Protein 4AEN (pdb70)

Nearest PDB structures (foldseek):
  4i5b-assembly2_D  TM=9.956E-01  e=7.275E-31  Homo sapiens
  7nzf-assembly1_AAA  TM=9.957E-01  e=1.046E-30  Homo sapiens
  3qxd-assembly2_D  TM=9.955E-01  e=4.025E-30  Homo sapiens
  2fse-assembly2_C  TM=9.940E-01  e=4.058E-28  Homo sapiens
  1i3r-assembly1_A  TM=9.920E-01  e=1.732E-27  Mus musculus

CATH classification: 3.10.320.10 (+1 more: 2.60.40.10)

Foldseek 3Di:
DDKDKDFDWAADPPVRDIWTFIAIPQHTQWIADQVVLGIGGPPNVVVVVDDDRSVVVVVVRVVRVVVVVVVCVVVVNDDDDWDAWDWDWDKPDDADAQDKTKIKIKTDDTDDQDKDKFKDKPNHTDDDQKDWDGWTADPVRGTMIMIMHIDGADQPIWMWIWMDDPNDPHIDTDIDGD/DPDDKDKDWDWDWDDDPQNPDIWTKIWIAIPHRTFKIDILVVQAIDTPDPVCVVVRVVVRVDVVVSVVVNCCSPVPVNVVCVVCVCCAVVPWDAWDWDWDAPCCKIKIKTWFTPDQDKDKFKDKQNHTDPPQKDKPHWADPPPRMIMIMIMHNDDDDQPIKMKMWMDDPNDPGIDIDIDHD/DDDDDDDDDDDDDPD

Sequence (374 aa):
EEHVIIQAEFYLNPDQSGEFMFDFDGDEIFHVDMAKKETVWRLEEFGRFASFEAQGALANIAVDKANLEIMTKRSNYTPITNVPPEVTVLTNSPVELREPNVLICFIDKFTPPVVNVTWLRNGKPVTTGVSETVFLPREDHLFRKFHYLPFLPSTEDVYDCRVEHWGLDEPLLKHWEFTRPRFLWQLKFECHFFNGTERVRLLERCIYNQEESVRFDSDVGEYRAVTELGRPDAEYWNSQKDLLEQRRAAVDTYCRHNYGVGESFTVQRRVEPKVTVYPSKNLLVCSVSGFYPGSIEVRWFRNGQEEKAGVVSTGLIQNGDWTFQTLVMLETVPRSGEVYTCQVEHPSVTSPLTVEWRAKMRMATPLLMQALPM

Structure (mmCIF, N/CA/C/O backbone):
data_4AEN
#
_entry.id   4AEN
#
_cell.length_a   66.196
_cell.length_b   145.111
_cell.length_c   108.777
_cell.angle_alpha   90.00
_cell.angle_beta   90.00
_cell.angle_gamma   90.00
#
_symmetry.space_group_name_H-M   'C 2 2 2'
#
loop_
_entity.id
_entity.type
_entity.pdbx_description
1 polymer 'HLA CLASS II HISTOCOMPATIBILITY ANTIGEN, DR ALPHA CHAIN'
2 polymer 'HLA CLASS II HISTOCOMPATIBILITY ANTIGEN, DRB1-1 BETA CHAIN'
3 polymer 'HLA CLASS II HISTOCOMPATIBILITY ANTIGEN GAMMA CHAIN'
4 non-polymer GLYCEROL
5 water water
#
loop_
_atom_site.group_PDB
_atom_site.id
_atom_site.type_symbol
_atom_site.label_atom_id
_atom_site.label_alt_id
_atom_site.label_comp_id
_atom_site.label_asym_id
_atom_site.label_entity_id
_atom_site.label_seq_id
_atom_site.pdbx_PDB_ins_code
_atom_site.Cartn_x
_atom_site.Cartn_y
_atom_site.Cartn_z
_atom_site.occupancy
_atom_site.B_iso_or_equiv
_atom_site.auth_seq_id
_atom_site.auth_comp_id
_atom_site.auth_asym_id
_atom_site.auth_atom_id
_atom_site.pdbx_PDB_model_num
ATOM 1 N N . GLU A 1 18 ? 23.716 16.342 42.937 1.00 36.20 3 GLU A N 1
ATOM 2 C CA . GLU A 1 18 ? 25.164 16.528 42.904 1.00 45.41 3 GLU A CA 1
ATOM 3 C C . GLU A 1 18 ? 25.574 17.456 41.753 1.00 42.89 3 GLU A C 1
ATOM 4 O O . GLU A 1 18 ? 25.551 18.683 41.886 1.00 37.22 3 GLU A O 1
ATOM 6 N N . GLU A 1 19 ? 25.969 16.862 40.632 1.00 29.69 4 GLU A N 1
ATOM 7 C CA . GLU A 1 19 ? 26.152 17.623 39.414 1.00 31.36 4 GLU A CA 1
ATOM 8 C C . GLU A 1 19 ? 24.917 17.464 38.522 1.00 29.50 4 GLU A C 1
ATOM 9 O O . GLU A 1 19 ? 24.335 16.385 38.428 1.00 28.23 4 GLU A O 1
ATOM 15 N N . HIS A 1 20 ? 24.503 18.557 37.896 1.00 23.76 5 HIS A N 1
ATOM 16 C CA . HIS A 1 20 ? 23.539 18.489 36.814 1.00 20.87 5 HIS A CA 1
ATOM 17 C C . HIS A 1 20 ? 24.187 19.132 35.605 1.00 19.73 5 HIS A C 1
ATOM 18 O O . HIS A 1 20 ? 25.075 19.981 35.745 1.00 18.51 5 HIS A O 1
ATOM 25 N N . VAL A 1 21 ? 23.757 18.710 34.420 1.00 16.69 6 VAL A N 1
ATOM 26 C CA . VAL A 1 21 ? 24.254 19.278 33.177 1.00 16.44 6 VAL A CA 1
ATOM 27 C C . VAL A 1 21 ? 23.093 19.591 32.236 1.00 14.92 6 VAL A C 1
ATOM 28 O O . VAL A 1 21 ? 22.258 18.732 31.954 1.00 15.73 6 VAL A O 1
ATOM 32 N N . ILE A 1 22 ? 23.043 20.826 31.755 1.00 14.58 7 ILE A N 1
ATOM 33 C CA . ILE A 1 22 ? 22.138 21.193 30.678 1.00 12.28 7 ILE A CA 1
ATOM 34 C C . ILE A 1 22 ? 22.943 21.438 29.407 1.00 13.26 7 ILE A C 1
ATOM 35 O O . ILE A 1 22 ? 23.851 22.277 29.386 1.00 15.00 7 ILE A O 1
ATOM 40 N N . ILE A 1 23 ? 22.622 20.709 28.344 1.00 14.31 8 ILE A N 1
ATOM 41 C CA . ILE A 1 23 ? 23.292 20.923 27.065 1.00 12.26 8 ILE A CA 1
ATOM 42 C C . ILE A 1 23 ? 22.338 21.441 25.975 1.00 13.61 8 ILE A C 1
ATOM 43 O O . ILE A 1 23 ? 21.273 20.873 25.737 1.00 12.85 8 ILE A O 1
ATOM 48 N N . GLN A 1 24 ? 22.724 22.537 25.335 1.00 9.76 9 GLN A N 1
ATOM 49 C CA . GLN A 1 24 ? 22.109 22.962 24.095 1.00 10.22 9 GLN A CA 1
ATOM 50 C C . GLN A 1 24 ? 22.937 22.324 22.978 1.00 11.26 9 GLN A C 1
ATOM 51 O O . GLN A 1 24 ? 24.085 22.708 22.743 1.00 12.66 9 GLN A O 1
ATOM 57 N N . ALA A 1 25 ? 22.382 21.303 22.339 1.00 12.66 10 ALA A N 1
ATOM 58 C CA . ALA A 1 25 ? 23.126 20.565 21.320 1.00 11.17 10 ALA A CA 1
ATOM 59 C C . ALA A 1 25 ? 22.507 20.789 19.943 1.00 11.78 10 ALA A C 1
ATOM 60 O O . ALA A 1 25 ? 21.303 20.630 19.775 1.00 10.93 10 ALA A O 1
ATOM 62 N N . GLU A 1 26 ? 23.342 21.169 18.976 1.00 11.40 11 GLU A N 1
ATOM 63 C CA . GLU A 1 26 ? 22.905 21.465 17.616 1.00 12.25 11 GLU A CA 1
ATOM 64 C C . GLU A 1 26 ? 23.770 20.700 16.630 1.00 14.40 11 GLU A C 1
ATOM 65 O O . GLU A 1 26 ? 24.939 20.457 16.895 1.00 12.58 11 GLU A O 1
ATOM 71 N N . PHE A 1 27 ? 23.206 20.335 15.485 1.00 10.17 12 PHE A N 1
ATOM 72 C CA . PHE A 1 27 ? 24.040 19.837 14.398 1.00 13.23 12 PHE A CA 1
ATOM 73 C C . PHE A 1 27 ? 23.486 20.218 13.035 1.00 15.04 12 PHE A C 1
ATOM 74 O O . PHE A 1 27 ? 22.292 20.515 12.903 1.00 11.18 12 PHE A O 1
ATOM 82 N N . TYR A 1 28 ? 24.382 20.252 12.051 1.00 13.43 13 TYR A N 1
ATOM 83 C CA . TYR A 1 28 ? 24.002 20.298 10.648 1.00 14.91 13 TYR A CA 1
ATOM 84 C C . TYR A 1 28 ? 24.779 19.230 9.894 1.00 15.12 13 TYR A C 1
ATOM 85 O O . TYR A 1 28 ? 25.964 19.044 10.146 1.00 13.85 13 TYR A O 1
ATOM 94 N N . LEU A 1 29 ? 24.098 18.530 8.984 1.00 12.41 14 LEU A N 1
ATOM 95 C CA . LEU A 1 29 ? 24.683 17.414 8.258 1.00 12.69 14 LEU A CA 1
ATOM 96 C C . LEU A 1 29 ? 24.454 17.563 6.758 1.00 14.55 14 LEU A C 1
ATOM 97 O O . LEU A 1 29 ? 23.309 17.716 6.325 1.00 14.27 14 LEU A O 1
ATOM 102 N N . ASN A 1 30 ? 25.541 17.535 5.985 1.00 14.94 15 ASN A N 1
ATOM 103 C CA . ASN A 1 30 ? 25.504 17.438 4.510 1.00 14.38 15 ASN A CA 1
ATOM 104 C C . ASN A 1 30 ? 25.920 16.045 4.047 1.00 14.25 15 ASN A C 1
ATOM 105 O O . ASN A 1 30 ? 26.703 15.391 4.724 1.00 16.22 15 ASN A O 1
ATOM 110 N N . PRO A 1 31 ? 25.425 15.589 2.879 1.00 14.74 16 PRO A N 1
ATOM 111 C CA . PRO A 1 31 ? 24.571 16.288 1.908 1.00 15.22 16 PRO A CA 1
ATOM 112 C C . PRO A 1 31 ? 23.080 16.224 2.248 1.00 16.47 16 PRO A C 1
ATOM 113 O O . PRO A 1 31 ? 22.238 16.727 1.506 1.00 16.05 16 PRO A O 1
ATOM 117 N N . ASP A 1 32 ? 22.751 15.635 3.386 1.00 16.68 17 ASP A N 1
ATOM 118 C CA . ASP A 1 32 ? 21.355 15.447 3.738 1.00 15.05 17 ASP A CA 1
ATOM 119 C C . ASP A 1 32 ? 20.633 16.763 3.967 1.00 17.55 17 ASP A C 1
ATOM 120 O O . ASP A 1 32 ? 19.409 16.818 3.880 1.00 18.20 17 ASP A O 1
ATOM 125 N N . GLN A 1 33 ? 21.400 17.814 4.245 1.00 13.89 18 GLN A N 1
ATOM 126 C CA . GLN A 1 33 ? 20.842 19.100 4.663 1.00 17.07 18 GLN A CA 1
ATOM 127 C C . GLN A 1 33 ? 19.895 18.907 5.844 1.00 16.74 18 GLN A C 1
ATOM 128 O O . GLN A 1 33 ? 18.746 19.329 5.818 1.00 19.55 18 GLN A O 1
ATOM 134 N N . SER A 1 34 ? 20.401 18.231 6.874 1.00 18.10 19 SER A N 1
ATOM 135 C CA . SER A 1 34 ? 19.646 17.959 8.087 1.00 17.16 19 SER A CA 1
ATOM 136 C C . SER A 1 34 ? 20.198 18.722 9.282 1.00 15.32 19 SER A C 1
ATOM 137 O O . SER A 1 34 ? 21.380 18.611 9.617 1.00 15.53 19 SER A O 1
ATOM 140 N N . GLY A 1 35 ? 19.328 19.471 9.941 1.00 16.03 20 GLY A N 1
ATOM 141 C CA . GLY A 1 35 ? 19.705 20.223 11.120 1.00 14.24 20 GLY A CA 1
ATOM 142 C C . GLY A 1 35 ? 18.957 19.716 12.343 1.00 16.62 20 GLY A C 1
ATOM 143 O O . GLY A 1 35 ? 17.865 19.176 12.229 1.00 16.91 20 GLY A O 1
ATOM 144 N N . GLU A 1 36 ? 19.546 19.883 13.522 1.00 12.66 21 GLU A N 1
ATOM 145 C CA . GLU A 1 36 ? 18.854 19.533 14.748 1.00 12.47 21 GLU A CA 1
ATOM 146 C C . GLU A 1 36 ? 19.212 20.550 15.804 1.00 14.26 21 GLU A C 1
ATOM 147 O O . GLU A 1 36 ? 20.338 21.037 15.840 1.00 13.88 21 GLU A O 1
ATOM 153 N N . PHE A 1 37 ? 18.241 20.872 16.653 1.00 13.65 22 PHE A N 1
ATOM 154 C CA . PHE A 1 37 ? 18.447 21.759 17.781 1.00 11.41 22 PHE A CA 1
ATOM 155 C C . PHE A 1 37 ? 17.653 21.166 18.930 1.00 12.01 22 PHE A C 1
ATOM 156 O O . PHE A 1 37 ? 16.445 20.958 18.797 1.00 11.53 22 PHE A O 1
ATOM 164 N N . MET A 1 38 ? 18.327 20.887 20.043 1.00 10.31 23 MET A N 1
ATOM 165 C CA . MET A 1 38 ? 17.685 20.297 21.215 1.00 10.98 23 MET A CA 1
ATOM 166 C C . MET A 1 38 ? 18.403 20.714 22.499 1.00 11.48 23 MET A C 1
ATOM 167 O O . MET A 1 38 ? 19.594 21.036 22.465 1.00 12.50 23 MET A O 1
ATOM 172 N N . PHE A 1 39 ? 17.662 20.720 23.610 1.00 8.94 24 PHE A N 1
ATOM 173 C CA . PHE A 1 39 ? 18.214 20.829 24.961 1.00 9.84 24 PHE A CA 1
ATOM 174 C C . PHE A 1 39 ? 18.158 19.470 25.649 1.00 13.87 24 PHE A C 1
ATOM 175 O O . PHE A 1 39 ? 17.173 18.735 25.520 1.00 13.68 24 PHE A O 1
ATOM 183 N N . ASP A 1 40 ? 19.223 19.155 26.375 1.00 12.78 25 ASP A N 1
ATOM 184 C CA . ASP A 1 40 ? 19.378 17.889 27.083 1.00 15.26 25 ASP A CA 1
ATOM 185 C C . ASP A 1 40 ? 19.618 18.238 28.553 1.00 17.36 25 ASP A C 1
ATOM 186 O O . ASP A 1 40 ? 20.413 19.133 28.854 1.00 16.71 25 ASP A O 1
ATOM 191 N N . PHE A 1 41 ? 18.920 17.557 29.457 1.00 14.92 26 PHE A N 1
ATOM 192 C CA . PHE A 1 41 ? 19.171 17.677 30.896 1.00 13.77 26 PHE A CA 1
ATOM 193 C C . PHE A 1 41 ? 19.463 16.301 31.467 1.00 14.66 26 PHE A C 1
ATOM 194 O O . PHE A 1 41 ? 18.591 15.435 31.457 1.00 15.35 26 PHE A O 1
ATOM 202 N N . ASP A 1 42 ? 20.682 16.100 31.950 1.00 13.44 27 ASP A N 1
ATOM 203 C CA . ASP A 1 42 ? 21.098 14.818 32.531 1.00 18.44 27 ASP A CA 1
ATOM 204 C C . ASP A 1 42 ? 20.804 13.627 31.622 1.00 18.71 27 ASP A C 1
ATOM 205 O O . ASP A 1 42 ? 20.495 12.528 32.094 1.00 18.79 27 ASP A O 1
ATOM 210 N N . GLY A 1 43 ? 20.891 13.852 30.316 1.00 18.67 28 GLY A 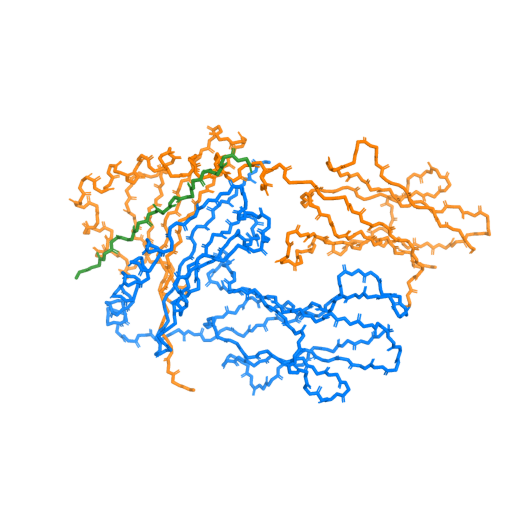N 1
ATOM 211 C CA . GLY A 1 43 ? 20.748 12.769 29.360 1.00 19.15 28 GLY A CA 1
ATOM 212 C C . GLY A 1 43 ? 19.343 12.600 28.827 1.00 19.28 28 GLY A C 1
ATOM 213 O O . GLY A 1 43 ? 19.115 11.766 27.968 1.00 17.58 28 GLY A O 1
ATOM 214 N N . ASP A 1 44 ? 18.395 13.388 29.328 1.00 16.25 29 ASP A N 1
ATOM 215 C CA . ASP A 1 44 ? 17.044 13.371 28.779 1.00 14.05 29 ASP A CA 1
ATOM 216 C C . ASP A 1 44 ? 16.790 14.650 27.980 1.00 15.35 29 ASP A C 1
ATOM 217 O O . ASP A 1 44 ? 17.234 15.735 28.371 1.00 15.06 29 ASP A O 1
ATOM 222 N N . GLU A 1 45 ? 16.070 14.519 26.872 1.00 14.35 30 GLU A N 1
ATOM 223 C CA . GLU A 1 45 ? 15.696 15.659 26.037 1.00 15.21 30 GLU A CA 1
ATOM 224 C C . GLU A 1 45 ? 14.642 16.532 26.701 1.00 14.99 30 GLU A C 1
ATOM 225 O O . GLU A 1 45 ? 13.574 16.054 27.049 1.00 16.31 30 GLU A O 1
ATOM 231 N N . ILE A 1 46 ? 14.927 17.815 26.872 1.00 14.04 31 ILE A N 1
ATOM 232 C CA . ILE A 1 46 ? 13.889 18.741 27.339 1.00 15.99 31 ILE A CA 1
ATOM 233 C C . ILE A 1 46 ? 12.942 19.091 26.184 1.00 14.22 31 ILE A C 1
ATOM 234 O O . ILE A 1 46 ? 11.718 19.052 26.316 1.00 13.77 31 ILE A O 1
ATOM 239 N N . PHE A 1 47 ? 13.528 19.430 25.046 1.00 12.89 32 PHE A N 1
ATOM 240 C CA . PHE A 1 47 ? 12.763 19.767 23.857 1.00 12.16 32 PHE A CA 1
ATOM 241 C C . PHE A 1 47 ? 13.693 19.769 22.662 1.00 9.47 32 PHE A C 1
ATOM 242 O O . PHE A 1 47 ? 14.916 19.815 22.821 1.00 10.61 32 PHE A O 1
ATOM 250 N N . HIS A 1 48 ? 13.109 19.739 21.471 1.00 10.72 33 HIS A N 1
ATOM 251 C CA . HIS A 1 48 ? 13.844 20.056 20.247 1.00 11.89 33 HIS A CA 1
ATOM 252 C C . HIS A 1 48 ? 13.009 21.003 19.394 1.00 13.19 33 HIS A C 1
ATOM 253 O O . HIS A 1 48 ? 11.843 21.241 19.700 1.00 13.77 33 HIS A O 1
ATOM 260 N N . VAL A 1 49 ? 13.611 21.553 18.343 1.00 10.99 34 VAL A N 1
ATOM 261 C CA . VAL A 1 49 ? 12.877 22.379 17.394 1.00 13.05 34 VAL A CA 1
ATOM 262 C C . VAL A 1 49 ? 12.667 21.600 16.094 1.00 19.26 34 VAL A C 1
ATOM 263 O O . VAL A 1 49 ? 13.616 21.091 15.481 1.00 16.28 34 VAL A O 1
ATOM 267 N N . ASP A 1 50 ? 11.407 21.478 15.707 1.00 17.00 35 ASP A N 1
ATOM 268 C CA . ASP A 1 50 ? 11.057 20.826 14.461 1.00 19.49 35 ASP A CA 1
ATOM 269 C C . ASP A 1 50 ? 11.390 21.778 13.328 1.00 19.82 35 ASP A C 1
ATOM 270 O O . ASP A 1 50 ? 10.730 22.797 13.182 1.00 20.39 35 ASP A O 1
ATOM 275 N N . MET A 1 51 ? 12.406 21.443 12.537 1.00 17.58 36 MET A N 1
ATOM 276 C CA . MET A 1 51 ? 12.876 22.299 11.446 1.00 20.33 36 MET A CA 1
ATOM 277 C C . MET A 1 51 ? 11.820 22.554 10.360 1.00 23.52 36 MET A C 1
ATOM 278 O O . MET A 1 51 ? 11.649 23.687 9.918 1.00 27.94 36 MET A O 1
ATOM 283 N N . ALA A 1 52 ? 11.110 21.515 9.937 1.00 23.21 37 ALA A N 1
ATOM 284 C CA . ALA A 1 52 ? 10.078 21.676 8.903 1.00 27.53 37 ALA A CA 1
ATOM 285 C C . ALA A 1 52 ? 8.942 22.573 9.375 1.00 25.83 37 ALA A C 1
ATOM 286 O O . ALA A 1 52 ? 8.613 23.564 8.726 1.00 27.44 37 ALA A O 1
ATOM 288 N N . LYS A 1 53 ? 8.347 22.228 10.511 1.00 23.12 38 LYS A N 1
ATOM 289 C CA . LYS A 1 53 ? 7.240 23.019 11.039 1.00 23.73 38 LYS A CA 1
ATOM 290 C C . LYS A 1 53 ? 7.688 24.290 11.752 1.00 23.13 38 LYS A C 1
ATOM 291 O O . LYS A 1 53 ? 6.849 25.102 12.144 1.00 24.27 38 LYS A O 1
ATOM 297 N N . LYS A 1 54 ? 8.999 24.461 11.920 1.00 19.86 39 LYS A N 1
ATOM 298 C CA . LYS A 1 54 ? 9.545 25.637 12.612 1.00 22.62 39 LYS A CA 1
ATOM 299 C C . LYS A 1 54 ? 8.916 25.836 13.993 1.00 22.29 39 LYS A C 1
ATOM 300 O O . LYS A 1 54 ? 8.508 26.939 14.347 1.00 23.54 39 LYS A O 1
ATOM 306 N N . GLU A 1 55 ? 8.825 24.762 14.768 1.00 21.09 40 GLU A N 1
ATOM 307 C CA . GLU A 1 55 ? 8.171 24.859 16.058 1.00 23.67 40 GLU A CA 1
ATOM 308 C C . GLU A 1 55 ? 8.865 24.082 17.168 1.00 15.67 40 GLU A C 1
ATOM 309 O O . GLU A 1 55 ? 9.494 23.050 16.937 1.00 16.55 40 GLU A O 1
ATOM 315 N N . THR A 1 56 ? 8.738 24.610 18.374 1.00 16.55 41 THR A N 1
ATOM 316 C CA . THR A 1 56 ? 9.265 23.984 19.578 1.00 13.26 41 THR A CA 1
ATOM 317 C C . THR A 1 56 ? 8.426 22.785 19.976 1.00 13.79 41 THR A C 1
ATOM 318 O O . THR A 1 56 ? 7.205 22.880 20.128 1.00 14.31 41 THR A O 1
ATOM 322 N N . VAL A 1 57 ? 9.081 21.643 20.129 1.00 13.14 42 VAL A N 1
ATOM 323 C CA . VAL A 1 57 ? 8.390 20.422 20.537 1.00 12.82 42 VAL A CA 1
ATOM 324 C C . VAL A 1 57 ? 8.962 19.914 21.857 1.00 13.97 42 VAL A C 1
ATOM 325 O O . VAL A 1 57 ? 10.130 19.530 21.924 1.00 12.73 42 VAL A O 1
ATOM 329 N N . TRP A 1 58 ? 8.143 19.925 22.904 1.00 13.20 43 TRP A N 1
ATOM 330 C CA . TRP A 1 58 ? 8.600 19.514 24.232 1.00 13.45 43 TRP A CA 1
ATOM 331 C C . TRP A 1 58 ? 8.538 17.996 24.406 1.00 15.77 43 TRP A C 1
ATOM 332 O O . TRP A 1 58 ? 7.559 17.363 24.034 1.00 17.30 43 TRP A O 1
ATOM 343 N N . ARG A 1 59 ? 9.586 17.418 24.981 1.00 14.77 44 ARG A N 1
ATOM 344 C CA . ARG A 1 59 ? 9.712 15.969 25.034 1.00 15.27 44 ARG A CA 1
ATOM 345 C C . ARG A 1 59 ? 8.617 15.374 25.900 1.00 19.04 44 ARG A C 1
ATOM 346 O O . ARG A 1 59 ? 8.031 14.349 25.562 1.00 19.13 44 ARG A O 1
ATOM 354 N N . LEU A 1 60 ? 8.357 16.025 27.026 1.00 18.31 45 LEU A N 1
ATOM 355 C CA . LEU A 1 60 ? 7.182 15.728 27.821 1.00 17.81 45 LEU A CA 1
ATOM 356 C C . LEU A 1 60 ? 6.268 16.913 27.591 1.00 21.22 45 LEU A C 1
ATOM 357 O O . LEU A 1 60 ? 6.630 18.054 27.899 1.00 16.56 45 LEU A O 1
ATOM 362 N N . GLU A 1 61 ? 5.091 16.664 27.031 1.00 19.05 46 GLU A N 1
ATOM 363 C CA . GLU A 1 61 ? 4.276 17.781 26.581 1.00 23.70 46 GLU A CA 1
ATOM 364 C C . GLU A 1 61 ? 3.830 18.722 27.704 1.00 22.00 46 GLU A C 1
ATOM 365 O O . GLU A 1 61 ? 3.543 19.891 27.444 1.00 23.99 46 GLU A O 1
ATOM 371 N N . GLU A 1 62 ? 3.811 18.226 28.942 1.00 18.97 47 GLU A N 1
ATOM 372 C CA . GLU A 1 62 ? 3.551 19.070 30.106 1.00 24.04 47 GLU A CA 1
ATOM 373 C C . GLU A 1 62 ? 4.592 20.176 30.269 1.00 23.16 47 GLU A C 1
ATOM 374 O O . GLU A 1 62 ? 4.338 21.159 30.950 1.00 21.67 47 GLU A O 1
ATOM 380 N N . PHE A 1 63 ? 5.786 19.988 29.715 1.00 18.90 48 PHE A N 1
ATOM 381 C CA . PHE A 1 63 ? 6.829 20.997 29.873 1.00 19.21 48 PHE A CA 1
ATOM 382 C C . PHE A 1 63 ? 6.383 22.297 29.218 1.00 16.88 48 PHE A C 1
ATOM 383 O O . PHE A 1 63 ? 6.741 23.384 29.666 1.00 18.71 48 PHE A O 1
ATOM 391 N N . GLY A 1 64 ? 5.585 22.170 28.163 1.00 17.06 49 GLY A N 1
ATOM 392 C CA . GLY A 1 64 ? 5.069 23.320 27.437 1.00 19.49 49 GLY A CA 1
ATOM 393 C C . GLY A 1 64 ? 4.109 24.203 28.222 1.00 22.79 49 GLY A C 1
ATOM 394 O O . GLY A 1 64 ? 3.774 25.300 27.775 1.00 22.51 49 GLY A O 1
ATOM 395 N N . ARG A 1 65 ? 3.652 23.748 29.384 1.00 17.43 50 ARG A N 1
ATOM 396 C CA . ARG A 1 65 ? 2.860 24.641 30.217 1.00 26.67 50 ARG A CA 1
ATOM 397 C C . ARG A 1 65 ? 3.685 25.343 31.288 1.00 21.86 50 ARG A C 1
ATOM 398 O O . ARG A 1 65 ? 3.181 26.207 31.987 1.00 26.38 50 ARG A O 1
ATOM 406 N N . PHE A 1 66 ? 4.963 24.993 31.381 1.00 20.22 51 PHE A N 1
ATOM 407 C CA . PHE A 1 66 ? 5.836 25.537 32.417 1.00 20.26 51 PHE A CA 1
ATOM 408 C C . PHE A 1 66 ? 6.897 26.490 31.843 1.00 22.09 51 PHE A C 1
ATOM 409 O O . PHE A 1 66 ? 7.501 27.271 32.583 1.00 15.95 51 PHE A O 1
ATOM 417 N N . ALA A 1 67 ? 7.125 26.414 30.532 1.00 15.54 52 ALA A N 1
ATOM 418 C CA . ALA A 1 67 ? 8.162 27.220 29.899 1.00 14.63 52 ALA A CA 1
ATOM 419 C C . ALA A 1 67 ? 7.888 27.426 28.418 1.00 15.58 52 ALA A C 1
ATOM 420 O O . ALA A 1 67 ? 7.118 26.690 27.809 1.00 14.07 52 ALA A O 1
ATOM 422 N N . SER A 1 68 ? 8.518 28.444 27.848 1.00 11.41 53 SER A N 1
ATOM 423 C CA . SER A 1 68 ? 8.405 28.689 26.433 1.00 12.29 53 SER A CA 1
ATOM 424 C C . SER A 1 68 ? 9.796 28.760 25.819 1.00 13.66 53 SER A C 1
ATOM 425 O O . SER A 1 68 ? 10.781 29.013 26.510 1.00 13.40 53 SER A O 1
ATOM 428 N N . PHE A 1 69 ? 9.867 28.522 24.516 1.00 12.80 54 PHE A N 1
ATOM 429 C CA . PHE A 1 69 ? 11.114 28.678 23.793 1.00 13.98 54 PHE A CA 1
ATOM 430 C C . PHE A 1 69 ? 10.852 29.173 22.371 1.00 15.81 54 PHE A C 1
ATOM 431 O O . PHE A 1 69 ? 10.034 28.605 21.644 1.00 16.38 54 PHE A O 1
ATOM 439 N N . GLU A 1 70 ? 11.560 30.230 21.985 1.00 14.64 55 GLU A N 1
ATOM 440 C CA . GLU A 1 70 ? 11.368 30.856 20.687 1.00 17.46 55 GLU A CA 1
ATOM 441 C C . GLU A 1 70 ? 12.062 30.045 19.582 1.00 15.76 55 GLU A C 1
ATOM 442 O O . GLU A 1 70 ? 13.280 30.071 19.455 1.00 15.41 55 GLU A O 1
ATOM 448 N N . ALA A 1 71 ? 11.278 29.309 18.802 1.00 16.20 56 ALA A N 1
ATOM 449 C CA . ALA A 1 71 ? 11.821 28.458 17.733 1.00 18.69 56 ALA A CA 1
ATOM 450 C C . ALA A 1 71 ? 12.701 29.193 16.721 1.00 16.02 56 ALA A C 1
ATOM 451 O O . ALA A 1 71 ? 13.641 28.611 16.183 1.00 15.70 56 ALA A O 1
ATOM 453 N N . GLN A 1 72 ? 12.393 30.458 16.452 1.00 18.08 57 GLN A N 1
ATOM 454 C CA . GLN A 1 72 ? 13.126 31.214 15.433 1.00 22.32 57 GLN A CA 1
ATOM 455 C C . GLN A 1 72 ? 14.597 31.380 15.776 1.00 17.21 57 GLN A C 1
ATOM 456 O O . GLN A 1 72 ? 15.435 31.349 14.885 1.00 17.15 57 GLN A O 1
ATOM 462 N N . GLY A 1 73 ? 14.915 31.537 17.060 1.00 14.36 58 GLY A N 1
ATOM 463 C CA . GLY A 1 73 ? 16.310 31.617 17.469 1.00 13.85 58 GLY A CA 1
ATOM 464 C C . GLY A 1 73 ? 17.102 30.376 17.087 1.00 16.64 58 GLY A C 1
ATOM 465 O O . GLY A 1 73 ? 18.253 30.460 16.651 1.00 16.32 58 GLY A O 1
ATOM 466 N N . ALA A 1 74 ? 16.483 29.211 17.253 1.00 13.79 59 ALA A N 1
ATOM 467 C CA . ALA A 1 74 ? 17.126 27.956 16.885 1.00 14.30 59 ALA A CA 1
ATOM 468 C C . ALA A 1 74 ? 17.332 27.850 15.371 1.00 16.49 59 ALA A C 1
ATOM 469 O O . ALA A 1 74 ? 18.362 27.360 14.905 1.00 14.83 59 ALA A O 1
ATOM 471 N N . LEU A 1 75 ? 16.341 28.293 14.604 1.00 14.69 60 LEU A N 1
ATOM 472 C CA . LEU A 1 75 ? 16.464 28.281 13.147 1.00 16.74 60 LEU A CA 1
ATOM 473 C C . LEU A 1 75 ? 17.631 29.167 12.699 1.00 15.00 60 LEU A C 1
ATOM 474 O O . LEU A 1 75 ? 18.359 28.817 11.782 1.00 13.30 60 LEU A O 1
ATOM 479 N N . ALA A 1 76 ? 17.813 30.306 13.354 1.00 12.79 61 ALA A N 1
ATOM 480 C CA . ALA A 1 76 ? 18.941 31.172 13.028 1.00 14.15 61 ALA A CA 1
ATOM 481 C C . ALA A 1 76 ? 20.251 30.459 13.346 1.00 16.50 61 ALA A C 1
ATOM 482 O O . ALA A 1 76 ? 21.171 30.454 12.529 1.00 16.88 61 ALA A O 1
ATOM 484 N N . ASN A 1 77 ? 20.323 29.825 14.519 1.00 16.77 62 ASN A N 1
ATOM 485 C CA . ASN A 1 77 ? 21.494 29.018 14.888 1.00 13.95 62 ASN A CA 1
ATOM 486 C C . ASN A 1 77 ? 21.845 27.926 13.870 1.00 11.91 62 ASN A C 1
ATOM 487 O O . ASN A 1 77 ? 23.005 27.762 13.506 1.00 12.29 62 ASN A O 1
ATOM 492 N N . ILE A 1 78 ? 20.845 27.170 13.430 1.00 11.40 63 ILE A N 1
ATOM 493 C CA . ILE A 1 78 ? 21.070 26.123 12.438 1.00 12.31 63 ILE A CA 1
ATOM 494 C C . ILE A 1 78 ? 21.639 26.672 11.122 1.00 12.92 63 ILE A C 1
ATOM 495 O O . ILE A 1 78 ? 22.496 26.041 10.496 1.00 13.69 63 ILE A O 1
ATOM 500 N N . ALA A 1 79 ? 21.156 27.837 10.700 1.00 12.80 64 ALA A N 1
ATOM 501 C CA . ALA A 1 79 ? 21.698 28.485 9.501 1.00 17.50 64 ALA A CA 1
ATOM 502 C C . ALA A 1 79 ? 23.159 28.858 9.710 1.00 15.87 64 ALA A C 1
ATOM 503 O O . ALA A 1 79 ? 23.969 28.736 8.795 1.00 17.65 64 ALA A O 1
ATOM 505 N N . VAL A 1 80 ? 23.509 29.270 10.928 1.00 16.52 65 VAL A N 1
ATOM 506 C CA . VAL A 1 80 ? 24.910 29.503 11.252 1.00 16.27 65 VAL A CA 1
ATOM 507 C C . VAL A 1 80 ? 25.709 28.193 11.205 1.00 15.71 65 VAL A C 1
ATOM 508 O O . VAL A 1 80 ? 26.804 28.151 10.639 1.00 16.45 65 VAL A O 1
ATOM 512 N N . ASP A 1 81 ? 25.158 27.140 11.808 1.00 12.23 66 ASP A N 1
ATOM 513 C CA . ASP A 1 81 ? 25.771 25.812 11.785 1.00 14.29 66 ASP A CA 1
ATOM 514 C C . ASP A 1 81 ? 26.012 25.295 10.367 1.00 13.31 66 ASP A C 1
ATOM 515 O O . ASP A 1 81 ? 27.049 24.700 10.091 1.00 11.63 66 ASP A O 1
ATOM 520 N N . LYS A 1 82 ? 25.032 25.474 9.485 1.00 11.98 67 LYS A N 1
ATOM 521 C CA . LYS A 1 82 ? 25.195 25.044 8.096 1.00 13.63 67 LYS A CA 1
ATOM 522 C C . LYS A 1 82 ? 26.371 25.762 7.429 1.00 15.08 67 LYS A C 1
ATOM 523 O O . LYS A 1 82 ? 27.217 25.134 6.775 1.00 16.61 67 LYS A O 1
ATOM 529 N N . ALA A 1 83 ? 26.416 27.081 7.604 1.00 14.94 68 ALA A N 1
ATOM 530 C CA . ALA A 1 83 ? 27.478 27.893 7.024 1.00 16.65 68 ALA A CA 1
ATOM 531 C C . ALA A 1 83 ? 28.831 27.481 7.578 1.00 16.86 68 ALA A C 1
ATOM 532 O O . ALA A 1 83 ? 29.808 27.412 6.837 1.00 21.52 68 ALA A O 1
ATOM 534 N N . ASN A 1 84 ? 28.889 27.203 8.881 1.00 17.47 69 ASN A N 1
ATOM 535 C CA . ASN A 1 84 ? 30.139 26.790 9.522 1.00 17.66 69 ASN A CA 1
ATOM 536 C C . ASN A 1 84 ? 30.599 25.429 9.013 1.00 15.20 69 ASN A C 1
ATOM 537 O O . ASN A 1 84 ? 31.787 25.208 8.809 1.00 16.35 69 ASN A O 1
ATOM 542 N N . LEU A 1 85 ? 29.654 24.517 8.823 1.00 11.60 70 LEU A N 1
ATOM 543 C CA . LEU A 1 85 ? 29.971 23.195 8.293 1.00 14.54 70 LEU A CA 1
ATOM 544 C C . LEU A 1 85 ? 30.606 23.308 6.901 1.00 15.40 70 LEU A C 1
ATOM 545 O O . LEU A 1 85 ? 31.548 22.598 6.568 1.00 15.28 70 LEU A O 1
ATOM 550 N N . GLU A 1 86 ? 30.068 24.198 6.089 1.00 12.95 71 GLU A N 1
ATOM 551 C CA . GLU A 1 86 ? 30.590 24.375 4.749 1.00 14.88 71 GLU A CA 1
ATOM 552 C C . GLU A 1 86 ? 32.018 24.924 4.780 1.00 16.96 71 GLU A C 1
ATOM 553 O O . GLU A 1 86 ? 32.879 24.444 4.049 1.00 16.90 71 GLU A O 1
ATOM 559 N N . ILE A 1 87 ? 32.286 25.870 5.679 1.00 14.34 72 ILE A N 1
ATOM 560 C CA . ILE A 1 87 ? 33.648 26.358 5.877 1.00 15.40 72 ILE A CA 1
ATOM 561 C C . ILE A 1 87 ? 34.595 25.239 6.305 1.00 20.11 72 ILE A C 1
ATOM 562 O O . ILE A 1 87 ? 35.679 25.086 5.730 1.00 19.28 72 ILE A O 1
ATOM 567 N N . MET A 1 88 ? 34.188 24.464 7.315 1.00 19.06 73 MET A N 1
ATOM 568 C CA . MET A 1 88 ? 35.026 23.381 7.846 1.00 19.44 73 MET A CA 1
ATOM 569 C C . MET A 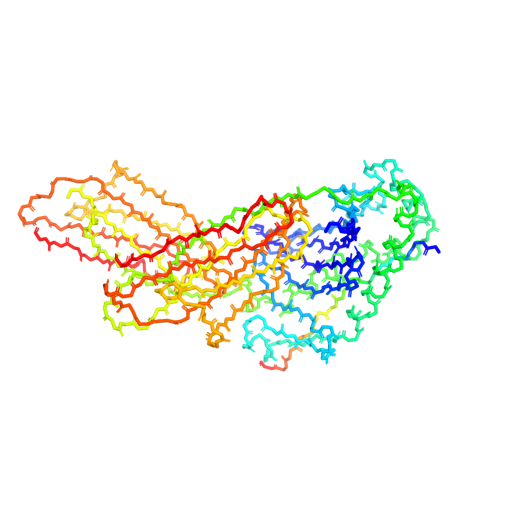1 88 ? 35.289 22.270 6.849 1.00 18.43 73 MET A C 1
ATOM 570 O O . MET A 1 88 ? 36.367 21.673 6.839 1.00 18.40 73 MET A O 1
ATOM 575 N N . THR A 1 89 ? 34.276 21.962 6.056 1.00 14.10 74 THR A N 1
ATOM 576 C CA . THR A 1 89 ? 34.387 20.907 5.064 1.00 19.87 74 THR A CA 1
ATOM 577 C C . THR A 1 89 ? 35.561 21.201 4.130 1.00 17.52 74 THR A C 1
ATOM 578 O O . THR A 1 89 ? 36.422 20.346 3.899 1.00 15.72 74 THR A O 1
ATOM 582 N N . LYS A 1 90 ? 35.596 22.425 3.625 1.00 17.11 75 LYS A N 1
ATOM 583 C CA . LYS A 1 90 ? 36.692 22.864 2.773 1.00 18.14 75 LYS A CA 1
ATOM 584 C C . LYS A 1 90 ? 38.010 22.872 3.535 1.00 19.08 75 LYS A C 1
ATOM 585 O O . LYS A 1 90 ? 38.994 22.338 3.042 1.00 18.86 75 LYS A O 1
ATOM 591 N N . ARG A 1 91 ? 38.016 23.451 4.743 1.00 18.56 76 ARG A N 1
ATOM 592 C CA . ARG A 1 91 ? 39.245 23.589 5.536 1.00 17.10 76 ARG A CA 1
ATOM 593 C C . ARG A 1 91 ? 39.845 22.236 5.894 1.00 18.85 76 ARG A C 1
ATOM 594 O O . ARG A 1 91 ? 41.058 22.090 5.960 1.00 22.15 76 ARG A O 1
ATOM 602 N N . SER A 1 92 ? 38.994 21.240 6.108 1.00 15.24 77 SER A N 1
ATOM 603 C CA . SER A 1 92 ? 39.466 19.886 6.404 1.00 18.10 77 SER A CA 1
ATOM 604 C C . SER A 1 92 ? 39.975 19.181 5.148 1.00 18.69 77 SER A C 1
ATOM 605 O O . SER A 1 92 ? 40.299 18.000 5.188 1.00 16.87 77 SER A O 1
ATOM 608 N N . ASN A 1 93 ? 40.022 19.909 4.037 1.00 19.50 78 ASN A N 1
ATOM 609 C CA . ASN A 1 93 ? 40.306 19.311 2.736 1.00 22.72 78 ASN A CA 1
ATOM 610 C C . ASN A 1 93 ? 39.290 18.210 2.382 1.00 16.31 78 ASN A C 1
ATOM 611 O O . ASN A 1 93 ? 39.655 17.136 1.924 1.00 17.85 78 ASN A O 1
ATOM 616 N N . TYR A 1 94 ? 38.013 18.500 2.608 1.00 15.80 79 TYR A N 1
ATOM 617 C CA . TYR A 1 94 ? 36.922 17.614 2.199 1.00 15.85 79 TYR A CA 1
ATOM 618 C C . TYR A 1 94 ? 36.984 16.231 2.860 1.00 15.02 79 TYR A C 1
ATOM 619 O O . TYR A 1 94 ? 36.634 15.225 2.264 1.00 16.25 79 TYR A O 1
ATOM 628 N N . THR A 1 95 ? 37.421 16.203 4.111 1.00 16.07 80 THR A N 1
ATOM 629 C CA . THR A 1 95 ? 37.462 14.966 4.875 1.00 17.87 80 THR A CA 1
ATOM 630 C C . THR A 1 95 ? 36.072 14.633 5.388 1.00 17.88 80 THR A C 1
ATOM 631 O O . THR A 1 95 ? 35.468 15.432 6.096 1.00 19.50 80 THR A O 1
ATOM 635 N N . PRO A 1 96 ? 35.550 13.461 5.006 1.00 17.75 81 PRO A N 1
ATOM 636 C CA . PRO A 1 96 ? 34.206 13.044 5.409 1.00 14.97 81 PRO A CA 1
ATOM 637 C C . PRO A 1 96 ? 34.238 12.312 6.746 1.00 18.15 81 PRO A C 1
ATOM 638 O O . PRO A 1 96 ? 35.284 11.798 7.154 1.00 17.56 81 PRO A O 1
ATOM 642 N N . ILE A 1 97 ? 33.087 12.242 7.404 1.00 17.29 82 ILE A N 1
ATOM 643 C CA . ILE A 1 97 ? 32.954 11.502 8.657 1.00 17.26 82 ILE A CA 1
ATOM 644 C C . ILE A 1 97 ? 33.169 9.997 8.464 1.00 15.57 82 ILE A C 1
ATOM 645 O O . ILE A 1 97 ? 32.849 9.438 7.422 1.00 16.04 82 ILE A O 1
ATOM 650 N N . THR A 1 98 ? 33.737 9.353 9.469 1.00 16.55 83 THR A N 1
ATOM 651 C CA . THR A 1 98 ? 33.819 7.894 9.498 1.00 17.80 83 THR A CA 1
ATOM 652 C C . THR A 1 98 ? 32.548 7.296 10.107 1.00 20.51 83 THR A C 1
ATOM 653 O O . THR A 1 98 ? 32.116 7.698 11.194 1.00 18.14 83 THR A O 1
ATOM 657 N N . ASN A 1 99 ? 31.935 6.349 9.406 1.00 20.00 84 ASN A N 1
ATOM 658 C CA . ASN A 1 99 ? 30.752 5.682 9.949 1.00 21.89 84 ASN A CA 1
ATOM 659 C C . ASN A 1 99 ? 31.084 4.855 11.192 1.00 20.33 84 ASN A C 1
ATOM 660 O O . ASN A 1 99 ? 31.974 4.012 11.159 1.00 25.84 84 ASN A O 1
ATOM 665 N N . VAL A 1 100 ? 30.378 5.117 12.288 1.00 15.16 85 VAL A N 1
ATOM 666 C CA . VAL A 1 100 ? 30.428 4.267 13.468 1.00 14.57 85 VAL A CA 1
ATOM 667 C C . VAL A 1 100 ? 29.060 3.591 13.646 1.00 15.19 85 VAL A C 1
ATOM 668 O O . VAL A 1 100 ? 28.053 4.258 13.847 1.00 16.93 85 VAL A O 1
ATOM 672 N N . PRO A 1 101 ? 29.013 2.257 13.543 1.00 17.33 86 PRO A N 1
ATOM 673 C CA . PRO A 1 101 ? 27.711 1.573 13.584 1.00 14.99 86 PRO A CA 1
ATOM 674 C C . PRO A 1 101 ? 27.113 1.530 14.985 1.00 14.68 86 PRO A C 1
ATOM 675 O O . PRO A 1 101 ? 27.842 1.537 15.960 1.00 16.45 86 PRO A O 1
ATOM 679 N N . PRO A 1 102 ? 25.780 1.483 15.079 1.00 16.83 87 PRO A N 1
ATOM 680 C CA . PRO A 1 102 ? 25.068 1.520 16.364 1.00 14.67 87 PRO A CA 1
ATOM 681 C C . PRO A 1 102 ? 25.097 0.197 17.135 1.00 21.47 87 PRO A C 1
ATOM 682 O O . PRO A 1 102 ? 25.188 -0.878 16.533 1.00 20.67 87 PRO A O 1
ATOM 686 N N . GLU A 1 103 ? 25.019 0.285 18.459 1.00 17.90 88 GLU A N 1
ATOM 687 C CA . GLU A 1 103 ? 24.672 -0.860 19.291 1.00 19.08 88 GLU A CA 1
ATOM 688 C C . GLU A 1 103 ? 23.175 -0.770 19.492 1.00 20.73 88 GLU A C 1
ATOM 689 O O . GLU A 1 103 ? 22.661 0.311 19.771 1.00 20.47 88 GLU A O 1
ATOM 695 N N . VAL A 1 104 ? 22.473 -1.893 19.373 1.00 21.20 89 VAL A N 1
ATOM 696 C CA . VAL A 1 104 ? 21.019 -1.887 19.485 1.00 23.07 89 VAL A CA 1
ATOM 697 C C . VAL A 1 104 ? 20.533 -2.796 20.606 1.00 30.22 89 VAL A C 1
ATOM 698 O O . VAL A 1 104 ? 20.946 -3.954 20.707 1.00 28.82 89 VAL A O 1
ATOM 702 N N . THR A 1 105 ? 19.650 -2.267 21.448 1.00 26.77 90 THR A N 1
ATOM 703 C CA . THR A 1 105 ? 19.089 -3.043 22.541 1.00 26.44 90 THR A CA 1
ATOM 704 C C . THR A 1 105 ? 17.570 -2.914 22.560 1.00 28.88 90 THR A C 1
ATOM 705 O O . THR A 1 105 ? 17.031 -1.813 22.464 1.00 24.47 90 THR A O 1
ATOM 709 N N . VAL A 1 106 ? 16.879 -4.041 22.685 1.00 25.86 91 VAL A N 1
ATOM 710 C CA . VAL A 1 106 ? 15.428 -4.010 22.794 1.00 24.59 91 VAL A CA 1
ATOM 711 C C . VAL A 1 106 ? 14.976 -4.407 24.185 1.00 28.18 91 VAL A C 1
ATOM 712 O O . VAL A 1 106 ? 15.322 -5.474 24.687 1.00 34.44 91 VAL A O 1
ATOM 716 N N . LEU A 1 107 ? 14.217 -3.531 24.823 1.00 26.39 92 LEU A N 1
ATOM 717 C CA . LEU A 1 107 ? 13.669 -3.849 26.131 1.00 27.43 92 LEU A CA 1
ATOM 718 C C . LEU A 1 107 ? 12.236 -3.331 26.277 1.00 27.74 92 LEU A C 1
ATOM 719 O O . LEU A 1 107 ? 11.705 -2.675 25.379 1.00 25.75 92 LEU A O 1
ATOM 724 N N . THR A 1 108 ? 11.595 -3.666 27.386 1.00 27.31 93 THR A N 1
ATOM 725 C CA . THR A 1 108 ? 10.230 -3.242 27.590 1.00 24.17 93 THR A CA 1
ATOM 726 C C . THR A 1 108 ? 10.209 -2.224 28.692 1.00 25.74 93 THR A C 1
ATOM 727 O O . THR A 1 108 ? 11.100 -2.190 29.538 1.00 25.75 93 THR A O 1
ATOM 731 N N . ASN A 1 109 ? 9.172 -1.399 28.668 1.00 23.80 94 ASN A N 1
ATOM 732 C CA . ASN A 1 109 ? 8.939 -0.383 29.678 1.00 27.57 94 ASN A CA 1
ATOM 733 C C . ASN A 1 109 ? 8.897 -0.973 31.085 1.00 26.96 94 ASN A C 1
ATOM 734 O O . ASN A 1 109 ? 9.427 -0.402 32.040 1.00 26.60 94 ASN A O 1
ATOM 739 N N . SER A 1 110 ? 8.250 -2.125 31.204 1.00 27.52 95 SER A N 1
ATOM 740 C CA . SER A 1 110 ? 8.018 -2.746 32.500 1.00 26.45 95 SER A CA 1
ATOM 741 C C . SER A 1 110 ? 7.834 -4.250 32.305 1.00 28.06 95 SER A C 1
ATOM 742 O O . SER A 1 110 ? 7.664 -4.699 31.161 1.00 24.24 95 SER A O 1
ATOM 745 N N . PRO A 1 111 ? 7.878 -5.034 33.407 1.00 28.83 96 PRO A N 1
ATOM 746 C CA . PRO A 1 111 ? 7.664 -6.483 33.307 1.00 25.60 96 PRO A CA 1
ATOM 747 C C . PRO A 1 111 ? 6.387 -6.799 32.538 1.00 28.00 96 PRO A C 1
ATOM 748 O O . PRO A 1 111 ? 5.323 -6.226 32.810 1.00 30.39 96 PRO A O 1
ATOM 752 N N . VAL A 1 112 ? 6.501 -7.686 31.562 1.00 19.14 97 VAL A N 1
ATOM 753 C CA . VAL A 1 112 ? 5.382 -7.949 30.686 1.00 26.56 97 VAL A CA 1
ATOM 754 C C . VAL A 1 112 ? 4.366 -8.874 31.339 1.00 30.99 97 VAL A C 1
ATOM 755 O O . VAL A 1 112 ? 4.726 -9.812 32.052 1.00 31.92 97 VAL A O 1
ATOM 759 N N . GLU A 1 113 ? 3.094 -8.553 31.131 1.00 32.74 98 GLU A N 1
ATOM 760 C CA . GLU A 1 113 ? 1.994 -9.407 31.542 1.00 29.86 98 GLU A CA 1
ATOM 761 C C . GLU A 1 113 ? 1.062 -9.511 30.347 1.00 30.39 98 GLU A C 1
ATOM 762 O O . GLU A 1 113 ? 0.820 -8.516 29.647 1.00 23.50 98 GLU A O 1
ATOM 768 N N . LEU A 1 114 ? 0.574 -10.727 30.103 1.00 31.64 99 LEU A N 1
ATOM 769 C CA . LEU A 1 114 ? -0.375 -10.994 29.030 1.00 26.12 99 LEU A CA 1
ATOM 770 C C . LEU A 1 114 ? -1.508 -9.972 29.007 1.00 25.73 99 LEU A C 1
ATOM 771 O O . LEU A 1 114 ? -2.172 -9.754 30.021 1.00 24.05 99 LEU A O 1
ATOM 776 N N . ARG A 1 115 ? -1.698 -9.344 27.849 1.00 23.83 100 ARG A N 1
ATOM 777 C CA . ARG A 1 115 ? -2.787 -8.397 27.615 1.00 25.40 100 ARG A CA 1
ATOM 778 C C . ARG A 1 115 ? -2.641 -7.029 28.313 1.00 26.64 100 ARG A C 1
ATOM 779 O O . ARG A 1 115 ? -3.431 -6.122 28.038 1.00 28.98 100 ARG A O 1
ATOM 787 N N . GLU A 1 116 ? -1.662 -6.869 29.206 1.00 23.27 101 GLU A N 1
ATOM 788 C CA . GLU A 1 116 ? -1.463 -5.567 29.859 1.00 25.08 101 GLU A CA 1
ATOM 789 C C . GLU A 1 116 ? -0.632 -4.650 28.975 1.00 23.26 101 GLU A C 1
ATOM 790 O O . GLU A 1 116 ? 0.510 -4.972 28.665 1.00 20.12 101 GLU A O 1
ATOM 796 N N . PRO A 1 117 ? -1.202 -3.499 28.582 1.00 21.06 102 PRO A N 1
ATOM 797 C CA . PRO A 1 117 ? -0.503 -2.582 27.675 1.00 21.74 102 PRO A CA 1
ATOM 798 C C . PRO A 1 117 ? 0.906 -2.289 28.169 1.00 19.22 102 PRO A C 1
ATOM 799 O O . PRO A 1 117 ? 1.128 -2.070 29.354 1.00 19.94 102 PRO A O 1
ATOM 803 N N . ASN A 1 118 ? 1.857 -2.353 27.251 1.00 19.02 103 ASN A N 1
ATOM 804 C CA . ASN A 1 118 ? 3.256 -2.167 27.576 1.00 21.23 103 ASN A CA 1
ATOM 805 C C . ASN A 1 118 ? 3.923 -1.477 26.391 1.00 19.73 103 ASN A C 1
ATOM 806 O O . ASN A 1 118 ? 3.260 -1.162 25.394 1.00 19.47 103 ASN A O 1
ATOM 811 N N . VAL A 1 119 ? 5.220 -1.214 26.496 1.00 17.90 104 VAL A N 1
ATOM 812 C CA . VAL A 1 119 ? 5.935 -0.577 25.392 1.00 20.47 104 VAL A CA 1
ATOM 813 C C . VAL A 1 119 ? 7.242 -1.294 25.082 1.00 19.52 104 VAL A C 1
ATOM 814 O O . VAL A 1 119 ? 8.043 -1.552 25.972 1.00 20.29 104 VAL A O 1
ATOM 818 N N . LEU A 1 120 ? 7.456 -1.608 23.813 1.00 21.16 105 LEU A N 1
ATOM 819 C CA . LEU A 1 120 ? 8.766 -2.061 23.375 1.00 20.67 105 LEU A CA 1
ATOM 820 C C . LEU A 1 120 ? 9.649 -0.837 23.126 1.00 24.38 105 LEU A C 1
ATOM 821 O O . LEU A 1 120 ? 9.217 0.142 22.491 1.00 20.34 105 LEU A O 1
ATOM 826 N N . ILE A 1 121 ? 10.874 -0.895 23.646 1.00 20.86 106 ILE A N 1
ATOM 827 C CA . ILE A 1 121 ? 11.832 0.198 23.511 1.00 20.75 106 ILE A CA 1
ATOM 828 C C . ILE A 1 121 ? 13.077 -0.255 22.762 1.00 22.65 106 ILE A C 1
ATOM 829 O O . ILE A 1 121 ? 13.791 -1.160 23.207 1.00 23.02 106 ILE A O 1
ATOM 834 N N . CYS A 1 122 ? 13.325 0.367 21.616 1.00 20.08 107 CYS A N 1
ATOM 835 C CA . CYS A 1 122 ? 14.519 0.081 20.839 1.00 21.54 107 CYS A CA 1
ATOM 836 C C . CYS A 1 122 ? 15.542 1.175 21.121 1.00 19.84 107 CYS A C 1
ATOM 837 O O . CYS A 1 122 ? 15.358 2.315 20.704 1.00 20.15 107 CYS A O 1
ATOM 840 N N . PHE A 1 123 ? 16.585 0.836 21.876 1.00 18.01 108 PHE A N 1
ATOM 841 C CA . PHE A 1 123 ? 17.658 1.768 22.205 1.00 17.66 108 PHE A CA 1
ATOM 842 C C . PHE A 1 123 ? 18.795 1.623 21.201 1.00 21.48 108 PHE A C 1
ATOM 843 O O . PHE A 1 123 ? 19.403 0.551 21.082 1.00 23.77 108 PHE A O 1
ATOM 851 N N . ILE A 1 124 ? 19.076 2.703 20.480 1.00 17.59 109 ILE A N 1
ATOM 852 C CA . ILE A 1 124 ? 20.101 2.712 19.438 1.00 14.74 109 ILE A CA 1
ATOM 853 C C . ILE A 1 124 ? 21.229 3.639 19.893 1.00 17.71 109 ILE A C 1
ATOM 854 O O . ILE A 1 124 ? 20.992 4.825 20.104 1.00 18.73 109 ILE A O 1
ATOM 859 N N . ASP A 1 125 ? 22.447 3.118 20.045 1.00 14.29 110 ASP A N 1
ATOM 860 C CA . ASP A 1 125 ? 23.482 3.855 20.773 1.00 14.05 110 ASP A CA 1
ATOM 861 C C . ASP A 1 125 ? 24.875 3.804 20.120 1.00 14.01 110 ASP A C 1
ATOM 862 O O . ASP A 1 125 ? 25.202 2.852 19.414 1.00 14.64 110 ASP A O 1
ATOM 867 N N . LYS A 1 126 ? 25.671 4.844 20.368 1.00 12.26 111 LYS A N 1
ATOM 868 C CA . LYS A 1 126 ? 27.086 4.923 19.979 1.00 14.79 111 LYS A CA 1
ATOM 869 C C . LYS A 1 126 ? 27.319 4.932 18.475 1.00 12.76 111 LYS A C 1
ATOM 870 O O . LYS A 1 126 ? 28.159 4.187 17.975 1.00 14.86 111 LYS A O 1
ATOM 876 N N . PHE A 1 127 ? 26.606 5.797 17.761 1.00 12.59 112 PHE A N 1
ATOM 877 C CA . PHE A 1 127 ? 26.694 5.815 16.309 1.00 12.56 112 PHE A CA 1
ATOM 878 C C . PHE A 1 127 ? 26.796 7.237 15.752 1.00 13.56 112 PHE A C 1
ATOM 879 O O . PHE A 1 127 ? 26.427 8.213 16.414 1.00 11.81 112 PHE A O 1
ATOM 887 N N . THR A 1 128 ? 27.314 7.330 14.530 1.00 14.77 113 THR A N 1
ATOM 888 C CA . THR A 1 128 ? 27.404 8.575 13.773 1.00 13.56 113 THR A CA 1
ATOM 889 C C . THR A 1 128 ? 27.716 8.178 12.323 1.00 14.43 113 THR A C 1
ATOM 890 O O . THR A 1 128 ? 28.345 7.147 12.099 1.00 16.40 113 THR A O 1
ATOM 894 N N . PRO A 1 129 ? 27.249 8.963 11.333 1.00 13.64 114 PRO A N 1
ATOM 895 C CA . PRO A 1 129 ? 26.439 10.187 11.418 1.00 13.65 114 PRO A CA 1
ATOM 896 C C . PRO A 1 129 ? 25.008 9.901 11.910 1.00 16.60 114 PRO A C 1
ATOM 897 O O . PRO A 1 129 ? 24.574 8.737 11.890 1.00 14.01 114 PRO A O 1
ATOM 901 N N . PRO A 1 130 ? 24.286 10.951 12.344 1.00 10.20 115 PRO A N 1
ATOM 902 C CA . PRO A 1 130 ? 22.934 10.787 12.884 1.00 11.90 115 PRO A CA 1
ATOM 903 C C . PRO A 1 130 ? 21.871 10.595 11.790 1.00 16.77 115 PRO A C 1
ATOM 904 O O . PRO A 1 130 ? 21.014 11.461 11.567 1.00 15.05 115 PRO A O 1
ATOM 908 N N . VAL A 1 131 ? 21.944 9.465 11.097 1.00 14.60 116 VAL A N 1
ATOM 909 C CA . VAL A 1 131 ? 20.896 9.063 10.173 1.00 13.69 116 VAL A CA 1
ATOM 910 C C . VAL A 1 131 ? 20.678 7.581 10.392 1.00 20.76 116 VAL A C 1
ATOM 911 O O . VAL A 1 131 ? 21.623 6.785 10.291 1.00 17.85 116 VAL A O 1
ATOM 915 N N . VAL A 1 132 ? 19.448 7.205 10.726 1.00 18.90 117 VAL A N 1
ATOM 916 C CA . VAL A 1 132 ? 19.132 5.801 10.875 1.00 16.25 117 VAL A CA 1
ATOM 917 C C . VAL A 1 132 ? 17.756 5.505 10.327 1.00 20.61 117 VAL A C 1
ATOM 918 O O . VAL A 1 132 ? 16.864 6.347 10.385 1.00 20.69 117 VAL A O 1
ATOM 922 N N . ASN A 1 133 ? 17.580 4.295 9.813 1.00 19.43 118 ASN A N 1
ATOM 923 C CA . ASN A 1 133 ? 16.256 3.843 9.439 1.00 22.26 118 ASN A CA 1
ATOM 924 C C . ASN A 1 133 ? 15.824 2.731 10.378 1.00 23.66 118 ASN A C 1
ATOM 925 O O . ASN A 1 133 ? 16.434 1.661 10.433 1.00 24.72 118 ASN A O 1
ATOM 930 N N . VAL A 1 134 ? 14.783 3.001 11.146 1.00 21.49 119 VAL A N 1
ATOM 931 C CA . VAL A 1 134 ? 14.323 2.052 12.135 1.00 19.81 119 VAL A CA 1
ATOM 932 C C . VAL A 1 134 ? 12.928 1.564 11.793 1.00 21.51 119 VAL A C 1
ATOM 933 O O . VAL A 1 134 ? 12.033 2.357 11.551 1.00 24.01 119 VAL A O 1
ATOM 937 N N . THR A 1 135 ? 12.762 0.249 11.759 1.00 21.07 120 THR A N 1
ATOM 938 C CA . THR A 1 135 ? 11.472 -0.362 11.482 1.00 23.34 120 THR A CA 1
ATOM 939 C C . THR A 1 135 ? 11.176 -1.433 12.520 1.00 25.29 120 THR A C 1
ATOM 940 O O . THR A 1 135 ? 12.031 -2.270 12.807 1.00 25.32 120 THR A O 1
ATOM 944 N N . TRP A 1 136 ? 9.974 -1.409 13.085 1.00 25.88 121 TRP A N 1
ATOM 945 C CA . TRP A 1 136 ? 9.531 -2.491 13.960 1.00 27.15 121 TRP A CA 1
ATOM 946 C C . TRP A 1 136 ? 8.912 -3.617 13.135 1.00 29.66 121 TRP A C 1
ATOM 947 O O . TRP A 1 136 ? 8.177 -3.374 12.182 1.00 30.72 121 TRP A O 1
ATOM 958 N N . LEU A 1 137 ? 9.186 -4.853 13.517 1.00 30.16 122 LEU A N 1
ATOM 959 C CA . LEU A 1 137 ? 8.575 -5.983 12.835 1.00 35.91 122 LEU A CA 1
ATOM 960 C C . LEU A 1 137 ? 7.781 -6.804 13.832 1.00 35.41 122 LEU A C 1
ATOM 961 O O . LEU A 1 137 ? 8.314 -7.202 14.871 1.00 32.58 122 LEU A O 1
ATOM 966 N N . ARG A 1 138 ? 6.502 -7.026 13.530 1.00 37.85 123 ARG A N 1
ATOM 967 C CA . ARG A 1 138 ? 5.686 -7.961 14.302 1.00 43.26 123 ARG A CA 1
ATOM 968 C C . ARG A 1 138 ? 5.417 -9.206 13.470 1.00 42.64 123 ARG A C 1
ATOM 969 O O . ARG A 1 138 ? 4.754 -9.131 12.430 1.00 41.55 123 ARG A O 1
ATOM 977 N N . ASN A 1 139 ? 5.919 -10.345 13.942 1.00 42.21 124 ASN A N 1
ATOM 978 C CA . ASN A 1 139 ? 5.829 -11.597 13.197 1.00 47.06 124 ASN A CA 1
ATOM 979 C C . ASN A 1 139 ? 6.303 -11.413 11.758 1.00 51.33 124 ASN A C 1
ATOM 980 O O . ASN A 1 139 ? 5.583 -11.737 10.809 1.00 52.77 124 ASN A O 1
ATOM 985 N N . GLY A 1 140 ? 7.502 -10.859 11.603 1.00 43.83 125 GLY A N 1
ATOM 986 C CA . GLY A 1 140 ? 8.085 -10.664 10.290 1.00 46.40 125 GLY A CA 1
ATOM 987 C C . GLY A 1 140 ? 7.584 -9.468 9.504 1.00 45.62 125 GLY A C 1
ATOM 988 O O . GLY A 1 140 ? 8.300 -8.958 8.644 1.00 51.14 125 GLY A O 1
ATOM 989 N N . LYS A 1 141 ? 6.364 -9.016 9.775 1.00 45.62 126 LYS A N 1
ATOM 990 C CA . LYS A 1 141 ? 5.800 -7.899 9.016 1.00 46.52 126 LYS A CA 1
ATOM 991 C C . LYS A 1 141 ? 6.046 -6.555 9.690 1.00 44.79 126 LYS A C 1
ATOM 992 O O . LYS A 1 141 ? 5.903 -6.428 10.905 1.00 45.02 126 LYS A O 1
ATOM 998 N N . PRO A 1 142 ? 6.425 -5.546 8.891 1.00 44.73 127 PRO A N 1
ATOM 999 C CA . PRO A 1 142 ? 6.632 -4.169 9.350 1.00 43.26 127 PRO A CA 1
ATOM 1000 C C . PRO A 1 142 ? 5.399 -3.566 10.018 1.00 49.32 127 PRO A C 1
ATOM 1001 O O . PRO A 1 142 ? 4.272 -3.912 9.673 1.00 52.78 127 PRO A O 1
ATOM 1005 N N . VAL A 1 143 ? 5.631 -2.672 10.974 1.00 45.24 128 VAL A N 1
ATOM 1006 C CA . VAL A 1 143 ? 4.568 -1.943 11.644 1.00 46.23 128 VAL A CA 1
ATOM 1007 C C . VAL A 1 143 ? 4.659 -0.471 11.246 1.00 53.18 128 VAL A C 1
ATOM 1008 O O . VAL A 1 143 ? 5.638 0.200 11.568 1.00 54.29 128 VAL A O 1
ATOM 1012 N N . THR A 1 144 ? 3.632 0.023 10.557 1.00 56.94 129 THR A N 1
ATOM 1013 C CA . THR A 1 144 ? 3.676 1.333 9.897 1.00 59.42 129 THR A CA 1
ATOM 1014 C C . THR A 1 144 ? 3.022 2.475 10.689 1.00 62.24 129 THR A C 1
ATOM 1015 O O . THR A 1 144 ? 3.248 3.654 10.404 1.00 62.34 129 THR A O 1
ATOM 1019 N N . THR A 1 145 ? 2.200 2.130 11.671 1.00 59.54 130 THR A N 1
ATOM 1020 C CA . THR A 1 145 ? 1.542 3.144 12.486 1.00 56.64 130 THR A CA 1
ATOM 1021 C C . THR A 1 145 ? 1.692 2.813 13.959 1.00 49.79 130 THR A C 1
ATOM 1022 O O . THR A 1 145 ? 2.032 1.685 14.317 1.00 52.62 130 THR A O 1
ATOM 1026 N N . GLY A 1 146 ? 1.433 3.799 14.810 1.00 48.39 131 GLY A N 1
ATOM 1027 C CA . GLY A 1 146 ? 1.438 3.587 16.247 1.00 47.50 131 GLY A CA 1
ATOM 1028 C C . GLY A 1 146 ? 2.799 3.693 16.906 1.00 41.43 131 GLY A C 1
ATOM 1029 O O . GLY A 1 146 ? 2.911 3.574 18.119 1.00 40.05 131 GLY A O 1
ATOM 1030 N N . VAL A 1 147 ? 3.836 3.923 16.109 1.00 42.77 132 VAL A N 1
ATOM 1031 C CA . VAL A 1 147 ? 5.192 4.046 16.633 1.00 34.76 132 VAL A CA 1
ATOM 1032 C C . VAL A 1 147 ? 5.558 5.508 16.909 1.00 35.35 132 VAL A C 1
ATOM 1033 O O . VAL A 1 147 ? 4.915 6.430 16.402 1.00 39.62 132 VAL A O 1
ATOM 1037 N N . SER A 1 148 ? 6.584 5.712 17.729 1.00 33.28 133 SER A N 1
ATOM 1038 C CA . SER A 1 148 ? 7.124 7.048 17.975 1.00 27.86 133 SER A CA 1
ATOM 1039 C C . SER A 1 148 ? 8.621 6.983 18.300 1.00 27.62 133 SER A C 1
ATOM 1040 O O . SER A 1 148 ? 9.185 5.903 18.482 1.00 22.69 133 SER A O 1
ATOM 1043 N N . GLU A 1 149 ? 9.266 8.139 18.368 1.00 26.75 134 GLU A N 1
ATOM 1044 C CA . GLU A 1 149 ? 10.718 8.166 18.432 1.00 26.17 134 GLU A CA 1
ATOM 1045 C C . GLU A 1 149 ? 11.214 9.483 19.005 1.00 27.36 134 GLU A C 1
ATOM 1046 O O . GLU A 1 149 ? 10.503 10.489 18.958 1.00 23.90 134 GLU A O 1
ATOM 1052 N N . THR A 1 150 ? 12.427 9.466 19.558 1.00 23.05 135 THR A N 1
ATOM 1053 C CA . THR A 1 150 ? 13.088 10.689 19.984 1.00 19.57 135 THR A CA 1
ATOM 1054 C C . THR A 1 150 ? 13.930 11.215 18.832 1.00 20.87 135 THR A C 1
ATOM 1055 O O . THR A 1 150 ? 14.116 10.517 17.847 1.00 18.47 135 THR A O 1
ATOM 1059 N N . VAL A 1 151 ? 14.436 12.443 18.956 1.00 20.48 136 VAL A N 1
ATOM 1060 C CA . VAL A 1 151 ? 15.446 12.928 18.028 1.00 17.45 136 VAL A CA 1
ATOM 1061 C C . VAL A 1 151 ? 16.780 12.322 18.460 1.00 20.89 136 VAL A C 1
ATOM 1062 O O . VAL A 1 151 ? 16.829 11.514 19.404 1.00 17.31 136 VAL A O 1
ATOM 1066 N N . PHE A 1 152 ? 17.860 12.695 17.787 1.00 15.81 137 PHE A N 1
ATOM 1067 C CA . PHE A 1 152 ? 19.158 12.121 18.136 1.00 17.42 137 PHE A CA 1
ATOM 1068 C C . PHE A 1 152 ? 19.658 12.801 19.390 1.00 17.88 137 PHE A C 1
ATOM 1069 O O . PHE A 1 152 ? 19.624 14.017 19.482 1.00 18.40 137 PHE A O 1
ATOM 1077 N N . LEU A 1 153 ? 20.083 12.023 20.377 1.00 17.05 138 LEU A N 1
ATOM 1078 C CA . LEU A 1 153 ? 20.547 12.615 21.627 1.00 16.46 138 LEU A CA 1
ATOM 1079 C C . LEU A 1 153 ? 22.069 12.615 21.641 1.00 13.99 138 LEU A C 1
ATOM 1080 O O . LEU A 1 153 ? 22.690 11.704 21.116 1.00 14.94 138 LEU A O 1
ATOM 1085 N N . PRO A 1 154 ? 22.668 13.652 22.227 1.00 12.74 139 PRO A N 1
ATOM 1086 C CA . PRO A 1 154 ? 24.125 13.798 22.205 1.00 16.30 139 PRO A CA 1
ATOM 1087 C C . PRO A 1 154 ? 24.827 12.871 23.197 1.00 16.66 139 PRO A C 1
ATOM 1088 O O . PRO A 1 154 ? 24.252 12.495 24.222 1.00 14.29 139 PRO A O 1
ATOM 1092 N N . ARG A 1 155 ? 26.067 12.515 22.875 1.00 14.64 140 ARG A N 1
ATOM 1093 C CA . ARG A 1 155 ? 26.914 11.747 23.778 1.00 16.72 140 ARG A CA 1
ATOM 1094 C C . ARG A 1 155 ? 28.199 12.531 23.977 1.00 19.65 140 ARG A C 1
ATOM 1095 O O . ARG A 1 155 ? 28.583 13.341 23.126 1.00 14.68 140 ARG A O 1
ATOM 1103 N N . GLU A 1 156 ? 28.869 12.273 25.094 1.00 21.12 141 GLU A N 1
ATOM 1104 C CA . GLU A 1 156 ? 30.112 12.953 25.410 1.00 19.70 141 GLU A CA 1
ATOM 1105 C C . GLU A 1 156 ? 31.228 12.627 24.426 1.00 19.26 141 GLU A C 1
ATOM 1106 O O . GLU A 1 156 ? 32.122 13.441 24.236 1.00 18.67 141 GLU A O 1
ATOM 1112 N N . ASP A 1 157 ? 31.187 11.448 23.800 1.00 15.25 142 ASP A N 1
ATOM 1113 C CA . ASP A 1 157 ? 32.165 11.130 22.760 1.00 16.04 142 ASP A CA 1
ATOM 1114 C C . ASP A 1 157 ? 31.750 11.677 21.381 1.00 17.05 142 ASP A C 1
ATOM 1115 O O . ASP A 1 157 ? 32.387 11.393 20.361 1.00 15.76 142 ASP A O 1
ATOM 1120 N N . HIS A 1 158 ? 30.674 12.459 21.372 1.00 17.60 143 HIS A N 1
ATOM 1121 C CA . HIS A 1 158 ? 30.188 13.133 20.169 1.00 15.11 143 HIS A CA 1
ATOM 1122 C C . HIS A 1 158 ? 29.549 12.196 19.147 1.00 15.51 143 HIS A C 1
ATOM 1123 O O . HIS A 1 158 ? 29.299 12.586 18.004 1.00 11.99 143 HIS A O 1
ATOM 1130 N N . LEU A 1 159 ? 29.276 10.970 19.581 1.00 10.96 144 LEU A N 1
ATOM 1131 C CA . LEU A 1 159 ? 28.348 10.097 18.873 1.00 12.58 144 LEU A CA 1
ATOM 1132 C C . LEU A 1 159 ? 26.926 10.411 19.334 1.00 12.90 144 LEU A C 1
ATOM 1133 O O . LEU A 1 159 ? 26.694 11.408 20.034 1.00 12.81 144 LEU A O 1
ATOM 1138 N N . PHE A 1 160 ? 25.980 9.549 18.966 1.00 11.08 145 PHE A N 1
ATOM 1139 C CA . PHE A 1 160 ? 24.560 9.798 19.218 1.00 11.08 145 PHE A CA 1
ATOM 1140 C C . PHE A 1 160 ? 23.831 8.584 19.760 1.00 12.96 145 PHE A C 1
ATOM 1141 O O . PHE A 1 160 ? 24.274 7.443 19.609 1.00 12.92 145 PHE A O 1
ATOM 1149 N N . ARG A 1 161 ? 22.695 8.841 20.384 1.00 13.51 146 ARG A N 1
ATOM 1150 C CA . ARG A 1 161 ? 21.793 7.767 20.782 1.00 17.90 146 ARG A CA 1
ATOM 1151 C C . ARG A 1 161 ? 20.383 8.167 20.397 1.00 14.98 146 ARG A C 1
ATOM 1152 O O . ARG A 1 161 ? 20.144 9.329 20.074 1.00 16.95 146 ARG A O 1
ATOM 1160 N N . LYS A 1 162 ? 19.464 7.206 20.420 1.00 13.84 147 LYS A N 1
ATOM 1161 C CA . LYS A 1 162 ? 18.105 7.420 19.945 1.00 14.30 147 LYS A CA 1
ATOM 1162 C C . LYS A 1 162 ? 17.229 6.293 20.475 1.00 16.22 147 LYS A C 1
ATOM 1163 O O . LYS A 1 162 ? 17.697 5.173 20.663 1.00 15.94 147 LYS A O 1
ATOM 1169 N N . PHE A 1 163 ? 15.954 6.592 20.695 1.00 17.97 148 PHE A N 1
ATOM 1170 C CA . PHE A 1 163 ? 14.991 5.615 21.198 1.00 17.22 148 PHE A CA 1
ATOM 1171 C C . PHE A 1 163 ? 13.788 5.577 20.284 1.00 15.52 148 PHE A C 1
ATOM 1172 O O . PHE A 1 163 ? 13.277 6.620 19.890 1.00 18.54 148 PHE A O 1
ATOM 1180 N N . HIS A 1 164 ? 13.323 4.379 19.968 1.00 19.74 149 HIS A N 1
ATOM 1181 C CA . HIS A 1 164 ? 12.081 4.192 19.222 1.00 20.24 149 HIS A CA 1
ATOM 1182 C C . HIS A 1 164 ? 11.127 3.354 20.077 1.00 21.38 149 HIS A C 1
ATOM 1183 O O . HIS A 1 164 ? 11.566 2.445 20.779 1.00 21.92 149 HIS A O 1
ATOM 1190 N N . TYR A 1 165 ? 9.830 3.658 20.013 1.00 18.25 150 TYR A N 1
ATOM 1191 C CA . TYR A 1 165 ? 8.847 3.055 20.916 1.00 18.25 150 TYR A CA 1
ATOM 1192 C C . TYR A 1 165 ? 7.689 2.401 20.182 1.00 18.61 150 TYR A C 1
ATOM 1193 O O . TYR A 1 165 ? 7.231 2.907 19.164 1.00 22.91 150 TYR A O 1
ATOM 1202 N N . LEU A 1 166 ? 7.216 1.280 20.716 1.00 18.49 151 LEU A N 1
ATOM 1203 C CA . LEU A 1 166 ? 6.086 0.563 20.135 1.00 19.65 151 LEU A CA 1
ATOM 1204 C C . LEU A 1 166 ? 5.166 0.028 21.233 1.00 19.79 151 LEU A C 1
ATOM 1205 O O . LEU A 1 166 ? 5.504 -0.937 21.924 1.00 18.76 151 LEU A O 1
ATOM 1210 N N . PRO A 1 167 ? 4.006 0.680 21.414 1.00 20.15 152 PRO A N 1
ATOM 1211 C CA . PRO A 1 167 ? 3.013 0.257 22.408 1.00 20.32 152 PRO A CA 1
ATOM 1212 C C . PRO A 1 167 ? 2.433 -1.064 21.937 1.00 18.45 152 PRO A C 1
ATOM 1213 O O . PRO A 1 167 ? 2.243 -1.217 20.735 1.00 17.21 152 PRO A O 1
ATOM 1217 N N . PHE A 1 168 ? 2.177 -2.000 22.846 1.00 18.56 153 PHE A N 1
ATOM 1218 C CA . PHE A 1 168 ? 1.681 -3.307 22.442 1.00 20.11 153 PHE A CA 1
ATOM 1219 C C . PHE A 1 168 ? 1.003 -4.049 23.577 1.00 22.79 153 PHE A C 1
ATOM 1220 O O . PHE A 1 168 ? 1.155 -3.689 24.752 1.00 21.90 153 PHE A O 1
ATOM 1228 N N . LEU A 1 169 ? 0.249 -5.080 23.199 1.00 23.86 154 LEU A N 1
ATOM 1229 C CA . LEU A 1 169 ? -0.378 -6.015 24.130 1.00 24.81 154 LEU A CA 1
ATOM 1230 C C . LEU A 1 169 ? 0.379 -7.323 24.084 1.00 24.86 154 LEU A C 1
ATOM 1231 O O . LEU A 1 169 ? 0.330 -8.026 23.086 1.00 24.44 154 LEU A O 1
ATOM 1236 N N . PRO A 1 170 ? 1.100 -7.639 25.160 1.00 24.49 155 PRO A N 1
ATOM 1237 C CA . PRO A 1 170 ? 1.918 -8.848 25.252 1.00 29.62 155 PRO A CA 1
ATOM 1238 C C . PRO A 1 170 ? 1.117 -10.131 25.016 1.00 35.00 155 PRO A C 1
ATOM 1239 O O . PRO A 1 170 ? -0.030 -10.257 25.453 1.00 35.22 155 PRO A O 1
ATOM 1243 N N . SER A 1 171 ? 1.743 -11.078 24.327 1.00 37.65 156 SER A N 1
ATOM 1244 C CA . SER A 1 171 ? 1.085 -12.299 23.894 1.00 39.52 156 SER A CA 1
ATOM 1245 C C . SER A 1 171 ? 2.151 -13.275 23.423 1.00 46.93 156 SER A C 1
ATOM 1246 O O . SER A 1 171 ? 2.868 -12.985 22.464 1.00 48.07 156 SER A O 1
ATOM 1249 N N . THR A 1 172 ? 2.254 -14.424 24.094 1.00 48.38 157 THR A N 1
ATOM 1250 C CA . THR A 1 172 ? 3.242 -15.453 23.745 1.00 47.29 157 THR A CA 1
ATOM 1251 C C . THR A 1 172 ? 3.229 -15.794 22.256 1.00 44.76 157 THR A C 1
ATOM 1252 O O . THR A 1 172 ? 4.237 -16.230 21.707 1.00 51.09 157 THR A O 1
ATOM 1256 N N . GLU A 1 173 ? 2.085 -15.588 21.612 1.00 43.48 158 GLU A N 1
ATOM 1257 C CA . GLU A 1 173 ? 1.958 -15.816 20.179 1.00 50.42 158 GLU A CA 1
ATOM 1258 C C . GLU A 1 173 ? 2.921 -14.940 19.384 1.00 53.81 158 GLU A C 1
ATOM 1259 O O . GLU A 1 173 ? 3.834 -15.450 18.738 1.00 49.23 158 GLU A O 1
ATOM 1265 N N . ASP A 1 174 ? 2.711 -13.623 19.451 1.00 51.27 159 ASP A N 1
ATOM 1266 C CA . ASP A 1 174 ? 3.473 -12.641 18.663 1.00 50.10 159 ASP A CA 1
ATOM 1267 C C . ASP A 1 174 ? 4.977 -12.571 18.966 1.00 41.09 159 ASP A C 1
ATOM 1268 O O . ASP A 1 174 ? 5.404 -12.712 20.111 1.00 43.87 159 ASP A O 1
ATOM 1273 N N . VAL A 1 175 ? 5.770 -12.335 17.924 1.00 43.80 160 VAL A N 1
ATOM 1274 C CA . VAL A 1 175 ? 7.194 -12.029 18.085 1.00 42.88 160 VAL A CA 1
ATOM 1275 C C . VAL A 1 175 ? 7.512 -10.657 17.486 1.00 34.57 160 VAL A C 1
ATOM 1276 O O . VAL A 1 175 ? 6.809 -10.182 16.594 1.00 33.22 160 VAL A O 1
ATOM 1280 N N . TYR A 1 176 ? 8.571 -10.022 17.984 1.00 36.57 161 TYR A N 1
ATOM 1281 C CA . TYR A 1 176 ? 8.964 -8.699 17.493 1.00 33.73 161 TYR A CA 1
ATOM 1282 C C . TYR A 1 176 ? 10.453 -8.601 17.172 1.00 27.23 161 TYR A C 1
ATOM 1283 O O . TYR A 1 176 ? 11.288 -9.206 17.843 1.00 29.16 161 TYR A O 1
ATOM 1292 N N . ASP A 1 177 ? 10.773 -7.820 16.148 1.00 28.63 162 ASP A N 1
ATOM 1293 C CA . ASP A 1 177 ? 12.152 -7.398 15.902 1.00 30.63 162 ASP A CA 1
ATOM 1294 C C . ASP A 1 177 ? 12.228 -5.879 15.761 1.00 26.53 162 ASP A C 1
ATOM 1295 O O . ASP A 1 177 ? 11.341 -5.252 15.184 1.00 24.28 162 ASP A O 1
ATOM 1300 N N . CYS A 1 178 ? 13.303 -5.290 16.264 1.00 30.99 163 CYS A N 1
ATOM 1301 C CA . CYS A 1 178 ? 13.619 -3.912 15.912 1.00 26.95 163 CYS A CA 1
ATOM 1302 C C . CYS A 1 178 ? 14.711 -3.944 14.853 1.00 25.10 163 CYS A C 1
ATOM 1303 O O . CYS A 1 178 ? 15.819 -4.406 15.119 1.00 24.09 163 CYS A O 1
ATOM 1306 N N . ARG A 1 179 ? 14.388 -3.489 13.647 1.00 23.55 164 ARG A N 1
ATOM 1307 C CA . ARG A 1 179 ? 15.337 -3.526 12.543 1.00 23.80 164 ARG A CA 1
ATOM 1308 C C . ARG A 1 179 ? 15.936 -2.149 12.311 1.00 23.85 164 ARG A C 1
ATOM 1309 O O . ARG A 1 179 ? 15.215 -1.162 12.138 1.00 18.96 164 ARG A O 1
ATOM 1317 N N . VAL A 1 180 ? 17.264 -2.108 12.305 1.00 20.05 165 VAL A N 1
ATOM 1318 C CA . VAL A 1 180 ? 18.019 -0.867 12.285 1.00 22.68 165 VAL A CA 1
ATOM 1319 C C . VAL A 1 180 ? 19.000 -0.855 11.125 1.00 20.31 165 VAL A C 1
ATOM 1320 O O . VAL A 1 180 ? 19.821 -1.761 10.980 1.00 21.08 165 VAL A O 1
ATOM 1324 N N . GLU A 1 181 ? 18.915 0.186 10.311 1.00 19.37 166 GLU A N 1
ATOM 1325 C CA . GLU A 1 181 ? 19.794 0.338 9.161 1.00 19.24 166 GLU A CA 1
ATOM 1326 C C . GLU A 1 181 ? 20.639 1.580 9.338 1.00 19.58 166 GLU A C 1
ATOM 1327 O O . GLU A 1 181 ? 20.122 2.665 9.619 1.00 17.50 166 GLU A O 1
ATOM 1333 N N . HIS A 1 182 ? 21.946 1.405 9.184 1.00 19.19 167 HIS A N 1
ATOM 1334 C CA . HIS A 1 182 ? 22.902 2.494 9.291 1.00 17.60 167 HIS A CA 1
ATOM 1335 C C . HIS A 1 182 ? 24.054 2.251 8.322 1.00 17.48 167 HIS A C 1
ATOM 1336 O O . HIS A 1 182 ? 24.419 1.099 8.065 1.00 19.61 167 HIS A O 1
ATOM 1343 N N . TRP A 1 183 ? 24.651 3.322 7.806 1.00 15.82 168 TRP A N 1
ATOM 1344 C CA . TRP A 1 183 ? 25.712 3.166 6.805 1.00 19.36 168 TRP A CA 1
ATOM 1345 C C . TRP A 1 183 ? 26.930 2.439 7.381 1.00 21.09 168 TRP A C 1
ATOM 1346 O O . TRP A 1 183 ? 27.709 1.851 6.644 1.00 18.51 168 TRP A O 1
ATOM 1357 N N . GLY A 1 184 ? 27.078 2.463 8.704 1.00 16.67 169 GLY A N 1
ATOM 1358 C CA . GLY A 1 184 ? 28.173 1.762 9.347 1.00 15.69 169 GLY A CA 1
ATOM 1359 C C . GLY A 1 184 ? 27.985 0.248 9.443 1.00 20.59 169 GLY A C 1
ATOM 1360 O O . GLY A 1 184 ? 28.937 -0.473 9.725 1.00 17.12 169 GLY A O 1
ATOM 1361 N N . LEU A 1 185 ? 26.769 -0.245 9.220 1.00 19.59 170 LEU A N 1
ATOM 1362 C CA . LEU A 1 185 ? 26.512 -1.683 9.302 1.00 19.94 170 LEU A CA 1
ATOM 1363 C C . LEU A 1 185 ? 26.715 -2.348 7.940 1.00 20.19 170 LEU A C 1
ATOM 1364 O O . LEU A 1 185 ? 26.618 -1.690 6.919 1.00 24.20 170 LEU A O 1
ATOM 1369 N N . ASP A 1 186 ? 26.973 -3.652 7.920 1.00 23.75 171 ASP A N 1
ATOM 1370 C CA . ASP A 1 186 ? 27.044 -4.393 6.654 1.00 29.27 171 ASP A CA 1
ATOM 1371 C C . ASP A 1 186 ? 25.659 -4.845 6.181 1.00 26.37 171 ASP A C 1
ATOM 1372 O O . ASP A 1 186 ? 25.443 -5.131 5.007 1.00 30.54 171 ASP A O 1
ATOM 1377 N N . GLU A 1 187 ? 24.719 -4.921 7.107 1.00 27.66 172 GLU A N 1
ATOM 1378 C CA . GLU A 1 187 ? 23.354 -5.322 6.783 1.00 30.01 172 GLU A CA 1
ATOM 1379 C C . GLU A 1 187 ? 22.471 -4.863 7.936 1.00 24.71 172 GLU A C 1
ATOM 1380 O O . GLU A 1 187 ? 22.989 -4.547 9.011 1.00 22.23 172 GLU A O 1
ATOM 1386 N N . PRO A 1 188 ? 21.146 -4.812 7.719 1.00 29.48 173 PRO A N 1
ATOM 1387 C CA . PRO A 1 188 ? 20.240 -4.418 8.802 1.00 29.17 173 PRO A CA 1
ATOM 1388 C C . PRO A 1 188 ? 20.510 -5.210 10.076 1.00 26.59 173 PRO A C 1
ATOM 1389 O O . PRO A 1 188 ? 20.737 -6.405 10.025 1.00 28.07 173 PRO A O 1
ATOM 1393 N N . LEU A 1 189 ? 20.516 -4.528 11.208 1.00 25.74 174 LEU A N 1
ATOM 1394 C CA . LEU A 1 189 ? 20.698 -5.198 12.481 1.00 25.72 174 LEU A CA 1
ATOM 1395 C C . LEU A 1 189 ? 19.319 -5.526 13.058 1.00 28.60 174 LEU A C 1
ATOM 1396 O O . LEU A 1 189 ? 18.470 -4.652 13.188 1.00 29.19 174 LEU A O 1
ATOM 1401 N N . LEU A 1 190 ? 19.098 -6.795 13.374 1.00 32.59 175 LEU A N 1
ATOM 1402 C CA . LEU A 1 190 ? 17.816 -7.257 13.902 1.00 32.64 175 LEU A CA 1
ATOM 1403 C C . LEU A 1 190 ? 17.946 -7.617 15.366 1.00 35.05 175 LEU A C 1
ATOM 1404 O O . LEU A 1 190 ? 18.633 -8.573 15.720 1.00 36.94 175 LEU A O 1
ATOM 1409 N N . LYS A 1 191 ? 17.285 -6.856 16.226 1.00 34.61 176 LYS A N 1
ATOM 1410 C CA . LYS A 1 191 ? 17.265 -7.198 17.634 1.00 30.42 176 LYS A CA 1
ATOM 1411 C C . LYS A 1 191 ? 15.898 -7.770 17.998 1.00 34.56 176 LYS A C 1
ATOM 1412 O O . LYS A 1 191 ? 14.871 -7.116 17.815 1.00 32.90 176 LYS A O 1
ATOM 1418 N N . HIS A 1 192 ? 15.900 -9.005 18.494 1.00 36.82 177 HIS A N 1
ATOM 1419 C CA . HIS A 1 192 ? 14.680 -9.797 18.626 1.00 33.35 177 HIS A CA 1
ATOM 1420 C C . HIS A 1 192 ? 14.102 -9.732 20.028 1.00 32.91 177 HIS A C 1
ATOM 1421 O O . HIS A 1 192 ? 14.838 -9.595 21.013 1.00 31.71 177 HIS A O 1
ATOM 1428 N N . TRP A 1 193 ? 12.777 -9.837 20.112 1.00 34.92 178 TRP A N 1
ATOM 1429 C CA . TRP A 1 193 ? 12.104 -9.918 21.409 1.00 34.03 178 TRP A CA 1
ATOM 1430 C C . TRP A 1 193 ? 10.903 -10.874 21.386 1.00 29.90 178 TRP A C 1
ATOM 1431 O O . TRP A 1 193 ? 10.154 -10.940 20.407 1.00 30.65 178 TRP A O 1
ATOM 1442 N N . GLU A 1 194 ? 10.732 -11.610 22.477 1.00 33.24 179 GLU A N 1
ATOM 1443 C CA . GLU A 1 194 ? 9.552 -12.453 22.664 1.00 37.47 179 GLU A CA 1
ATOM 1444 C C . GLU A 1 194 ? 9.247 -12.618 24.147 1.00 35.83 179 GLU A C 1
ATOM 1445 O O . GLU A 1 194 ? 10.143 -12.510 24.996 1.00 36.55 179 GLU A O 1
ATOM 1451 N N . PHE A 1 195 ? 7.973 -12.863 24.448 1.00 42.79 180 PHE A N 1
ATOM 1452 C CA . PHE A 1 195 ? 7.512 -13.054 25.821 1.00 42.43 180 PHE A CA 1
ATOM 1453 C C . PHE A 1 195 ? 8.270 -14.204 26.481 1.00 41.07 180 PHE A C 1
ATOM 1454 O O . PHE A 1 195 ? 8.949 -14.004 27.491 1.00 47.79 180 PHE A O 1
ATOM 1462 N N . THR B 2 4 ? 26.091 5.639 0.051 1.00 37.15 3 THR B N 1
ATOM 1463 C CA . THR B 2 4 ? 27.540 5.647 -0.164 1.00 37.97 3 THR B CA 1
ATOM 1464 C C . THR B 2 4 ? 28.097 7.074 -0.343 1.00 24.16 3 THR B C 1
ATOM 1465 O O . THR B 2 4 ? 29.310 7.286 -0.291 1.00 23.77 3 THR B O 1
ATOM 1469 N N . ARG B 2 5 ? 27.213 8.050 -0.539 1.00 24.88 4 ARG B N 1
ATOM 1470 C CA . ARG B 2 5 ? 27.647 9.438 -0.597 1.00 20.26 4 ARG B CA 1
ATOM 1471 C C . ARG B 2 5 ? 28.367 9.757 0.716 1.00 22.06 4 ARG B C 1
ATOM 1472 O O . ARG B 2 5 ? 27.940 9.310 1.780 1.00 21.04 4 ARG B O 1
ATOM 1480 N N . PRO B 2 6 ? 29.484 10.495 0.650 1.00 19.94 5 PRO B N 1
ATOM 1481 C CA . PRO B 2 6 ? 30.173 10.814 1.906 1.00 18.15 5 PRO B CA 1
ATOM 1482 C C . PRO B 2 6 ? 29.377 11.836 2.711 1.00 17.76 5 PRO B C 1
ATOM 1483 O O . PRO B 2 6 ? 28.690 12.671 2.125 1.00 13.49 5 PRO B O 1
ATOM 1487 N N . ARG B 2 7 ? 29.476 11.772 4.034 1.00 14.55 6 ARG B N 1
ATOM 1488 C CA . ARG B 2 7 ? 28.806 12.752 4.883 1.00 15.88 6 ARG B CA 1
ATOM 1489 C C . ARG B 2 7 ? 29.781 13.679 5.604 1.00 18.01 6 ARG B C 1
ATOM 1490 O O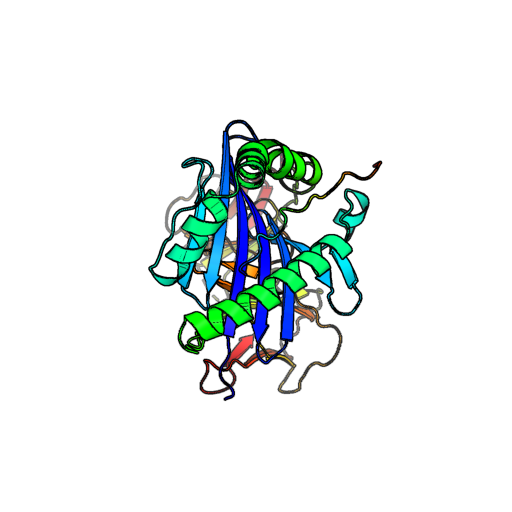 . ARG B 2 7 ? 30.931 13.309 5.877 1.00 16.68 6 ARG B O 1
ATOM 1498 N N . PHE B 2 8 ? 29.294 14.878 5.918 1.00 13.57 7 PHE B N 1
ATOM 1499 C CA . PHE B 2 8 ? 30.068 15.886 6.628 1.00 12.86 7 PHE B CA 1
ATOM 1500 C C . PHE B 2 8 ? 29.175 16.460 7.718 1.00 16.07 7 PHE B C 1
ATOM 1501 O O . PHE B 2 8 ? 28.047 16.882 7.448 1.00 16.04 7 PHE B O 1
ATOM 1509 N N . LEU B 2 9 ? 29.677 16.453 8.948 1.00 11.24 8 LEU B N 1
ATOM 1510 C CA . LEU B 2 9 ? 28.876 16.784 10.117 1.00 14.13 8 LEU B CA 1
ATOM 1511 C C . LEU B 2 9 ? 29.510 17.902 10.954 1.00 13.69 8 LEU B C 1
ATOM 1512 O O . LEU B 2 9 ? 30.714 17.898 11.215 1.00 14.18 8 LEU B O 1
ATOM 1517 N N . TRP B 2 10 ? 28.695 18.859 11.375 1.00 12.66 9 TRP B N 1
ATOM 1518 C CA . TRP B 2 10 ? 29.152 19.866 12.318 1.00 13.20 9 TRP B CA 1
ATOM 1519 C C . TRP B 2 10 ? 28.228 19.878 13.535 1.00 15.42 9 TRP B C 1
ATOM 1520 O O . TRP B 2 10 ? 27.010 19.922 13.373 1.00 16.67 9 TRP B O 1
ATOM 1531 N N . GLN B 2 11 ? 28.806 19.823 14.737 1.00 11.87 10 GLN B N 1
ATOM 1532 C CA . GLN B 2 11 ? 28.039 19.919 15.988 1.00 12.71 10 GLN B CA 1
ATOM 1533 C C . GLN B 2 11 ? 28.510 21.087 16.829 1.00 12.80 10 GLN B C 1
ATOM 1534 O O . GLN B 2 11 ? 29.706 21.337 16.929 1.00 12.75 10 GLN B O 1
ATOM 1540 N N . LEU B 2 12 ? 27.561 21.787 17.441 1.00 13.99 11 LEU B N 1
ATOM 1541 C CA . LEU B 2 12 ? 27.858 22.809 18.440 1.00 13.19 11 LEU B CA 1
ATOM 1542 C C . LEU B 2 12 ? 27.110 22.468 19.718 1.00 14.62 11 LEU B C 1
ATOM 1543 O O . LEU B 2 12 ? 25.899 22.194 19.690 1.00 12.81 11 LEU B O 1
ATOM 1548 N N . LYS B 2 13 ? 27.837 22.477 20.831 1.00 13.14 12 LYS B N 1
ATOM 1549 C CA . LYS B 2 13 ? 27.274 22.128 22.125 1.00 13.17 12 LYS B CA 1
ATOM 1550 C C . LYS B 2 13 ? 27.629 23.184 23.170 1.00 16.49 12 LYS B C 1
ATOM 1551 O O . LYS B 2 13 ? 28.802 23.506 23.364 1.00 16.98 12 LYS B O 1
ATOM 1557 N N . PHE B 2 14 ? 26.614 23.730 23.829 1.00 13.22 13 PHE B N 1
ATOM 1558 C CA . PHE B 2 14 ? 26.845 24.543 25.018 1.00 14.74 13 PHE B CA 1
ATOM 1559 C C . PHE B 2 14 ? 26.509 23.674 26.234 1.00 14.51 13 PHE B C 1
ATOM 1560 O O . PHE B 2 14 ? 25.344 23.362 26.468 1.00 13.66 13 PHE B O 1
ATOM 1568 N N . GLU B 2 15 ? 27.518 23.294 27.005 1.00 12.88 14 GLU B N 1
ATOM 1569 C CA . GLU B 2 15 ? 27.288 22.483 28.184 1.00 12.73 14 GLU B CA 1
ATOM 1570 C C . GLU B 2 15 ? 27.313 23.337 29.440 1.00 13.83 14 GLU B C 1
ATOM 1571 O O . GLU B 2 15 ? 28.352 23.889 29.795 1.00 15.47 14 GLU B O 1
ATOM 1577 N N . CYS B 2 16 ? 26.177 23.444 30.118 1.00 13.48 15 CYS B N 1
ATOM 1578 C CA . CYS B 2 16 ? 26.159 24.093 31.423 1.00 17.68 15 CYS B CA 1
ATOM 1579 C C . CYS B 2 16 ? 26.280 23.050 32.536 1.00 17.21 15 CYS B C 1
ATOM 1580 O O . CYS B 2 16 ? 25.374 22.233 32.727 1.00 16.18 15 CYS B O 1
ATOM 1583 N N . HIS B 2 17 ? 27.396 23.090 33.263 1.00 14.66 16 HIS B N 1
ATOM 1584 C CA . HIS B 2 17 ? 27.640 22.166 34.374 1.00 22.26 16 HIS B CA 1
ATOM 1585 C C . HIS B 2 17 ? 27.378 22.841 35.709 1.00 19.97 16 HIS B C 1
ATOM 1586 O O . HIS B 2 17 ? 27.996 23.853 36.032 1.00 22.34 16 HIS B O 1
ATOM 1593 N N . PHE B 2 18 ? 26.460 22.269 36.475 1.00 18.08 17 PHE B N 1
ATOM 1594 C CA . PHE B 2 18 ? 26.041 22.840 37.745 1.00 17.19 17 PHE B CA 1
ATOM 1595 C C . PHE B 2 18 ? 26.483 21.927 38.898 1.00 25.40 17 PHE B C 1
ATOM 1596 O O . PHE B 2 18 ? 26.271 20.703 38.864 1.00 22.29 17 PHE B O 1
ATOM 1604 N N . PHE B 2 19 ? 27.102 22.531 39.909 1.00 21.05 18 PHE B N 1
ATOM 1605 C CA . PHE B 2 19 ? 27.583 21.801 41.077 1.00 25.61 18 PHE B CA 1
ATOM 1606 C C . PHE B 2 19 ? 26.940 22.400 42.311 1.00 24.42 18 PHE B C 1
ATOM 1607 O O . PHE B 2 19 ? 26.992 23.614 42.515 1.00 24.43 18 PHE B O 1
ATOM 1615 N N . ASN B 2 20 ? 26.283 21.544 43.092 1.00 28.93 19 ASN B N 1
ATOM 1616 C CA . ASN B 2 20 ? 25.559 21.957 44.288 1.00 30.41 19 ASN B CA 1
ATOM 1617 C C . ASN B 2 20 ? 24.536 23.045 43.992 1.00 28.45 19 ASN B C 1
ATOM 1618 O O . ASN B 2 20 ? 24.660 24.177 44.461 1.00 33.84 19 ASN B O 1
ATOM 1623 N N . GLY B 2 21 ? 23.521 22.703 43.212 1.00 28.28 20 GLY B N 1
ATOM 1624 C CA . GLY B 2 21 ? 22.569 23.700 42.756 1.00 26.61 20 GLY B CA 1
ATOM 1625 C C . GLY B 2 21 ? 23.271 24.624 41.783 1.00 27.14 20 GLY B C 1
ATOM 1626 O O . GLY B 2 21 ? 23.980 24.147 40.891 1.00 22.11 20 GLY B O 1
ATOM 1627 N N . THR B 2 22 ? 23.097 25.936 41.950 1.00 23.80 21 THR B N 1
ATOM 1628 C CA . THR B 2 22 ? 23.813 26.888 41.103 1.00 24.41 21 THR B CA 1
ATOM 1629 C C . THR B 2 22 ? 25.008 27.522 41.817 1.00 27.74 21 THR B C 1
ATOM 1630 O O . THR B 2 22 ? 25.537 28.549 41.377 1.00 24.26 21 THR B O 1
ATOM 1634 N N . GLU B 2 23 ? 25.437 26.891 42.907 1.00 28.80 22 GLU B N 1
ATOM 1635 C CA . GLU B 2 23 ? 26.574 27.380 43.682 1.00 31.33 22 GLU B CA 1
ATOM 1636 C C . GLU B 2 23 ? 27.824 27.522 42.819 1.00 26.36 22 GLU B C 1
ATOM 1637 O O . GLU B 2 23 ? 28.463 28.567 42.824 1.00 27.49 22 GLU B O 1
ATOM 1643 N N . ARG B 2 24 ? 28.172 26.478 42.078 1.00 23.71 23 ARG B N 1
ATOM 1644 C CA . ARG B 2 24 ? 29.231 26.613 41.086 1.00 27.58 23 ARG B CA 1
ATOM 1645 C C . ARG B 2 24 ? 28.764 26.203 39.689 1.00 26.00 23 ARG B C 1
ATOM 1646 O O . ARG B 2 24 ? 28.187 25.127 39.501 1.00 20.61 23 ARG B O 1
ATOM 1654 N N . VAL B 2 25 ? 29.033 27.063 38.713 1.00 27.44 24 VAL B N 1
ATOM 1655 C CA . VAL B 2 25 ? 28.632 26.819 37.329 1.00 19.83 24 VAL B CA 1
ATOM 1656 C C . VAL B 2 25 ? 29.810 26.955 36.360 1.00 21.54 24 VAL B C 1
ATOM 1657 O O . VAL B 2 25 ? 30.598 27.908 36.434 1.00 20.14 24 VAL B O 1
ATOM 1661 N N . ARG B 2 26 ? 29.929 25.992 35.454 1.00 18.89 25 ARG B N 1
ATOM 1662 C CA . ARG B 2 26 ? 30.953 26.025 34.421 1.00 20.65 25 ARG B CA 1
ATOM 1663 C C . ARG B 2 26 ? 30.352 25.847 33.027 1.00 20.35 25 ARG B C 1
ATOM 1664 O O . ARG B 2 26 ? 29.636 24.881 32.763 1.00 17.69 25 ARG B O 1
ATOM 1672 N N . LEU B 2 27 ? 30.645 26.776 32.129 1.00 17.86 26 LEU B N 1
ATOM 1673 C CA . LEU B 2 27 ? 30.169 26.637 30.759 1.00 16.80 26 LEU B CA 1
ATOM 1674 C C . LEU B 2 27 ? 31.278 26.115 29.866 1.00 18.79 26 LEU B C 1
ATOM 1675 O O . LEU B 2 27 ? 32.402 26.621 29.888 1.00 16.90 26 LEU B O 1
ATOM 1680 N N . LEU B 2 28 ? 30.948 25.087 29.091 1.00 18.60 27 LEU B N 1
ATOM 1681 C CA . LEU B 2 28 ? 31.856 24.525 28.109 1.00 16.40 27 LEU B CA 1
ATOM 1682 C C . LEU B 2 28 ? 31.169 24.516 26.735 1.00 19.26 27 LEU B C 1
ATOM 1683 O O . LEU B 2 28 ? 30.250 23.723 26.492 1.00 18.13 27 LEU B O 1
ATOM 1688 N N . GLU B 2 29 ? 31.590 25.431 25.864 1.00 17.19 28 GLU B N 1
ATOM 1689 C CA . GLU B 2 29 ? 31.100 25.520 24.489 1.00 20.15 28 GLU B CA 1
ATOM 1690 C C . GLU B 2 29 ? 32.030 24.711 23.578 1.00 18.41 28 GLU B C 1
ATOM 1691 O O . GLU B 2 29 ? 33.234 24.941 23.563 1.00 18.81 28 GLU B O 1
ATOM 1697 N N . ARG B 2 30 ? 31.485 23.752 22.837 1.00 15.03 29 ARG B N 1
ATOM 1698 C CA . ARG B 2 30 ? 32.330 22.832 22.079 1.00 15.82 29 ARG B CA 1
ATOM 1699 C C . ARG B 2 30 ? 31.922 22.779 20.616 1.00 15.68 29 ARG B C 1
ATOM 1700 O O . ARG B 2 30 ? 30.736 22.690 20.297 1.00 16.20 29 ARG B O 1
ATOM 1708 N N . CYS B 2 31 ? 32.910 22.827 19.732 1.00 15.27 30 CYS B N 1
ATOM 1709 C CA . CYS B 2 31 ? 32.673 22.731 18.292 1.00 13.88 30 CYS B CA 1
ATOM 1710 C C . CYS B 2 31 ? 33.295 21.441 17.831 1.00 13.94 30 CYS B C 1
ATOM 1711 O O . CYS B 2 31 ? 34.442 21.150 18.163 1.00 14.86 30 CYS B O 1
ATOM 1714 N N . ILE B 2 32 ? 32.537 20.646 17.089 1.00 12.50 31 ILE B N 1
ATOM 1715 C CA . ILE B 2 32 ? 33.007 19.328 16.714 1.00 11.68 31 ILE B CA 1
ATOM 1716 C C . ILE B 2 32 ? 32.795 19.102 15.236 1.00 14.10 31 ILE B C 1
ATOM 1717 O O . ILE B 2 32 ? 31.661 19.162 14.761 1.00 11.93 31 ILE B O 1
ATOM 1722 N N . TYR B 2 33 ? 33.879 18.840 14.509 1.00 13.24 32 TYR B N 1
ATOM 1723 C CA . TYR B 2 33 ? 33.757 18.546 13.090 1.00 14.44 32 TYR B CA 1
ATOM 1724 C C . TYR B 2 33 ? 33.879 17.042 12.909 1.00 16.03 32 TYR B C 1
ATOM 1725 O O . TYR B 2 33 ? 34.870 16.446 13.323 1.00 17.01 32 TYR B O 1
ATOM 1734 N N . ASN B 2 34 ? 32.855 16.445 12.301 1.00 12.41 33 ASN B N 1
ATOM 1735 C CA . ASN B 2 34 ? 32.716 14.993 12.216 1.00 13.14 33 ASN B CA 1
ATOM 1736 C C . ASN B 2 34 ? 32.746 14.377 13.616 1.00 16.39 33 ASN B C 1
ATOM 1737 O O . ASN B 2 34 ? 31.757 14.441 14.343 1.00 15.26 33 ASN B O 1
ATOM 1742 N N . GLN B 2 35 ? 33.872 13.817 14.026 1.00 17.15 34 GLN B N 1
ATOM 1743 C CA . GLN B 2 35 ? 33.936 13.310 15.387 1.00 23.80 34 GLN B CA 1
ATOM 1744 C C . GLN B 2 35 ? 35.051 13.975 16.202 1.00 21.46 34 GLN B C 1
ATOM 1745 O O . GLN B 2 35 ? 35.292 13.611 17.344 1.00 23.71 34 GLN B O 1
ATOM 1751 N N . GLU B 2 36 ? 35.700 14.966 15.603 1.00 19.39 35 GLU B N 1
ATOM 1752 C CA . GLU B 2 36 ? 36.837 15.652 16.207 1.00 20.32 35 GLU B CA 1
ATOM 1753 C C . GLU B 2 36 ? 36.452 17.026 16.765 1.00 19.66 35 GLU B C 1
ATOM 1754 O O . GLU B 2 36 ? 36.111 17.943 16.020 1.00 16.32 35 GLU B O 1
ATOM 1760 N N . GLU B 2 37 ? 36.502 17.165 18.084 1.00 18.60 36 GLU B N 1
ATOM 1761 C CA . GLU B 2 37 ? 36.291 18.466 18.706 1.00 17.70 36 GLU B CA 1
ATOM 1762 C C . GLU B 2 37 ? 37.451 19.377 18.315 1.00 17.63 36 GLU B C 1
ATOM 1763 O O . GLU B 2 37 ? 38.607 19.020 18.516 1.00 17.84 36 GLU B O 1
ATOM 1769 N N . SER B 2 38 ? 37.161 20.553 17.764 1.00 15.35 37 SER B N 1
ATOM 1770 C CA . SER B 2 38 ? 38.235 21.365 17.187 1.00 17.38 37 SER B CA 1
ATOM 1771 C C . SER B 2 38 ? 38.591 22.612 17.982 1.00 17.70 37 SER B C 1
ATOM 1772 O O . SER B 2 38 ? 39.745 23.047 17.970 1.00 18.54 37 SER B O 1
ATOM 1775 N N . VAL B 2 39 ? 37.597 23.201 18.635 1.00 15.39 38 VAL B N 1
ATOM 1776 C CA . VAL B 2 39 ? 37.785 24.441 19.389 1.00 18.39 38 VAL B CA 1
ATOM 1777 C C . VAL B 2 39 ? 36.749 24.484 20.516 1.00 18.57 38 VAL B C 1
ATOM 1778 O O . VAL B 2 39 ? 35.677 23.887 20.394 1.00 17.99 38 VAL B O 1
ATOM 1782 N N . ARG B 2 40 ? 37.084 25.126 21.634 1.00 19.85 39 ARG B N 1
ATOM 1783 C CA . ARG B 2 40 ? 36.147 25.225 22.752 1.00 19.44 39 ARG B CA 1
ATOM 1784 C C . ARG B 2 40 ? 36.272 26.541 23.490 1.00 19.14 39 ARG B C 1
ATOM 1785 O O . ARG B 2 40 ? 37.336 27.144 23.500 1.00 21.55 39 ARG B O 1
ATOM 1793 N N . PHE B 2 41 ? 35.168 26.993 24.084 1.00 20.27 40 PHE B N 1
ATOM 1794 C CA . PHE B 2 41 ? 35.229 28.015 25.120 1.00 17.91 40 PHE B CA 1
ATOM 1795 C C . PHE B 2 41 ? 34.952 27.357 26.465 1.00 18.81 40 PHE B C 1
ATOM 1796 O O . PHE B 2 41 ? 33.896 26.744 26.670 1.00 17.22 40 PHE B O 1
ATOM 1804 N N . ASP B 2 42 ? 35.899 27.504 27.384 1.00 16.19 41 ASP B N 1
ATOM 1805 C CA . ASP B 2 42 ? 35.756 26.988 28.738 1.00 17.37 41 ASP B CA 1
ATOM 1806 C C . ASP B 2 42 ? 35.737 28.198 29.683 1.00 19.44 41 ASP B C 1
ATOM 1807 O O . ASP B 2 42 ? 36.657 29.006 29.682 1.00 18.56 41 ASP B O 1
ATOM 1812 N N . SER B 2 43 ? 34.681 28.332 30.477 1.00 20.53 42 SER B N 1
ATOM 1813 C CA . SER B 2 43 ? 34.556 29.493 31.357 1.00 22.25 42 SER B CA 1
ATOM 1814 C C . SER B 2 43 ? 35.603 29.513 32.467 1.00 24.34 42 SER B C 1
ATOM 1815 O O . SER B 2 43 ? 35.921 30.576 32.997 1.00 22.58 42 SER B O 1
ATOM 1818 N N . ASP B 2 44 ? 36.139 28.345 32.815 1.00 21.82 43 ASP B N 1
ATOM 1819 C CA . ASP B 2 44 ? 37.238 28.291 33.777 1.00 21.04 43 ASP B CA 1
ATOM 1820 C C . ASP B 2 44 ? 38.500 28.875 33.160 1.00 24.21 43 ASP B C 1
ATOM 1821 O O . ASP B 2 44 ? 39.392 29.311 33.870 1.00 27.73 43 ASP B O 1
ATOM 1826 N N . VAL B 2 45 ? 38.566 28.881 31.831 1.00 24.24 44 VAL B N 1
ATOM 1827 C CA . VAL B 2 45 ? 39.713 29.426 31.106 1.00 21.17 44 VAL B CA 1
ATOM 1828 C C . VAL B 2 45 ? 39.478 30.874 30.662 1.00 24.71 44 VAL B C 1
ATOM 1829 O O . VAL B 2 45 ? 40.374 31.718 30.771 1.00 27.06 44 VAL B O 1
ATOM 1833 N N . GLY B 2 46 ? 38.280 31.167 30.158 1.00 23.18 45 GLY B N 1
ATOM 1834 C CA . GLY B 2 46 ? 37.898 32.544 29.883 1.00 19.59 45 GLY B CA 1
ATOM 1835 C C . GLY B 2 46 ? 38.117 33.037 28.469 1.00 20.00 45 GLY B C 1
ATOM 1836 O O . GLY B 2 46 ? 37.797 34.182 28.149 1.00 21.96 45 GLY B O 1
ATOM 1837 N N . GLU B 2 47 ? 38.667 32.177 27.621 1.00 17.65 46 GLU B N 1
ATOM 1838 C CA . GLU B 2 47 ? 38.819 32.479 26.198 1.00 21.50 46 GLU B CA 1
ATOM 1839 C C . GLU B 2 47 ? 38.728 31.178 25.388 1.00 21.52 46 GLU B C 1
ATOM 1840 O O . GLU B 2 47 ? 38.767 30.086 25.957 1.00 20.41 46 GLU B O 1
ATOM 1846 N N . TYR B 2 48 ? 38.597 31.292 24.068 1.00 22.27 47 TYR B N 1
ATOM 1847 C CA . TYR B 2 48 ? 38.593 30.110 23.208 1.00 20.69 47 TYR B CA 1
ATOM 1848 C C . TYR B 2 48 ? 39.986 29.511 23.162 1.00 21.61 47 TYR B C 1
ATOM 1849 O O . TYR B 2 48 ? 40.968 30.235 23.139 1.00 24.92 47 TYR B O 1
ATOM 1858 N N . ARG B 2 49 ? 40.061 28.186 23.172 1.00 23.08 48 ARG B N 1
ATOM 1859 C CA . ARG B 2 49 ? 41.303 27.468 22.898 1.00 21.93 48 ARG B CA 1
ATOM 1860 C C . ARG B 2 49 ? 41.020 26.422 21.820 1.00 25.24 48 ARG B C 1
ATOM 1861 O O . ARG B 2 49 ? 39.984 25.747 21.860 1.00 18.64 48 ARG B O 1
ATOM 1869 N N . ALA B 2 50 ? 41.923 26.310 20.849 1.00 18.83 49 ALA B N 1
ATOM 1870 C CA . ALA B 2 50 ? 41.829 25.270 19.831 1.00 23.68 49 ALA B CA 1
ATOM 1871 C C . ALA B 2 50 ? 42.179 23.937 20.466 1.00 24.73 49 ALA B C 1
ATOM 1872 O O . ALA B 2 50 ? 43.081 23.859 21.298 1.00 27.36 49 ALA B O 1
ATOM 1874 N N . VAL B 2 51 ? 41.448 22.894 20.094 1.00 21.25 50 VAL B N 1
ATOM 1875 C CA . VAL B 2 51 ? 41.717 21.556 20.606 1.00 22.20 50 VAL B CA 1
ATOM 1876 C C . VAL B 2 51 ? 42.558 20.798 19.588 1.00 23.22 50 VAL B C 1
ATOM 1877 O O . VAL B 2 51 ? 43.398 19.970 19.946 1.00 27.65 50 VAL B O 1
ATOM 1881 N N . THR B 2 52 ? 42.330 21.087 18.313 1.00 18.46 51 THR B N 1
ATOM 1882 C CA . THR B 2 52 ? 43.157 20.529 17.249 1.00 20.19 51 THR B CA 1
ATOM 1883 C C . THR B 2 52 ? 43.585 21.639 16.321 1.00 21.29 51 THR B C 1
ATOM 1884 O O . THR B 2 52 ? 43.090 22.768 16.403 1.00 21.38 51 THR B O 1
ATOM 1888 N N . GLU B 2 53 ? 44.496 21.306 15.420 1.00 24.28 52 GLU B N 1
ATOM 1889 C CA . GLU B 2 53 ? 45.013 22.273 14.471 1.00 25.78 52 GLU B CA 1
ATOM 1890 C C . GLU B 2 53 ? 43.865 22.871 13.660 1.00 23.98 52 GLU B C 1
ATOM 1891 O O . GLU B 2 53 ? 43.893 24.045 13.305 1.00 22.77 52 GLU B O 1
ATOM 1897 N N . LEU B 2 54 ? 42.837 22.068 13.399 1.00 22.21 53 LEU B N 1
ATOM 1898 C CA . LEU B 2 54 ? 41.666 22.547 12.670 1.00 21.25 53 LEU B CA 1
ATOM 1899 C C . LEU B 2 54 ? 40.993 23.778 13.303 1.00 23.64 53 LEU B C 1
ATOM 1900 O O . LEU B 2 54 ? 40.450 24.629 12.590 1.00 21.65 53 LEU B O 1
ATOM 1905 N N . GLY B 2 55 ? 41.027 23.873 14.632 1.00 21.77 54 GLY B N 1
ATOM 1906 C CA . GLY B 2 55 ? 40.312 24.928 15.328 1.00 22.09 54 GLY B CA 1
ATOM 1907 C C . GLY B 2 55 ? 41.082 26.228 15.517 1.00 23.79 54 GLY B C 1
ATOM 1908 O O . GLY B 2 55 ? 40.491 27.247 15.871 1.00 23.45 54 GLY B O 1
ATOM 1909 N N . ARG B 2 56 ? 42.389 26.195 15.273 1.00 23.98 55 ARG B N 1
ATOM 1910 C CA . ARG B 2 56 ? 43.267 27.355 15.500 1.00 24.23 55 ARG B CA 1
ATOM 1911 C C . ARG B 2 56 ? 42.803 28.690 14.900 1.00 26.92 55 ARG B C 1
ATOM 1912 O O . ARG B 2 56 ? 42.843 29.715 15.582 1.00 29.89 55 ARG B O 1
ATOM 1920 N N . PRO B 2 57 ? 42.366 28.695 13.627 1.00 24.89 56 PRO B N 1
ATOM 1921 C CA . PRO B 2 57 ? 41.915 29.984 13.099 1.00 22.98 56 PRO B CA 1
ATOM 1922 C C . PRO B 2 57 ? 40.701 30.499 13.860 1.00 26.63 56 PRO B C 1
ATOM 1923 O O . PRO B 2 57 ? 40.514 31.706 13.981 1.00 25.05 56 PRO B O 1
ATOM 1927 N N . ASP B 2 58 ? 39.882 29.586 14.363 1.00 23.16 57 ASP B N 1
ATOM 1928 C CA . ASP B 2 58 ? 38.646 29.966 15.037 1.00 24.84 57 ASP B CA 1
ATOM 1929 C C . ASP B 2 58 ? 38.914 30.569 16.409 1.00 23.64 57 ASP B C 1
ATOM 1930 O O . ASP B 2 58 ? 38.352 31.604 16.753 1.00 23.79 57 ASP B O 1
ATOM 1935 N N . ALA B 2 59 ? 39.775 29.911 17.180 1.00 20.64 58 ALA B N 1
ATOM 1936 C CA . ALA B 2 59 ? 40.203 30.423 18.468 1.00 22.56 58 ALA B CA 1
ATOM 1937 C C . ALA B 2 59 ? 40.772 31.830 18.312 1.00 28.29 58 ALA B C 1
ATOM 1938 O O . ALA B 2 59 ? 40.371 32.747 19.021 1.00 29.26 58 ALA B O 1
ATOM 1940 N N . GLU B 2 60 ? 41.691 31.999 17.365 1.00 30.75 59 GLU B N 1
ATOM 1941 C CA . GLU B 2 60 ? 42.334 33.290 17.158 1.00 32.23 59 GLU B CA 1
ATOM 1942 C C . GLU B 2 60 ? 41.305 34.341 16.791 1.00 32.47 59 GLU B C 1
ATOM 1943 O O . GLU B 2 60 ? 41.232 35.398 17.411 1.00 34.55 59 GLU B O 1
ATOM 1949 N N . TYR B 2 61 ? 40.500 34.045 15.780 1.00 29.13 60 TYR B N 1
ATOM 1950 C CA . TYR B 2 61 ? 39.554 35.022 15.271 1.00 26.55 60 TYR B CA 1
ATOM 1951 C C . TYR B 2 61 ? 38.479 35.395 16.291 1.00 34.23 60 TYR B C 1
ATOM 1952 O O . TYR B 2 61 ? 38.156 36.569 16.453 1.00 34.73 60 TYR B O 1
ATOM 1961 N N . TRP B 2 62 ? 37.917 34.396 16.967 1.00 27.40 61 TRP B N 1
ATOM 1962 C CA . TRP B 2 62 ? 36.837 34.656 17.910 1.00 27.89 61 TRP B CA 1
ATOM 1963 C C . TRP B 2 62 ? 37.329 35.411 19.139 1.00 25.96 61 TRP B C 1
ATOM 1964 O O . TRP B 2 62 ? 36.625 36.276 19.650 1.00 27.25 61 TRP B O 1
ATOM 1975 N N . ASN B 2 63 ? 38.547 35.108 19.586 1.00 27.20 62 ASN B N 1
ATOM 1976 C CA . ASN B 2 63 ? 39.150 35.783 20.744 1.00 26.57 62 ASN B CA 1
ATOM 1977 C C . ASN B 2 63 ? 39.486 37.252 20.490 1.00 34.68 62 ASN B C 1
ATOM 1978 O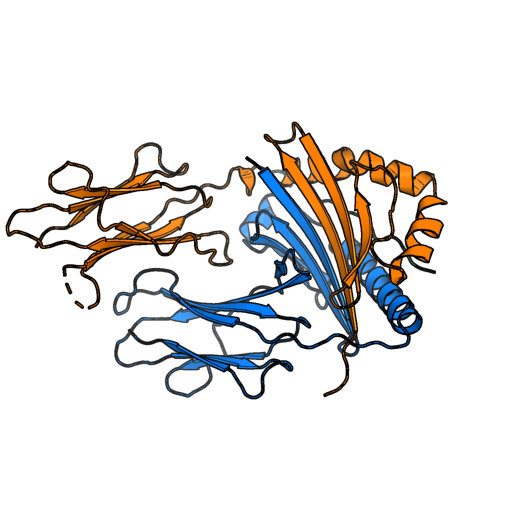 O . ASN B 2 63 ? 39.680 38.026 21.431 1.00 35.73 62 ASN B O 1
ATOM 1983 N N . SER B 2 64 ? 39.580 37.629 19.220 1.00 33.52 63 SER B N 1
ATOM 1984 C CA . SER B 2 64 ? 39.854 39.016 18.864 1.00 35.12 63 SER B CA 1
ATOM 1985 C C . SER B 2 64 ? 38.590 39.852 19.025 1.00 36.13 63 SER B C 1
ATOM 1986 O O . SER B 2 64 ? 38.635 41.080 18.959 1.00 38.05 63 SER B O 1
ATOM 1989 N N . GLN B 2 65 ? 37.461 39.178 19.229 1.00 36.09 64 GLN B N 1
ATOM 1990 C CA . GLN B 2 65 ? 36.182 39.858 19.402 1.00 32.77 64 GLN B CA 1
ATOM 1991 C C . GLN B 2 65 ? 35.824 40.045 20.872 1.00 34.19 64 GLN B C 1
ATOM 1992 O O . GLN B 2 65 ? 35.212 39.173 21.501 1.00 27.17 64 GLN B O 1
ATOM 1998 N N . LYS B 2 66 ? 36.193 41.210 21.395 1.00 26.94 65 LYS B N 1
ATOM 1999 C CA . LYS B 2 66 ? 36.168 41.469 22.829 1.00 30.97 65 LYS B CA 1
ATOM 2000 C C . LYS B 2 66 ? 34.776 41.514 23.451 1.00 27.31 65 LYS B C 1
ATOM 2001 O O . LYS B 2 66 ? 34.590 41.100 24.594 1.00 27.19 65 LYS B O 1
ATOM 2007 N N . ASP B 2 67 ? 33.807 42.040 22.715 1.00 27.03 66 ASP B N 1
ATOM 2008 C CA . ASP B 2 67 ? 32.451 42.128 23.236 1.00 28.34 66 ASP B CA 1
ATOM 2009 C C . ASP B 2 67 ? 31.851 40.737 23.343 1.00 28.13 66 ASP B C 1
ATOM 2010 O O . ASP B 2 67 ? 31.240 40.387 24.350 1.00 25.37 66 ASP B O 1
ATOM 2015 N N . LEU B 2 68 ? 32.042 39.940 22.300 1.00 26.98 67 LEU B N 1
ATOM 2016 C CA . LEU B 2 68 ? 31.492 38.603 22.286 1.00 24.74 67 LEU B CA 1
ATOM 2017 C C . LEU B 2 68 ? 32.168 37.751 23.357 1.00 21.96 67 LEU B C 1
ATOM 2018 O O . LEU B 2 68 ? 31.506 36.981 24.043 1.00 22.85 67 LEU B O 1
ATOM 2023 N N . LEU B 2 69 ? 33.475 37.913 23.534 1.00 21.41 68 LEU B N 1
ATOM 2024 C CA . LEU B 2 69 ? 34.164 37.229 24.630 1.00 27.45 68 LEU B CA 1
ATOM 2025 C C . LEU B 2 69 ? 33.604 37.600 26.007 1.00 23.20 68 LEU B C 1
ATOM 2026 O O . LEU B 2 69 ? 33.462 36.751 26.884 1.00 23.70 68 LEU B O 1
ATOM 2031 N N . GLU B 2 70 ? 33.296 38.878 26.194 1.00 25.69 69 GLU B N 1
ATOM 2032 C CA . GLU B 2 70 ? 32.803 39.358 27.482 1.00 24.66 69 GLU B CA 1
ATOM 2033 C C . GLU B 2 70 ? 31.384 38.858 27.732 1.00 21.85 69 GLU B C 1
ATOM 2034 O O . GLU B 2 70 ? 31.005 38.569 28.869 1.00 21.73 69 GLU B O 1
ATOM 2040 N N . GLN B 2 71 ? 30.597 38.749 26.667 1.00 19.50 70 GLN B N 1
ATOM 2041 C CA . GLN B 2 71 ? 29.255 38.186 26.795 1.00 20.69 70 GLN B CA 1
ATOM 2042 C C . GLN B 2 71 ? 29.327 36.686 27.123 1.00 18.91 70 GLN B C 1
ATOM 2043 O O . GLN B 2 71 ? 28.554 36.183 27.941 1.00 17.18 70 GLN B O 1
ATOM 2049 N N . ARG B 2 72 ? 30.272 35.988 26.497 1.00 16.94 71 ARG B N 1
ATOM 2050 C CA . ARG B 2 72 ? 30.495 34.579 26.786 1.00 17.09 71 ARG B CA 1
ATOM 2051 C C . ARG B 2 72 ? 30.896 34.345 28.249 1.00 21.82 71 ARG B C 1
ATOM 2052 O O . ARG B 2 72 ? 30.479 33.358 28.854 1.00 19.11 71 ARG B O 1
ATOM 2060 N N . ARG B 2 73 ? 31.693 35.251 28.812 1.00 17.63 72 ARG B N 1
ATOM 2061 C CA . ARG B 2 73 ? 32.108 35.143 30.217 1.00 17.24 72 ARG B CA 1
ATOM 2062 C C . ARG B 2 73 ? 30.953 35.408 31.173 1.00 19.72 72 ARG B C 1
ATOM 2063 O O . ARG B 2 73 ? 30.913 34.842 32.264 1.00 23.98 72 ARG B O 1
ATOM 2071 N N . ALA B 2 74 ? 30.019 36.270 30.770 1.00 15.65 73 ALA B N 1
ATOM 2072 C CA . ALA B 2 74 ? 28.793 36.482 31.542 1.00 17.72 73 ALA B CA 1
ATOM 2073 C C . ALA B 2 74 ? 27.783 35.323 31.415 1.00 16.23 73 ALA B C 1
ATOM 2074 O O . ALA B 2 74 ? 26.802 35.256 32.154 1.00 13.11 73 ALA B O 1
ATOM 2076 N N . ALA B 2 75 ? 28.012 34.426 30.463 1.00 15.90 74 ALA B N 1
ATOM 2077 C CA . ALA B 2 75 ? 27.010 33.415 30.146 1.00 14.57 74 ALA B CA 1
ATOM 2078 C C . ALA B 2 75 ? 26.677 32.442 31.297 1.00 15.62 74 ALA B C 1
ATOM 2079 O O . ALA B 2 75 ? 25.550 31.963 31.377 1.00 13.94 74 ALA B O 1
ATOM 2081 N N . VAL B 2 76 ? 27.631 32.151 32.182 1.00 12.87 75 VAL B N 1
ATOM 2082 C CA . VAL B 2 76 ? 27.328 31.290 33.333 1.00 18.16 75 VAL B CA 1
ATOM 2083 C C . VAL B 2 76 ? 26.115 31.826 34.093 1.00 15.99 75 VAL B C 1
ATOM 2084 O O . VAL B 2 76 ? 25.293 31.058 34.580 1.00 17.40 75 VAL B O 1
ATOM 2088 N N . ASP B 2 77 ? 25.984 33.150 34.117 1.00 15.07 76 ASP B N 1
ATOM 2089 C CA . ASP B 2 77 ? 24.858 33.822 34.747 1.00 17.03 76 ASP B CA 1
ATOM 2090 C C . ASP B 2 77 ? 23.685 34.045 33.814 1.00 16.03 76 ASP B C 1
ATOM 2091 O O . ASP B 2 77 ? 22.585 33.570 34.075 1.00 14.81 76 ASP B O 1
ATOM 2096 N N . THR B 2 78 ? 23.918 34.768 32.726 1.00 16.76 77 THR B N 1
ATOM 2097 C CA . THR B 2 78 ? 22.825 35.171 31.840 1.00 17.29 77 THR B CA 1
ATOM 2098 C C . THR B 2 78 ? 22.184 33.993 31.113 1.00 15.47 77 THR B C 1
ATOM 2099 O O . THR B 2 78 ? 21.039 34.089 30.636 1.00 13.83 77 THR B O 1
ATOM 2103 N N . TYR B 2 79 ? 22.916 32.881 31.058 1.00 13.35 78 TYR B N 1
ATOM 2104 C CA . TYR B 2 79 ? 22.520 31.719 30.259 1.00 12.82 78 TYR B CA 1
ATOM 2105 C C . TYR B 2 79 ? 22.337 30.455 31.114 1.00 11.85 78 TYR B C 1
ATOM 2106 O O . TYR B 2 79 ? 21.213 29.980 31.287 1.00 12.34 78 TYR B O 1
ATOM 2115 N N . CYS B 2 80 ? 23.434 29.917 31.646 1.00 10.81 79 CYS B N 1
ATOM 2116 C CA . CYS B 2 80 ? 23.357 28.698 32.456 1.00 15.18 79 CYS B CA 1
ATOM 2117 C C . CYS B 2 80 ? 22.418 28.849 33.661 1.00 13.80 79 CYS B C 1
ATOM 2118 O O . CYS B 2 80 ? 21.419 28.124 33.772 1.00 13.99 79 CYS B O 1
ATOM 2121 N N . ARG B 2 81 ? 22.722 29.787 34.556 1.00 14.32 80 ARG B N 1
ATOM 2122 C CA . ARG B 2 81 ? 21.876 29.979 35.737 1.00 16.98 80 ARG B CA 1
ATOM 2123 C C . ARG B 2 81 ? 20.441 30.364 35.371 1.00 16.52 80 ARG B C 1
ATOM 2124 O O . ARG B 2 81 ? 19.499 29.966 36.060 1.00 14.73 80 ARG B O 1
ATOM 2132 N N . HIS B 2 82 ? 20.271 31.127 34.290 1.00 13.02 81 HIS B N 1
ATOM 2133 C CA . HIS B 2 82 ? 18.928 31.498 33.859 1.00 14.82 81 HIS B CA 1
ATOM 2134 C C . HIS B 2 82 ? 18.111 30.281 33.448 1.00 12.91 81 HIS B C 1
ATOM 2135 O O . HIS B 2 82 ? 16.987 30.103 33.902 1.00 14.47 81 HIS B O 1
ATOM 2142 N N . ASN B 2 83 ? 18.661 29.471 32.553 1.00 14.45 82 ASN B N 1
ATOM 2143 C CA . ASN B 2 83 ? 17.944 28.299 32.068 1.00 13.11 82 ASN B CA 1
ATOM 2144 C C . ASN B 2 83 ? 17.722 27.259 33.176 1.00 14.60 82 ASN B C 1
ATOM 2145 O O . ASN B 2 83 ? 16.694 26.586 33.211 1.00 18.06 82 ASN B O 1
ATOM 2150 N N . TYR B 2 84 ? 18.694 27.118 34.070 1.00 15.03 83 TYR B N 1
ATOM 2151 C CA . TYR B 2 84 ? 18.514 26.278 35.260 1.00 13.81 83 TYR B CA 1
ATOM 2152 C C . TYR B 2 84 ? 17.295 26.750 36.043 1.00 14.41 83 TYR B C 1
ATOM 2153 O O . TYR B 2 84 ? 16.432 25.951 36.399 1.00 14.88 83 TYR B O 1
ATOM 2162 N N . GLY B 2 85 ? 17.220 28.056 36.300 1.00 16.06 84 GLY B N 1
ATOM 2163 C CA . GLY B 2 85 ? 16.074 28.636 36.984 1.00 13.10 84 GLY B CA 1
ATOM 2164 C C . GLY B 2 85 ? 14.730 28.341 36.323 1.00 18.95 84 GLY B C 1
ATOM 2165 O O . GLY B 2 85 ? 13.749 27.997 36.997 1.00 16.44 84 GLY B O 1
ATOM 2166 N N . VAL B 2 86 ? 14.670 28.468 34.998 1.00 16.54 85 VAL B N 1
ATOM 2167 C CA . VAL B 2 86 ? 13.423 28.182 34.280 1.00 17.52 85 VAL B CA 1
ATOM 2168 C C . VAL B 2 86 ? 13.021 26.696 34.346 1.00 15.35 85 VAL B C 1
ATOM 2169 O O . VAL B 2 86 ? 11.857 26.371 34.567 1.00 16.78 85 VAL B O 1
ATOM 2173 N N . GLY B 2 87 ? 13.980 25.801 34.153 1.00 12.20 86 GLY B N 1
ATOM 2174 C CA . GLY B 2 87 ? 13.670 24.381 34.070 1.00 15.78 86 GLY B CA 1
ATOM 2175 C C . GLY B 2 87 ? 13.594 23.653 35.410 1.00 19.64 86 GLY B C 1
ATOM 2176 O O . GLY B 2 87 ? 13.079 22.526 35.482 1.00 14.98 86 GLY B O 1
ATOM 2177 N N . GLU B 2 88 ? 14.096 24.301 36.461 1.00 15.75 87 GLU B N 1
ATOM 2178 C CA . GLU B 2 88 ? 14.250 23.690 37.793 1.00 19.91 87 GLU B CA 1
ATOM 2179 C C . GLU B 2 88 ? 13.050 22.881 38.318 1.00 17.74 87 GLU B C 1
ATOM 2180 O O . GLU B 2 88 ? 13.200 21.719 38.693 1.00 20.20 87 GLU B O 1
ATOM 2186 N N . SER B 2 89 ? 11.870 23.489 38.341 1.00 18.41 88 SER B N 1
ATOM 2187 C CA . SER B 2 89 ? 10.688 22.847 38.924 1.00 23.70 88 SER B CA 1
ATOM 2188 C C . SER B 2 89 ? 10.267 21.564 38.217 1.00 23.52 88 SER B C 1
ATOM 2189 O O . SER B 2 89 ? 9.621 20.699 38.820 1.00 24.95 88 SER B O 1
ATOM 2192 N N . PHE B 2 90 ? 10.619 21.424 36.942 1.00 18.38 89 PHE B N 1
ATOM 2193 C CA . PHE B 2 90 ? 10.194 20.229 36.219 1.00 13.57 89 PHE B CA 1
ATOM 2194 C C . PHE B 2 90 ? 11.342 19.350 35.755 1.00 17.43 89 PHE B C 1
ATOM 2195 O O . PHE B 2 90 ? 11.139 18.387 35.023 1.00 18.07 89 PHE B O 1
ATOM 2203 N N . THR B 2 91 ? 12.554 19.691 36.175 1.00 16.33 90 THR B N 1
ATOM 2204 C CA . THR B 2 91 ? 13.714 18.884 35.847 1.00 16.26 90 THR B CA 1
ATOM 2205 C C . THR B 2 91 ? 14.443 18.458 37.140 1.00 19.15 90 THR B C 1
ATOM 2206 O O . THR B 2 91 ? 14.337 17.311 37.560 1.00 18.95 90 THR B O 1
ATOM 2210 N N . VAL B 2 92 ? 15.165 19.388 37.765 1.00 18.66 91 VAL B N 1
ATOM 2211 C CA . VAL B 2 92 ? 15.860 19.132 39.028 1.00 20.22 91 VAL B CA 1
ATOM 2212 C C . VAL B 2 92 ? 14.916 18.582 40.098 1.00 22.43 91 VAL B C 1
ATOM 2213 O O . VAL B 2 92 ? 15.307 17.738 40.900 1.00 24.74 91 VAL B O 1
ATOM 2217 N N . GLN B 2 93 ? 13.667 19.034 40.071 1.00 20.90 92 GLN B N 1
ATOM 2218 C CA . GLN B 2 93 ? 12.711 18.752 41.135 1.00 21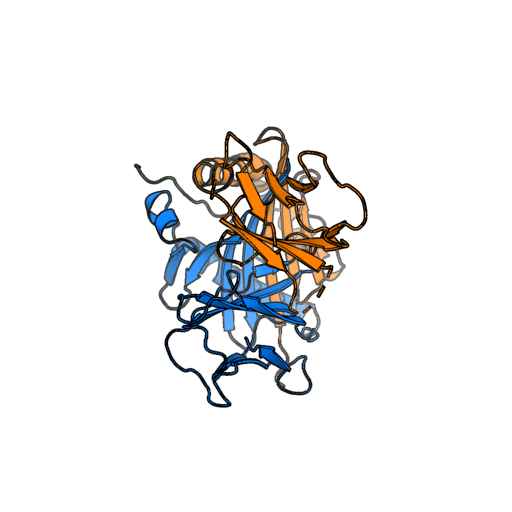.03 92 GLN B CA 1
ATOM 2219 C C . GLN B 2 93 ? 11.704 17.687 40.728 1.00 22.39 92 GLN B C 1
ATOM 2220 O O . GLN B 2 93 ? 10.764 17.395 41.469 1.00 18.43 92 GLN B O 1
ATOM 2226 N N . ARG B 2 94 ? 11.909 17.103 39.548 1.00 20.49 93 ARG B N 1
ATOM 2227 C CA . ARG B 2 94 ? 11.030 16.042 39.050 1.00 17.60 93 ARG B CA 1
ATOM 2228 C C . ARG B 2 94 ? 11.129 14.780 39.922 1.00 19.97 93 ARG B C 1
ATOM 2229 O O . ARG B 2 94 ? 12.229 14.307 40.231 1.00 18.53 93 ARG B O 1
ATOM 2237 N N . ARG B 2 95 ? 9.973 14.247 40.308 1.00 19.23 94 ARG B N 1
ATOM 2238 C CA . ARG B 2 95 ? 9.899 13.051 41.157 1.00 21.95 94 ARG B CA 1
ATOM 2239 C C . ARG B 2 95 ? 8.833 12.124 40.602 1.00 19.61 94 ARG B C 1
ATOM 2240 O O . ARG B 2 95 ? 7.657 12.477 40.571 1.00 24.37 94 ARG B O 1
ATOM 2248 N N . VAL B 2 96 ? 9.240 10.948 40.144 1.00 18.57 95 VAL B N 1
ATOM 2249 C CA . VAL B 2 96 ? 8.282 9.944 39.701 1.00 18.99 95 VAL B CA 1
ATOM 2250 C C . VAL B 2 96 ? 8.527 8.651 40.469 1.00 21.71 95 VAL B C 1
ATOM 2251 O O . VAL B 2 96 ? 9.660 8.189 40.605 1.00 19.99 95 VAL B O 1
ATOM 2255 N N . GLU B 2 97 ? 7.447 8.078 40.972 1.00 21.39 96 GLU B N 1
ATOM 2256 C CA . GLU B 2 97 ? 7.542 6.960 41.890 1.00 24.56 96 GLU B CA 1
ATOM 2257 C C . GLU B 2 97 ? 7.701 5.662 41.117 1.00 19.77 96 GLU B C 1
ATOM 2258 O O . GLU B 2 97 ? 6.972 5.408 40.164 1.00 23.81 96 GLU B O 1
ATOM 2264 N N . PRO B 2 98 ? 8.681 4.842 41.514 1.00 19.71 97 PRO B N 1
ATOM 2265 C CA . PRO B 2 98 ? 8.957 3.557 40.862 1.00 23.49 97 PRO B CA 1
ATOM 2266 C C . PRO B 2 98 ? 7.837 2.543 41.075 1.00 26.52 97 PRO B C 1
ATOM 2267 O O . PRO B 2 98 ? 7.176 2.570 42.113 1.00 23.58 97 PRO B O 1
ATOM 2271 N N . LYS B 2 99 ? 7.620 1.682 40.085 1.00 25.63 98 LYS B N 1
ATOM 2272 C CA . LYS B 2 99 ? 6.771 0.510 40.254 1.00 27.90 98 LYS B CA 1
ATOM 2273 C C . LYS B 2 99 ? 7.686 -0.677 40.501 1.00 25.11 98 LYS B C 1
ATOM 2274 O O . LYS B 2 99 ? 8.660 -0.886 39.772 1.00 23.51 98 LYS B O 1
ATOM 2280 N N . VAL B 2 100 ? 7.384 -1.428 41.554 1.00 25.49 99 VAL B N 1
ATOM 2281 C CA . VAL B 2 100 ? 8.233 -2.527 41.996 1.00 21.50 99 VAL B CA 1
ATOM 2282 C C . VAL B 2 100 ? 7.504 -3.845 41.821 1.00 26.82 99 VAL B C 1
ATOM 2283 O O . VAL B 2 100 ? 6.367 -3.998 42.259 1.00 23.85 99 VAL B O 1
ATOM 2287 N N . THR B 2 101 ? 8.173 -4.793 41.179 1.00 24.50 100 THR B N 1
ATOM 2288 C CA . THR B 2 101 ? 7.624 -6.111 40.941 1.00 24.97 100 THR B CA 1
ATOM 2289 C C . THR B 2 101 ? 8.683 -7.138 41.328 1.00 28.44 100 THR B C 1
ATOM 2290 O O . THR B 2 101 ? 9.863 -6.977 41.001 1.00 26.25 100 THR B O 1
ATOM 2294 N N . VAL B 2 102 ? 8.268 -8.188 42.032 1.00 32.49 101 VAL B N 1
ATOM 2295 C CA . VAL B 2 102 ? 9.167 -9.291 42.365 1.00 29.72 101 VAL B CA 1
ATOM 2296 C C . VAL B 2 102 ? 8.643 -10.593 41.772 1.00 34.08 101 VAL B C 1
ATOM 2297 O O . VAL B 2 102 ? 7.461 -10.922 41.914 1.00 32.54 101 VAL B O 1
ATOM 2301 N N . TYR B 2 103 ? 9.518 -11.331 41.100 1.00 32.78 102 TYR B N 1
ATOM 2302 C CA . TYR B 2 103 ? 9.120 -12.595 40.485 1.00 34.93 102 TYR B CA 1
ATOM 2303 C C . TYR B 2 103 ? 10.323 -13.516 40.345 1.00 35.40 102 TYR B C 1
ATOM 2304 O O . TYR B 2 103 ? 11.455 -13.051 40.220 1.00 36.68 102 TYR B O 1
ATOM 2313 N N . PRO B 2 104 ? 10.085 -14.834 40.380 1.00 45.43 103 PRO B N 1
ATOM 2314 C CA . PRO B 2 104 ? 11.165 -15.783 40.085 1.00 46.21 103 PRO B CA 1
ATOM 2315 C C . PRO B 2 104 ? 11.573 -15.693 38.613 1.00 45.86 103 PRO B C 1
ATOM 2316 O O . PRO B 2 104 ? 10.737 -15.395 37.760 1.00 43.67 103 PRO B O 1
ATOM 2320 N N . SER B 2 105 ? 12.847 -15.940 38.328 1.00 48.33 104 SER B N 1
ATOM 2321 C CA . SER B 2 105 ? 13.388 -15.731 36.988 1.00 50.15 104 SER B CA 1
ATOM 2322 C C . SER B 2 105 ? 13.057 -16.879 36.041 1.00 59.04 104 SER B C 1
ATOM 2323 O O . SER B 2 105 ? 13.076 -18.047 36.438 1.00 64.04 104 SER B O 1
ATOM 2326 N N . LYS B 2 106 ? 12.761 -16.539 34.788 1.00 59.60 105 LYS B N 1
ATOM 2327 C CA . LYS B 2 106 ? 12.403 -17.537 33.780 1.00 62.38 105 LYS B CA 1
ATOM 2328 C C . LYS B 2 106 ? 13.581 -18.450 33.425 1.00 62.80 105 LYS B C 1
ATOM 2329 O O . LYS B 2 106 ? 14.664 -17.984 33.060 1.00 57.57 105 LYS B O 1
ATOM 2331 N N . ASN B 2 114 ? 15.137 -20.111 42.805 1.00 56.38 113 ASN B N 1
ATOM 2332 C CA . ASN B 2 114 ? 16.597 -20.127 42.744 1.00 63.41 113 ASN B CA 1
ATOM 2333 C C . ASN B 2 114 ? 17.169 -18.797 42.240 1.00 60.16 113 ASN B C 1
ATOM 2334 O O . ASN B 2 114 ? 18.314 -18.438 42.537 1.00 56.61 113 ASN B O 1
ATOM 2339 N N . LEU B 2 115 ? 16.365 -18.070 41.473 1.00 56.52 114 LEU B N 1
ATOM 2340 C CA . LEU B 2 115 ? 16.746 -16.735 41.028 1.00 52.09 114 LEU B CA 1
ATOM 2341 C C . LEU B 2 115 ? 15.560 -15.783 41.124 1.00 45.45 114 LEU B C 1
ATOM 2342 O O . LEU B 2 115 ? 14.618 -15.871 40.335 1.00 46.76 114 LEU B O 1
ATOM 2347 N N . LEU B 2 116 ? 15.612 -14.885 42.106 1.00 41.35 115 LEU B N 1
ATOM 2348 C CA . LEU B 2 116 ? 14.549 -13.904 42.326 1.00 40.98 115 LEU B CA 1
ATOM 2349 C C . LEU B 2 116 ? 14.900 -12.580 41.677 1.00 35.25 115 LEU B C 1
ATOM 2350 O O . LEU B 2 116 ? 16.037 -12.108 41.784 1.00 32.30 115 LEU B O 1
ATOM 2355 N N . VAL B 2 117 ? 13.913 -11.970 41.029 1.00 33.60 116 VAL B N 1
ATOM 2356 C CA . VAL B 2 117 ? 14.133 -10.707 40.332 1.00 33.80 116 VAL B CA 1
ATOM 2357 C C . VAL B 2 117 ? 13.335 -9.574 40.956 1.00 27.43 116 VAL B C 1
ATOM 2358 O O . VAL B 2 117 ? 12.117 -9.671 41.1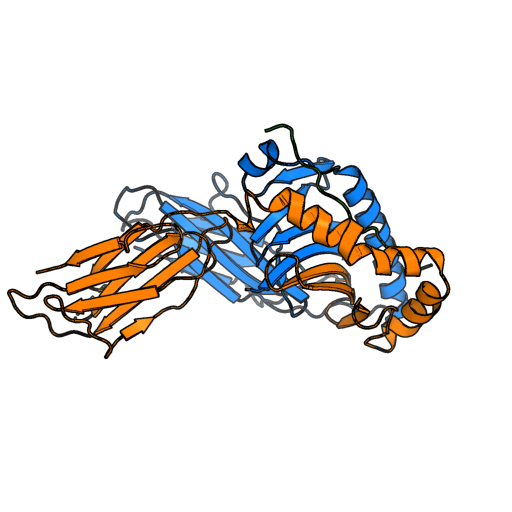04 1.00 29.69 116 VAL B O 1
ATOM 2362 N N . CYS B 2 118 ? 14.020 -8.502 41.336 1.00 26.74 117 CYS B N 1
ATOM 2363 C CA . CYS B 2 118 ? 13.305 -7.288 41.709 1.00 26.98 117 CYS B CA 1
ATOM 2364 C C . CYS B 2 118 ? 13.358 -6.291 40.563 1.00 23.98 117 CYS B C 1
ATOM 2365 O O . CYS B 2 118 ? 14.422 -5.779 40.222 1.00 25.06 117 CYS B O 1
ATOM 2368 N N . SER B 2 119 ? 12.200 -6.038 39.966 1.00 28.62 118 SER B N 1
ATOM 2369 C CA . SER B 2 119 ? 12.086 -5.089 38.869 1.00 26.25 118 SER B CA 1
ATOM 2370 C C . SER B 2 119 ? 11.569 -3.748 39.359 1.00 29.10 118 SER B C 1
ATOM 2371 O O . SER B 2 119 ? 10.483 -3.665 39.943 1.00 28.32 118 SER B O 1
ATOM 2374 N N . VAL B 2 120 ? 12.351 -2.706 39.096 1.00 21.49 119 VAL B N 1
ATOM 2375 C CA . VAL B 2 120 ? 12.021 -1.353 39.507 1.00 24.32 119 VAL B CA 1
ATOM 2376 C C . VAL B 2 120 ? 11.935 -0.467 38.270 1.00 24.95 119 VAL B C 1
ATOM 2377 O O . VAL B 2 120 ? 12.935 -0.245 37.592 1.00 22.41 119 VAL B O 1
ATOM 2381 N N . SER B 2 121 ? 10.748 0.046 37.973 1.00 23.30 120 SER B N 1
ATOM 2382 C CA . SER B 2 121 ? 10.572 0.751 36.708 1.00 27.72 120 SER B CA 1
ATOM 2383 C C . SER B 2 121 ? 9.753 2.034 36.776 1.00 24.88 120 SER B C 1
ATOM 2384 O O . SER B 2 121 ? 8.868 2.197 37.621 1.00 24.62 120 SER B O 1
ATOM 2387 N N . GLY B 2 122 ? 10.053 2.934 35.851 1.00 21.00 121 GLY B N 1
ATOM 2388 C CA . GLY B 2 122 ? 9.285 4.148 35.697 1.00 21.06 121 GLY B CA 1
ATOM 2389 C C . GLY B 2 122 ? 9.629 5.190 36.735 1.00 19.13 121 GLY B C 1
ATOM 2390 O O . GLY B 2 122 ? 8.781 5.993 37.103 1.00 26.61 121 GLY B O 1
ATOM 2391 N N . PHE B 2 123 ? 10.871 5.201 37.201 1.00 17.14 122 PHE B N 1
ATOM 2392 C CA . PHE B 2 123 ? 11.250 6.158 38.246 1.00 20.08 122 PHE B CA 1
ATOM 2393 C C . PHE B 2 123 ? 12.139 7.323 37.796 1.00 18.52 122 PHE B C 1
ATOM 2394 O O . PHE B 2 123 ? 12.890 7.214 36.828 1.00 19.07 122 PHE B O 1
ATOM 2402 N N . TYR B 2 124 ? 12.045 8.435 38.524 1.00 19.93 123 TYR B N 1
ATOM 2403 C CA . TYR B 2 124 ? 12.878 9.608 38.294 1.00 15.57 123 TYR B CA 1
ATOM 2404 C C . TYR B 2 124 ? 13.001 10.410 39.587 1.00 16.40 123 TYR B C 1
ATOM 2405 O O . TYR B 2 124 ? 11.999 10.671 40.247 1.00 17.66 123 TYR B O 1
ATOM 2414 N N . PRO B 2 125 ? 14.217 10.869 39.924 1.00 16.19 124 PRO B N 1
ATOM 2415 C CA . PRO B 2 125 ? 15.474 10.755 39.171 1.00 15.69 124 PRO B CA 1
ATOM 2416 C C . PRO B 2 125 ? 16.179 9.410 39.314 1.00 17.66 124 PRO B C 1
ATOM 2417 O O . PRO B 2 125 ? 15.611 8.465 39.862 1.00 16.92 124 PRO B O 1
ATOM 2421 N N . GLY B 2 126 ? 17.399 9.331 38.794 1.00 15.78 125 GLY B N 1
ATOM 2422 C CA . GLY B 2 126 ? 18.106 8.070 38.676 1.00 18.63 125 GLY B CA 1
ATOM 2423 C C . GLY B 2 126 ? 18.727 7.527 39.957 1.00 25.34 125 GLY B C 1
ATOM 2424 O O . GLY B 2 126 ? 19.085 6.351 40.013 1.00 26.40 125 GLY B O 1
ATOM 2425 N N . SER B 2 127 ? 18.871 8.365 40.981 1.00 21.25 126 SER B N 1
ATOM 2426 C CA . SER B 2 127 ? 19.491 7.899 42.220 1.00 30.13 126 SER B CA 1
ATOM 2427 C C . SER B 2 127 ? 18.517 7.032 43.028 1.00 24.40 126 SER B C 1
ATOM 2428 O O . SER B 2 127 ? 17.374 7.419 43.301 1.00 21.38 126 SER B O 1
ATOM 2431 N N . ILE B 2 128 ? 18.979 5.847 43.393 1.00 22.78 127 ILE B N 1
ATOM 2432 C CA . ILE B 2 128 ? 18.101 4.849 43.982 1.00 26.04 127 ILE B CA 1
ATOM 2433 C C . ILE B 2 128 ? 18.917 3.809 44.751 1.00 31.11 127 ILE B C 1
ATOM 2434 O O . ILE B 2 128 ? 20.085 3.549 44.433 1.00 30.24 127 ILE B O 1
ATOM 2439 N N . GLU B 2 129 ? 18.302 3.227 45.773 1.00 23.55 128 GLU B N 1
ATOM 2440 C CA . GLU B 2 129 ? 18.935 2.156 46.525 1.00 26.91 128 GLU B CA 1
ATOM 2441 C C . GLU B 2 129 ? 17.984 0.971 46.650 1.00 24.25 128 GLU B C 1
ATOM 2442 O O . GLU B 2 129 ? 16.874 1.100 47.172 1.00 22.01 128 GLU B O 1
ATOM 2448 N N . VAL B 2 130 ? 18.415 -0.173 46.137 1.00 21.37 129 VAL B N 1
ATOM 2449 C CA . VAL B 2 130 ? 17.575 -1.364 46.125 1.00 27.13 129 VAL B CA 1
ATOM 2450 C C . VAL B 2 130 ? 18.203 -2.430 46.997 1.00 26.22 129 VAL B C 1
ATOM 2451 O O . VAL B 2 130 ? 19.391 -2.734 46.864 1.00 23.22 129 VAL B O 1
ATOM 2455 N N . ARG B 2 131 ? 17.404 -2.984 47.900 1.00 24.84 130 ARG B N 1
ATOM 2456 C CA . ARG B 2 131 ? 17.913 -3.934 48.883 1.00 26.66 130 ARG B CA 1
ATOM 2457 C C . ARG B 2 131 ? 17.007 -5.144 49.018 1.00 27.32 130 ARG B C 1
ATOM 2458 O O . ARG B 2 131 ? 15.780 -5.033 48.895 1.00 23.28 130 ARG B O 1
ATOM 2466 N N . TRP B 2 132 ? 17.633 -6.295 49.255 1.00 21.45 131 TRP B N 1
ATOM 2467 C CA . TRP B 2 132 ? 16.923 -7.556 49.413 1.00 27.71 131 TRP B CA 1
ATOM 2468 C C . TRP B 2 132 ? 16.908 -8.010 50.872 1.00 25.75 131 TRP B C 1
ATOM 2469 O O . TRP B 2 132 ? 17.926 -7.954 51.564 1.00 23.94 131 TRP B O 1
ATOM 2480 N N . PHE B 2 133 ? 15.746 -8.477 51.317 1.00 26.06 132 PHE B N 1
ATOM 2481 C CA . PHE B 2 133 ? 15.577 -8.990 52.672 1.00 29.10 132 PHE B CA 1
ATOM 2482 C C . PHE B 2 133 ? 15.036 -10.418 52.644 1.00 27.67 132 PHE B C 1
ATOM 2483 O O . PHE B 2 133 ? 14.200 -10.757 51.802 1.00 22.08 132 PHE B O 1
ATOM 2491 N N . ARG B 2 134 ? 15.519 -11.235 53.579 1.00 29.05 133 ARG B N 1
ATOM 2492 C CA . ARG B 2 134 ? 15.053 -12.607 53.767 1.00 30.31 133 ARG B CA 1
ATOM 2493 C C . ARG B 2 134 ? 14.627 -12.766 55.224 1.00 33.26 133 ARG B C 1
ATOM 2494 O O . ARG B 2 134 ? 15.459 -12.684 56.138 1.00 31.74 133 ARG B O 1
ATOM 2502 N N . ASN B 2 135 ? 13.335 -12.991 55.437 1.00 29.91 134 ASN B N 1
ATOM 2503 C CA . ASN B 2 135 ? 12.768 -13.000 56.783 1.00 31.03 134 ASN B CA 1
ATOM 2504 C C . ASN B 2 135 ? 13.178 -11.766 57.596 1.00 31.97 134 ASN B C 1
ATOM 2505 O O . ASN B 2 135 ? 13.636 -11.873 58.740 1.00 28.30 134 ASN B O 1
ATOM 2510 N N . GLY B 2 136 ? 13.034 -10.595 56.981 1.00 26.52 135 GLY B N 1
ATOM 2511 C CA . GLY B 2 136 ? 13.245 -9.336 57.670 1.00 23.90 135 GLY B CA 1
ATOM 2512 C C . GLY B 2 136 ? 14.696 -8.956 57.867 1.00 24.24 135 GLY B C 1
ATOM 2513 O O . GLY B 2 136 ? 14.987 -7.915 58.452 1.00 24.92 135 GLY B O 1
ATOM 2514 N N . GLN B 2 137 ? 15.605 -9.801 57.389 1.00 23.29 136 GLN B N 1
ATOM 2515 C CA . GLN B 2 137 ? 17.036 -9.538 57.514 1.00 28.39 136 GLN B CA 1
ATOM 2516 C C . GLN B 2 137 ? 17.631 -9.291 56.137 1.00 26.90 136 GLN B C 1
ATOM 2517 O O . GLN B 2 137 ? 17.311 -9.998 55.184 1.00 30.00 136 GLN B O 1
ATOM 2523 N N . GLU B 2 138 ? 18.499 -8.292 56.030 1.00 31.51 137 GLU B N 1
ATOM 2524 C CA . GLU B 2 138 ? 19.079 -7.958 54.738 1.00 31.24 137 GLU B CA 1
ATOM 2525 C C . GLU B 2 138 ? 20.075 -8.995 54.242 1.00 33.35 137 GLU B C 1
ATOM 2526 O O . GLU B 2 138 ? 21.008 -9.372 54.954 1.00 35.88 137 GLU B O 1
ATOM 2532 N N . GLU B 2 139 ? 19.877 -9.448 53.009 1.00 35.33 138 GLU B N 1
ATOM 2533 C CA . GLU B 2 139 ? 20.860 -10.298 52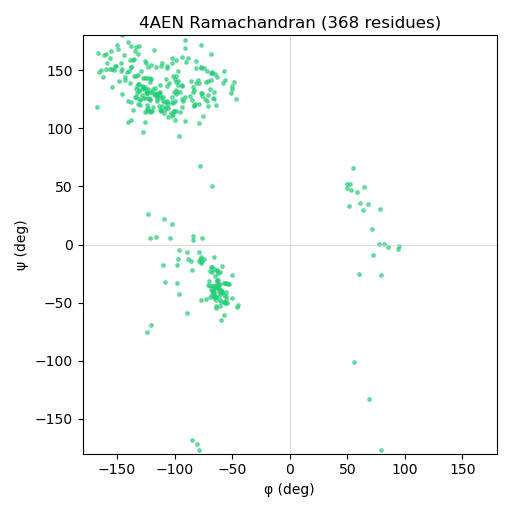.354 1.00 38.72 138 GLU B CA 1
ATOM 2534 C C . GLU B 2 139 ? 21.721 -9.463 51.418 1.00 42.31 138 GLU B C 1
ATOM 2535 O O . GLU B 2 139 ? 21.226 -8.921 50.429 1.00 39.19 138 GLU B O 1
ATOM 2541 N N . LYS B 2 140 ? 23.010 -9.361 51.732 1.00 42.32 139 LYS B N 1
ATOM 2542 C CA . LYS B 2 140 ? 23.931 -8.568 50.922 1.00 47.18 139 LYS B CA 1
ATOM 2543 C C . LYS B 2 140 ? 24.730 -9.398 49.908 1.00 50.80 139 LYS B C 1
ATOM 2544 O O . LYS B 2 140 ? 25.367 -8.843 49.015 1.00 52.54 139 LYS B O 1
ATOM 2550 N N . ALA B 2 141 ? 24.699 -10.721 50.044 1.00 51.60 140 ALA B N 1
ATOM 2551 C CA . ALA B 2 141 ? 25.464 -11.596 49.157 1.00 49.92 140 ALA B CA 1
ATOM 2552 C C . ALA B 2 141 ? 24.595 -12.178 48.046 1.00 44.55 140 ALA B C 1
ATOM 2553 O O . ALA B 2 141 ? 23.373 -12.243 48.176 1.00 46.46 140 ALA B O 1
ATOM 2555 N N . GLY B 2 142 ? 25.238 -12.607 46.961 1.00 44.56 141 GLY B N 1
ATOM 2556 C CA . GLY B 2 142 ? 24.540 -13.165 45.814 1.00 41.76 141 GLY B CA 1
ATOM 2557 C C . GLY B 2 142 ? 23.617 -12.168 45.129 1.00 40.56 141 GLY B C 1
ATOM 2558 O O . GLY B 2 142 ? 22.593 -12.545 44.553 1.00 38.32 141 GLY B O 1
ATOM 2559 N N . VAL B 2 143 ? 23.976 -10.890 45.196 1.00 43.87 142 VAL B N 1
ATOM 2560 C CA . VAL B 2 143 ? 23.141 -9.840 44.620 1.00 44.42 142 VAL B CA 1
ATOM 2561 C C . VAL B 2 143 ? 23.749 -9.299 43.336 1.00 43.38 142 VAL B C 1
ATOM 2562 O O . VAL B 2 143 ? 24.853 -8.752 43.345 1.00 43.94 142 VAL B O 1
ATOM 2566 N N . VAL B 2 144 ? 23.028 -9.468 42.231 1.00 43.33 143 VAL B N 1
ATOM 2567 C CA . VAL B 2 144 ? 23.462 -8.930 40.943 1.00 47.68 143 VAL B CA 1
ATOM 2568 C C . VAL B 2 144 ? 22.481 -7.880 40.409 1.00 44.64 143 VAL B C 1
ATOM 2569 O O . VAL B 2 144 ? 21.264 -8.075 40.441 1.00 39.71 143 VAL B O 1
ATOM 2573 N N . SER B 2 145 ? 23.021 -6.764 39.928 1.00 44.05 144 SER B N 1
ATOM 2574 C CA . SER B 2 145 ? 22.200 -5.687 39.393 1.00 40.98 144 SER B CA 1
ATOM 2575 C C . SER B 2 145 ? 22.525 -5.379 37.938 1.00 42.00 144 SER B C 1
ATOM 2576 O O . SER B 2 145 ? 23.681 -5.409 37.519 1.00 40.79 144 SER B O 1
ATOM 2579 N N . THR B 2 146 ? 21.486 -5.065 37.178 1.00 41.72 145 THR B N 1
ATOM 2580 C CA . THR B 2 146 ? 21.632 -4.700 35.780 1.00 40.70 145 THR B CA 1
ATOM 2581 C C . THR B 2 146 ? 22.119 -3.253 35.660 1.00 41.46 145 THR B C 1
ATOM 2582 O O . THR B 2 146 ? 22.522 -2.801 34.589 1.00 42.98 145 THR B O 1
ATOM 2586 N N . GLY B 2 147 ? 22.081 -2.529 36.770 1.00 37.15 146 GLY B N 1
ATOM 2587 C CA . GLY B 2 147 ? 22.452 -1.129 36.759 1.00 39.19 146 GLY B CA 1
ATOM 2588 C C . GLY B 2 147 ? 21.349 -0.230 36.221 1.00 34.03 146 GLY B C 1
ATOM 2589 O O . GLY B 2 147 ? 20.255 -0.682 35.897 1.00 30.14 146 GLY B O 1
ATOM 2590 N N . LEU B 2 148 ? 21.659 1.055 36.120 1.00 28.37 147 LEU B N 1
ATOM 2591 C CA . LEU B 2 148 ? 20.689 2.076 35.754 1.00 28.92 147 LEU B CA 1
ATOM 2592 C C . LEU B 2 148 ? 20.380 2.064 34.254 1.00 24.50 147 LEU B C 1
ATOM 2593 O O . LEU B 2 148 ? 21.281 2.049 33.419 1.00 23.44 147 LEU B O 1
ATOM 2598 N N . ILE B 2 149 ? 19.102 2.058 33.912 1.00 22.49 148 ILE B N 1
ATOM 2599 C CA . ILE B 2 149 ? 18.718 2.081 32.516 1.00 22.65 148 ILE B CA 1
ATOM 2600 C C . ILE B 2 149 ? 17.815 3.266 32.202 1.00 22.96 148 ILE B C 1
ATOM 2601 O O . ILE B 2 149 ? 16.711 3.374 32.728 1.00 19.08 148 ILE B O 1
ATOM 2606 N N . GLN B 2 150 ? 18.302 4.143 31.333 1.00 22.45 149 GLN B N 1
ATOM 2607 C CA . GLN B 2 150 ? 17.571 5.340 30.934 1.00 20.69 149 GLN B CA 1
ATOM 2608 C C . GLN B 2 150 ? 16.616 4.968 29.801 1.00 18.85 149 GLN B C 1
ATOM 2609 O O . GLN B 2 150 ? 17.049 4.418 28.799 1.00 22.16 149 GLN B O 1
ATOM 2615 N N . ASN B 2 151 ? 15.322 5.243 29.969 1.00 17.94 150 ASN B N 1
ATOM 2616 C CA . ASN B 2 151 ? 14.303 4.856 28.980 1.00 17.36 150 ASN B CA 1
ATOM 2617 C C . ASN B 2 151 ? 14.052 5.909 27.883 1.00 19.74 150 ASN B C 1
ATOM 2618 O O . ASN B 2 151 ? 13.280 5.670 26.958 1.00 15.38 150 ASN B O 1
ATOM 2623 N N . GLY B 2 152 ? 14.665 7.085 28.012 1.00 18.38 151 GLY B N 1
ATOM 2624 C CA . GLY B 2 152 ? 14.535 8.131 27.008 1.00 17.92 151 GLY B CA 1
ATOM 2625 C C . GLY B 2 152 ? 13.271 8.975 27.100 1.00 18.29 151 GLY B C 1
ATOM 2626 O O . GLY B 2 152 ? 13.062 9.883 26.296 1.00 16.61 151 GLY B O 1
ATOM 2627 N N . ASP B 2 153 ? 12.433 8.676 28.087 1.00 17.42 152 ASP B N 1
ATOM 2628 C CA . ASP B 2 153 ? 11.171 9.382 28.297 1.00 18.05 152 ASP B CA 1
ATOM 2629 C C . ASP B 2 153 ? 11.108 9.979 29.721 1.00 18.19 152 ASP B C 1
ATOM 2630 O O . ASP B 2 153 ? 10.022 10.157 30.279 1.00 17.00 152 ASP B O 1
ATOM 2635 N N . TRP B 2 154 ? 12.277 10.265 30.299 1.00 16.81 153 TRP B N 1
ATOM 2636 C CA . TRP B 2 154 ? 12.381 10.831 31.649 1.00 16.44 153 TRP B CA 1
ATOM 2637 C C . TRP B 2 154 ? 11.946 9.848 32.752 1.00 19.84 153 TRP B C 1
ATOM 2638 O O . TRP B 2 154 ? 11.345 10.252 33.746 1.00 16.59 153 TRP B O 1
ATOM 2649 N N . THR B 2 155 ? 12.237 8.563 32.541 1.00 16.90 154 THR B N 1
ATOM 2650 C CA . THR B 2 155 ? 12.129 7.537 33.567 1.00 18.53 154 THR B CA 1
ATOM 2651 C C . THR B 2 155 ? 13.338 6.621 33.429 1.00 22.13 154 THR B C 1
ATOM 2652 O O . THR B 2 155 ? 13.981 6.569 32.370 1.00 17.77 154 THR B O 1
ATOM 2656 N N . PHE B 2 156 ? 13.649 5.919 34.511 1.00 16.87 155 PHE B N 1
ATOM 2657 C CA . PHE B 2 156 ? 14.662 4.884 34.511 1.00 16.10 155 PHE B CA 1
ATOM 2658 C C . PHE B 2 156 ? 14.014 3.554 34.868 1.00 21.11 155 PHE B C 1
ATOM 2659 O O . PHE B 2 156 ? 12.875 3.506 35.345 1.00 19.55 155 PHE B O 1
ATOM 2667 N N . GLN B 2 157 ? 14.753 2.471 34.658 1.00 23.12 156 GLN B N 1
ATOM 2668 C CA . GLN B 2 157 ? 14.382 1.185 35.237 1.00 24.88 156 GLN B CA 1
ATOM 2669 C C . GLN B 2 157 ? 15.631 0.428 35.638 1.00 27.66 156 GLN B C 1
ATOM 2670 O O . GLN B 2 157 ? 16.743 0.766 35.208 1.00 23.96 156 GLN B O 1
ATOM 2676 N N . T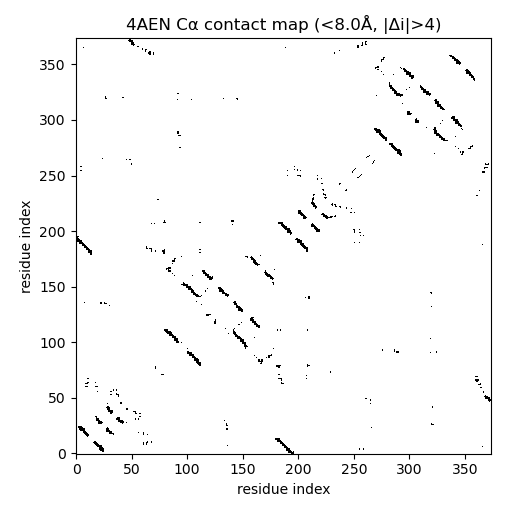HR B 2 158 ? 15.445 -0.586 36.482 1.00 29.02 157 THR B N 1
ATOM 2677 C CA . THR B 2 158 ? 16.553 -1.440 36.905 1.00 29.53 157 THR B CA 1
ATOM 2678 C C . THR B 2 158 ? 16.069 -2.819 37.368 1.00 25.79 157 THR B C 1
ATOM 2679 O O . THR B 2 158 ? 14.943 -2.973 37.826 1.00 29.59 157 THR B O 1
ATOM 2683 N N . LEU B 2 159 ? 16.918 -3.824 37.202 1.00 29.58 158 LEU B N 1
ATOM 2684 C CA . LEU B 2 159 ? 16.665 -5.162 37.725 1.00 33.09 158 LEU B CA 1
ATOM 2685 C C . LEU B 2 159 ? 17.717 -5.504 38.765 1.00 34.36 158 LEU B C 1
ATOM 2686 O O . LEU B 2 159 ? 18.918 -5.341 38.527 1.00 34.64 158 LEU B O 1
ATOM 2691 N N . VAL B 2 160 ? 17.269 -5.979 39.919 1.00 31.46 159 VAL B N 1
ATOM 2692 C CA . VAL B 2 160 ? 18.195 -6.432 40.945 1.00 34.81 159 VAL B CA 1
ATOM 2693 C C . VAL B 2 160 ? 17.853 -7.876 41.301 1.00 35.25 159 VAL B C 1
ATOM 2694 O O . VAL B 2 160 ? 16.752 -8.167 41.769 1.00 33.23 159 VAL B O 1
ATOM 2698 N N . MET B 2 161 ? 18.795 -8.774 41.026 1.00 38.25 160 MET B N 1
ATOM 2699 C CA . MET B 2 161 ? 18.603 -10.209 41.201 1.00 34.72 160 MET B CA 1
ATOM 2700 C C . MET B 2 161 ? 19.228 -10.739 42.497 1.00 37.32 160 MET B C 1
ATOM 2701 O O . MET B 2 161 ? 20.306 -10.300 42.915 1.00 39.70 160 MET B O 1
ATOM 2706 N N . LEU B 2 162 ? 18.545 -11.691 43.123 1.00 35.75 161 LEU B N 1
ATOM 2707 C CA . LEU B 2 162 ? 19.091 -12.395 44.282 1.00 38.11 161 LEU B CA 1
ATOM 2708 C C . LEU B 2 162 ? 19.154 -13.901 44.008 1.00 42.37 161 LEU B C 1
ATOM 2709 O O . LEU B 2 162 ? 18.148 -14.524 43.648 1.00 38.98 161 LEU B O 1
ATOM 2714 N N . GLU B 2 163 ? 20.345 -14.474 44.158 1.00 40.83 162 GLU B N 1
ATOM 2715 C CA . GLU B 2 163 ? 20.510 -15.923 44.072 1.00 49.77 162 GLU B CA 1
ATOM 2716 C C . GLU B 2 163 ? 20.149 -16.537 45.414 1.00 49.82 162 GLU B C 1
ATOM 2717 O O . GLU B 2 163 ? 20.731 -16.182 46.445 1.00 43.23 162 GLU B O 1
ATOM 2723 N N . THR B 2 164 ? 19.162 -17.429 45.408 1.00 55.41 163 THR B N 1
ATOM 2724 C CA . THR B 2 164 ? 18.701 -18.065 46.640 1.00 57.83 163 THR B CA 1
ATOM 2725 C C . THR B 2 164 ? 18.439 -19.547 46.477 1.00 61.65 163 THR B C 1
ATOM 2726 O O . THR B 2 164 ? 18.442 -20.088 45.371 1.00 62.15 163 THR B O 1
ATOM 2730 N N . VAL B 2 165 ? 18.203 -20.186 47.615 1.00 65.40 164 VAL B N 1
ATOM 2731 C CA . VAL B 2 165 ? 17.578 -21.495 47.668 1.00 67.20 164 VAL B CA 1
ATOM 2732 C C . VAL B 2 165 ? 16.408 -21.345 48.633 1.00 64.51 164 VAL B C 1
ATOM 2733 O O . VAL B 2 165 ? 16.586 -21.375 49.852 1.00 66.04 164 VAL B O 1
ATOM 2737 N N . PRO B 2 166 ? 15.205 -21.120 48.086 1.00 65.48 165 PRO B N 1
ATOM 2738 C CA . PRO B 2 166 ? 14.047 -20.815 48.936 1.00 66.39 165 PRO B CA 1
ATOM 2739 C C . PRO B 2 166 ? 13.583 -22.004 49.782 1.00 69.64 165 PRO B C 1
ATOM 2740 O O . PRO B 2 166 ? 13.474 -23.121 49.273 1.00 69.97 165 PRO B O 1
ATOM 2744 N N . ARG B 2 167 ? 13.330 -21.752 51.065 1.00 68.45 166 ARG B N 1
ATOM 2745 C CA . ARG B 2 167 ? 12.690 -22.726 51.943 1.00 64.93 166 ARG B CA 1
ATOM 2746 C C . ARG B 2 167 ? 11.183 -22.501 51.900 1.00 67.19 166 ARG B C 1
ATOM 2747 O O . ARG B 2 167 ? 10.710 -21.559 51.261 1.00 66.12 166 ARG B O 1
ATOM 2749 N N . SER B 2 168 ? 10.431 -23.353 52.589 1.00 65.90 167 SER B N 1
ATOM 2750 C CA . SER B 2 168 ? 8.976 -23.372 52.439 1.00 70.93 167 SER B CA 1
ATOM 2751 C C . SER B 2 168 ? 8.256 -22.126 52.970 1.00 72.81 167 SER B C 1
ATOM 2752 O O . SER B 2 168 ? 7.336 -21.611 52.325 1.00 72.25 167 SER B O 1
ATOM 2755 N N . GLY B 2 169 ? 8.669 -21.642 54.138 1.00 66.22 168 GLY B N 1
ATOM 2756 C CA . GLY B 2 169 ? 7.978 -20.528 54.767 1.00 66.59 168 GLY B CA 1
ATOM 2757 C C . GLY B 2 169 ? 8.746 -19.219 54.777 1.00 58.30 168 GLY B C 1
ATOM 2758 O O . GLY B 2 169 ? 8.470 -18.339 55.594 1.00 55.50 168 GLY B O 1
ATOM 2759 N N . GLU B 2 170 ? 9.710 -19.087 53.870 1.00 54.38 169 GLU B N 1
ATOM 2760 C CA . GLU B 2 170 ? 10.552 -17.893 53.811 1.00 48.08 169 GLU B CA 1
ATOM 2761 C C . GLU B 2 170 ? 9.888 -16.740 53.071 1.00 37.36 169 GLU B C 1
ATOM 2762 O O . GLU B 2 170 ? 9.256 -16.936 52.042 1.00 39.99 169 GLU B O 1
ATOM 2768 N N . VAL B 2 171 ? 10.041 -15.534 53.603 1.00 35.37 170 VAL B N 1
ATOM 2769 C CA . VAL B 2 171 ? 9.598 -14.346 52.892 1.00 33.84 170 VAL B CA 1
ATOM 2770 C C . VAL B 2 171 ? 10.790 -13.505 52.443 1.00 31.04 170 VAL B C 1
ATOM 2771 O O . VAL B 2 171 ? 11.592 -13.050 53.252 1.00 29.25 170 VAL B O 1
ATOM 2775 N N . TYR B 2 172 ? 10.905 -13.328 51.134 1.00 33.57 171 TYR B N 1
ATOM 2776 C CA . TYR B 2 172 ? 11.892 -12.425 50.572 1.00 30.83 171 TYR B CA 1
ATOM 2777 C C . TYR B 2 172 ? 11.221 -11.101 50.257 1.00 29.85 171 TYR B C 1
ATOM 2778 O O . TYR B 2 172 ? 10.155 -11.066 49.638 1.00 27.50 171 TYR B O 1
ATOM 2787 N N . THR B 2 173 ? 11.843 -10.011 50.693 1.00 25.53 172 THR B N 1
ATOM 2788 C CA . THR B 2 173 ? 11.278 -8.688 50.474 1.00 23.72 172 THR B CA 1
ATOM 2789 C C . THR B 2 173 ? 12.253 -7.803 49.727 1.00 27.75 172 THR B C 1
ATOM 2790 O O . THR B 2 173 ? 13.407 -7.642 50.151 1.00 20.54 172 THR B O 1
ATOM 2794 N N . CYS B 2 174 ? 11.789 -7.236 48.614 1.00 24.37 173 CYS B N 1
ATOM 2795 C CA . CYS B 2 174 ? 12.566 -6.241 47.894 1.00 23.40 173 CYS B CA 1
ATOM 2796 C C . CYS B 2 174 ? 12.220 -4.836 48.395 1.00 20.18 173 CYS B C 1
ATOM 2797 O O . CYS B 2 174 ? 11.045 -4.444 48.442 1.00 19.17 173 CYS B O 1
ATOM 2800 N N . GLN B 2 175 ? 13.248 -4.086 48.769 1.00 19.47 174 GLN B N 1
ATOM 2801 C CA . GLN B 2 175 ? 13.056 -2.752 49.333 1.00 24.19 174 GLN B CA 1
ATOM 2802 C C . GLN B 2 175 ? 13.696 -1.671 48.468 1.00 21.62 174 GLN B C 1
ATOM 2803 O O . GLN B 2 175 ? 14.874 -1.765 48.129 1.00 22.51 174 GLN B O 1
ATOM 2809 N N . VAL B 2 176 ? 12.922 -0.636 48.144 1.00 20.88 175 VAL B N 1
ATOM 2810 C CA . VAL B 2 176 ? 13.367 0.417 47.224 1.00 21.38 175 VAL B CA 1
ATOM 2811 C C . VAL B 2 176 ? 13.339 1.794 47.880 1.00 19.44 175 VAL B C 1
ATOM 2812 O O . VAL B 2 176 ? 12.272 2.292 48.227 1.00 19.44 175 VAL B O 1
ATOM 2816 N N . GLU B 2 177 ? 14.519 2.385 48.064 1.00 20.06 176 GLU B N 1
ATOM 2817 C CA . GLU B 2 177 ? 14.669 3.756 48.569 1.00 24.92 176 GLU B CA 1
ATOM 2818 C C . GLU B 2 177 ? 14.824 4.717 47.390 1.00 23.05 176 GLU B C 1
ATOM 2819 O O . GLU B 2 177 ? 15.628 4.474 46.494 1.00 21.69 176 GLU B O 1
ATOM 2825 N N . HIS B 2 178 ? 14.067 5.807 47.394 1.00 22.80 177 HIS B N 1
ATOM 2826 C CA . HIS B 2 178 ? 14.085 6.744 46.271 1.00 21.13 177 HIS B CA 1
ATOM 2827 C C . HIS B 2 178 ? 13.504 8.086 46.707 1.00 21.58 177 HIS B C 1
ATOM 2828 O O . HIS B 2 178 ? 12.577 8.126 47.516 1.00 21.45 177 HIS B O 1
ATOM 2835 N N . PRO B 2 179 ? 14.054 9.197 46.180 1.00 21.93 178 PRO B N 1
ATOM 2836 C CA . PRO B 2 179 ? 13.613 10.518 46.644 1.00 21.04 178 PRO B CA 1
ATOM 2837 C C . PRO B 2 179 ? 12.125 10.772 46.444 1.00 20.27 178 PRO B C 1
ATOM 2838 O O . PRO B 2 179 ? 11.580 11.654 47.098 1.00 25.32 178 PRO B O 1
ATOM 2842 N N . SER B 2 180 ? 11.475 9.997 45.582 1.00 18.91 179 SER B N 1
ATOM 2843 C CA . SER B 2 180 ? 10.044 10.174 45.340 1.00 25.03 179 SER B CA 1
ATOM 2844 C C . SER B 2 180 ? 9.163 9.566 46.433 1.00 26.37 179 SER B C 1
ATOM 2845 O O . SER B 2 180 ? 7.962 9.847 46.492 1.00 19.64 179 SER B O 1
ATOM 2848 N N . VAL B 2 181 ? 9.743 8.722 47.284 1.00 21.96 180 VAL B N 1
ATOM 2849 C CA . VAL B 2 181 ? 8.959 8.087 48.343 1.00 22.06 180 VAL B CA 1
ATOM 2850 C C . VAL B 2 181 ? 9.550 8.362 49.723 1.00 24.68 180 VAL B C 1
ATOM 2851 O O . VAL B 2 181 ? 10.705 8.024 49.992 1.00 24.32 180 VAL B O 1
ATOM 2855 N N . THR B 2 182 ? 8.756 8.995 50.586 1.00 20.30 181 THR B N 1
ATOM 2856 C CA . THR B 2 182 ? 9.200 9.313 51.944 1.00 24.16 181 THR B CA 1
ATOM 2857 C C . THR B 2 182 ? 9.473 8.059 52.798 1.00 26.58 181 THR B C 1
ATOM 2858 O O . THR B 2 182 ? 10.377 8.056 53.638 1.00 22.78 181 THR B O 1
ATOM 2862 N N . SER B 2 183 ? 8.690 7.004 52.579 1.00 23.17 182 SER B N 1
ATOM 2863 C CA . SER B 2 183 ? 9.021 5.683 53.104 1.00 23.43 182 SER B CA 1
ATOM 2864 C C . SER B 2 183 ? 9.411 4.753 51.969 1.00 22.83 182 SER B C 1
ATOM 2865 O O . SER B 2 183 ? 8.675 4.631 50.989 1.00 24.57 182 SER B O 1
ATOM 2868 N N . PRO B 2 184 ? 10.585 4.116 52.085 1.00 24.33 183 PRO B N 1
ATOM 2869 C CA . PRO B 2 184 ? 11.031 3.125 51.104 1.00 21.73 183 PRO B CA 1
ATOM 2870 C C . PRO B 2 184 ? 9.926 2.122 50.823 1.00 23.85 183 PRO B C 1
ATOM 2871 O O . PRO B 2 184 ? 9.206 1.732 51.737 1.00 25.96 183 PRO B O 1
ATOM 2875 N N . LEU B 2 185 ? 9.776 1.749 49.559 1.00 23.27 184 LEU B N 1
ATOM 2876 C CA . LEU B 2 185 ? 8.732 0.832 49.139 1.00 21.69 184 LEU B CA 1
ATOM 2877 C C . LEU B 2 185 ? 9.189 -0.593 49.419 1.00 24.18 184 LEU B C 1
ATOM 2878 O O . LEU B 2 185 ? 10.395 -0.866 49.429 1.00 21.62 184 LEU B O 1
ATOM 2883 N N . THR B 2 186 ? 8.234 -1.499 49.647 1.00 18.40 185 THR B N 1
ATOM 2884 C CA . THR B 2 186 ? 8.564 -2.911 49.835 1.00 24.40 185 THR B CA 1
ATOM 2885 C C . THR B 2 186 ? 7.570 -3.807 49.127 1.00 21.71 185 THR B C 1
ATOM 2886 O O . THR B 2 186 ? 6.366 -3.556 49.134 1.00 23.41 185 THR B O 1
ATOM 2890 N N . VAL B 2 187 ? 8.085 -4.853 48.502 1.00 20.26 186 VAL B N 1
ATOM 2891 C CA . VAL B 2 187 ? 7.230 -5.870 47.917 1.00 22.99 186 VAL B CA 1
ATOM 2892 C C . VAL B 2 187 ? 7.698 -7.214 48.430 1.00 23.82 186 VAL B C 1
ATOM 2893 O O . VAL B 2 187 ? 8.887 -7.541 48.360 1.00 22.21 186 VAL B O 1
ATOM 2897 N N . GLU B 2 188 ? 6.760 -7.989 48.953 1.00 25.32 187 GLU B N 1
ATOM 2898 C CA . GLU B 2 188 ? 7.095 -9.294 49.495 1.00 29.97 187 GLU B CA 1
ATOM 2899 C C . GLU B 2 188 ? 6.806 -10.399 48.505 1.00 32.63 187 GLU B C 1
ATOM 2900 O O . GLU B 2 188 ? 5.846 -10.322 47.728 1.00 32.33 187 GLU B O 1
ATOM 2906 N N . TRP B 2 189 ? 7.657 -11.421 48.541 1.00 31.88 188 TRP B N 1
ATOM 2907 C CA . TRP B 2 189 ? 7.451 -12.637 47.771 1.00 35.21 188 TRP B CA 1
ATOM 2908 C C . TRP B 2 189 ? 7.667 -13.895 48.619 1.00 40.52 188 TRP B C 1
ATOM 2909 O O . TRP B 2 189 ? 8.658 -14.006 49.355 1.00 34.40 188 TRP B O 1
ATOM 2920 N N . ARG B 2 190 ? 6.734 -14.840 48.498 1.00 45.81 189 ARG B N 1
ATOM 2921 C CA . ARG B 2 190 ? 6.879 -16.172 49.088 1.00 45.85 189 ARG B CA 1
ATOM 2922 C C . ARG B 2 190 ? 6.175 -17.241 48.245 1.00 48.63 189 ARG B C 1
ATOM 2923 O O . ARG B 2 190 ? 5.097 -17.001 47.691 1.00 49.88 189 ARG B O 1
ATOM 2931 N N . ALA B 2 191 ? 6.804 -18.409 48.134 1.00 53.25 190 ALA B N 1
ATOM 2932 C CA . ALA B 2 191 ? 6.169 -19.598 47.550 1.00 62.42 190 ALA B CA 1
ATOM 2933 C C . ALA B 2 191 ? 6.987 -20.846 47.854 1.00 59.78 190 ALA B C 1
ATOM 2934 O O . ALA B 2 191 ? 7.938 -21.158 47.134 1.00 60.43 190 ALA B O 1
ATOM 2936 N N . LYS C 3 2 ? 33.188 33.853 6.780 1.00 47.90 106 LYS C N 1
ATOM 2937 C CA . LYS C 3 2 ? 33.909 33.684 8.043 1.00 42.87 106 LYS C CA 1
ATOM 2938 C C . LYS C 3 2 ? 33.106 32.885 9.074 1.00 32.42 106 LYS C C 1
ATOM 2939 O O . LYS C 3 2 ? 31.868 32.923 9.075 1.00 33.71 106 LYS C O 1
ATOM 2945 N N . MET C 3 3 ? 33.818 32.157 9.934 1.00 22.90 107 MET C N 1
ATOM 2946 C CA . MET C 3 3 ? 33.188 31.307 10.959 1.00 28.92 107 MET C CA 1
ATOM 2947 C C . MET C 3 3 ? 32.390 32.098 11.979 1.00 29.58 107 MET C C 1
ATOM 2948 O O . MET C 3 3 ? 32.946 32.953 12.678 1.00 26.70 107 MET C O 1
ATOM 2953 N N . ARG C 3 4 ? 31.094 31.803 12.067 1.00 26.38 108 ARG C N 1
ATOM 2954 C CA . ARG C 3 4 ? 30.190 32.549 12.945 1.00 25.15 108 ARG C CA 1
ATOM 2955 C C . ARG C 3 4 ? 29.973 31.862 14.293 1.00 22.96 108 ARG C C 1
ATOM 2956 O O . ARG C 3 4 ? 29.872 30.632 14.375 1.00 20.71 108 ARG C O 1
ATOM 2964 N N . MET C 3 5 ? 29.912 32.672 15.346 1.00 22.61 109 MET C N 1
ATOM 2965 C CA . MET C 3 5 ? 29.579 32.201 16.685 1.00 24.66 109 MET C CA 1
ATOM 2966 C C . MET C 3 5 ? 28.061 32.119 16.808 1.00 23.18 109 MET C C 1
ATOM 2967 O O . MET C 3 5 ? 27.364 33.118 16.646 1.00 25.78 109 MET C O 1
ATOM 2972 N N . ALA C 3 6 ? 27.535 30.934 17.088 1.00 23.71 110 ALA C N 1
ATOM 2973 C CA . ALA C 3 6 ? 26.098 30.823 17.305 1.00 18.57 110 ALA C CA 1
ATOM 2974 C C . ALA C 3 6 ? 25.707 31.331 18.700 1.00 19.08 110 ALA C C 1
ATOM 2975 O O . ALA C 3 6 ? 26.567 31.632 19.528 1.00 17.95 110 ALA C O 1
ATOM 2977 N N . THR C 3 7 ? 24.404 31.437 18.941 1.00 16.08 111 THR C N 1
ATOM 2978 C CA . THR C 3 7 ? 23.888 32.051 20.152 1.00 15.72 111 THR C CA 1
ATOM 2979 C C . THR C 3 7 ? 23.484 31.024 21.212 1.00 16.63 111 THR C C 1
ATOM 2980 O O . THR C 3 7 ? 22.797 30.052 20.913 1.00 14.19 111 THR C O 1
ATOM 2984 N N . PRO C 3 8 ? 23.909 31.244 22.465 1.00 17.21 112 PRO C N 1
ATOM 2985 C CA . PRO C 3 8 ? 23.331 30.462 23.565 1.00 14.01 112 PRO C CA 1
ATOM 2986 C C . PRO C 3 8 ? 21.894 30.929 23.784 1.00 13.47 112 PRO C C 1
ATOM 2987 O O . PRO C 3 8 ? 21.710 32.101 24.109 1.00 15.78 112 PRO C O 1
ATOM 2991 N N . LEU C 3 9 ? 20.897 30.056 23.624 1.00 11.62 113 LEU C N 1
ATOM 2992 C CA . LEU C 3 9 ? 19.499 30.522 23.639 1.00 12.67 113 LEU C CA 1
ATOM 2993 C C . LEU C 3 9 ? 18.767 30.238 24.954 1.00 11.37 113 LEU C C 1
ATOM 2994 O O . LEU C 3 9 ? 19.190 29.384 25.743 1.00 12.31 113 LEU C O 1
ATOM 2999 N N . LEU C 3 10 ? 17.679 30.967 25.193 1.00 9.69 114 LEU C N 1
ATOM 3000 C CA . LEU C 3 10 ? 17.034 30.987 26.503 1.00 9.93 114 LEU C CA 1
ATOM 3001 C C . LEU C 3 10 ? 15.590 30.481 26.523 1.00 10.18 114 LEU C C 1
ATOM 3002 O O . LEU C 3 10 ? 14.761 30.869 25.704 1.00 9.46 114 LEU C O 1
ATOM 3007 N N . MET C 3 11 ? 15.297 29.625 27.493 1.00 9.54 115 MET C N 1
ATOM 3008 C CA . MET C 3 11 ? 13.921 29.308 27.824 1.00 12.45 115 MET C CA 1
ATOM 3009 C C . MET C 3 11 ? 13.431 30.439 28.719 1.00 14.97 115 MET C C 1
ATOM 3010 O O . MET C 3 11 ? 14.245 31.152 29.328 1.00 13.60 115 MET C O 1
ATOM 3015 N N . GLN C 3 12 ? 12.115 30.616 28.780 1.00 12.12 116 GLN C N 1
ATOM 3016 C CA . GLN C 3 12 ? 11.503 31.579 29.691 1.00 16.01 116 GLN C CA 1
ATOM 3017 C C . GLN C 3 12 ? 10.333 30.902 30.384 1.00 17.97 116 GLN C C 1
ATOM 3018 O O . GLN C 3 12 ? 9.652 30.074 29.775 1.00 15.45 116 GLN C O 1
ATOM 3024 N N . ALA C 3 13 ? 10.114 31.248 31.653 1.00 17.02 117 ALA C N 1
ATOM 3025 C CA . ALA C 3 13 ? 9.035 30.662 32.447 1.00 19.34 117 ALA C CA 1
ATOM 3026 C C . ALA C 3 13 ? 7.670 31.099 31.945 1.00 23.63 117 ALA C C 1
ATOM 3027 O O . ALA C 3 13 ? 7.515 32.215 31.434 1.00 19.55 117 ALA C O 1
ATOM 3029 N N . LEU C 3 14 ? 6.687 30.205 32.078 1.00 21.26 118 LEU C N 1
ATOM 3030 C CA . LEU C 3 14 ? 5.303 30.529 31.769 1.00 20.27 118 LEU C CA 1
ATOM 3031 C C . LEU C 3 14 ? 4.570 30.774 33.087 1.00 28.86 118 LEU C C 1
ATOM 3032 O O . LEU C 3 14 ? 5.007 30.263 34.121 1.00 30.60 118 LEU C O 1
ATOM 3037 N N . PRO C 3 15 ? 3.450 31.539 33.050 1.00 26.87 119 PRO C N 1
ATOM 3038 C CA . PRO C 3 15 ? 2.775 32.019 34.266 1.00 34.79 119 PRO C CA 1
ATOM 3039 C C . PRO C 3 15 ? 2.607 30.963 35.349 1.00 39.22 119 PRO C C 1
ATOM 3040 O O . PRO C 3 15 ? 3.011 31.208 36.474 1.00 41.06 119 PRO C O 1
ATOM 3044 N N . MET C 3 16 ? 2.056 29.801 35.019 1.00 42.52 120 MET C N 1
ATOM 3045 C CA . MET C 3 16 ? 1.853 28.777 36.039 1.00 51.67 120 MET C CA 1
ATOM 3046 C C . MET C 3 16 ? 2.397 27.431 35.583 1.00 47.46 120 MET C C 1
ATOM 3047 O O . MET C 3 16 ? 1.858 26.822 34.658 1.00 48.30 120 MET C O 1
#

InterPro domains:
  IPR001003 MHC class II, alpha chain, N-terminal [PF00993] (29-106)
  IPR001003 MHC class II, alpha chain, N-terminal [SM00920] (30-109)
  IPR003006 Immunoglobulin/major histocompatibility complex, conserved site [PS00290] (186-192)
  IPR003597 Immunoglobulin C1-set [PF07654] (114-195)
  IPR003597 Immunoglobulin C1-set [SM00407] (127-198)
  IPR007110 Immunoglobulin-like domain [PS50835] (112-192)
  IPR011162 MHC classes I/II-like antigen recognition protein [SSF54452] (27-108)
  IPR013783 Immunoglobulin-like fold [G3DSA:2.60.40.10] (107-217)
  IPR014745 MHC class II, alpha/beta chain, N-terminal [G3DSA:3.10.320.10] (25-106)
  IPR036179 Immunoglobulin-like domain superfamily [SSF48726] (110-206)
  IPR050160 Major Histocompatibility Complex/Immunoglobulin [PTHR19944] (16-243)

GO terms:
  GO:0005764 lysosome (C, IDA)
  GO:0005886 plasma membrane (C, IDA)
  GO:0001916 positive regulation of T cell mediated cytotoxicity (P, IDA)
  GO:0002469 myeloid dendritic cell antigen processing and presentation (P, IDA)
  GO:0002491 antigen processing and presentation of endogenous peptide antigen via MHC class II (P, IDA)
  GO:0031902 late endosome membrane (C, IDA)
  GO:0001772 immunological synapse (C, IDA)
  GO:0005765 lysosomal membrane (C, IDA)
  GO:0043382 positive regulation of memory T cell differentiation (P, IDA)
  GO:0045622 regulation of T-helper cell differentiation (P, IDA)
  GO:0042605 peptide antigen binding (F, IDA)
  GO:0042608 T cell receptor binding (F, IDA)
  GO:2000516 positive regulation of CD4-positive, alpha-beta T cell activation (P, IDA)
  GO:0019886 antigen processing and presentation of exogenous peptide antigen via MHC class II (P, IDA)
  GO:0032831 positive regulation of CD4-positive, CD25-positive, alpha-beta regulatory T cell differentiation (P, IDA)
  GO:0120281 autolysosome membrane (C, EXP)
  GO:0031901 early endosome membrane (C, EXP)
  GO:0005789 endoplasmic reticulum membrane (C, EXP)
  GO:0005886 plasma membrane (C, EXP)
  GO:0005515 protein binding (F, IPI)

Secondary structure (DSSP, 8-state):
-EEEEEEEEEEEETTTEEEEEEEETTEEEEEEETTTTEEEESSGGGGGTEE--HHHHHHHHHHHHHHHHHHHHHTTSPPPPPBPPEEEEEESS---TTS-EEEEEEEEEEBSS--EEEEEETTEE--SS-EE--PEE-TTS-EEEEEEEEE---SS--EEEEEE-TTSSS-EEEEE--/----EEEEEEEEEEEETTTTEEEEEEEEEETTEEEEEEETTT-SEEESSGGGHHHHHHHHT-HHHHHHHHHHIIIIIIHHHHHHGGGTTT--BPPEEEEEE---EEEEEEEEEBSS--EEEEEETTEEE-SSEEE---EE-SSS-EEEEEEEE----TT--EEEEEE-TT-SS-EEEEE--/-PPPPPPP--EE---

Organism: Homo sapiens (NCBI:txid9606)

B-factor: mean 25.55, std 11.92, range [8.28, 81.06]

Radius of gyration: 23.21 Å; Cα contacts (8 Å, |Δi|>4): 853; chains: 3; bounding box: 48×66×58 Å

Solvent-accessible surface area: 17904 Å² total; per-residue (Å²): 123,77,40,31,7,23,0,8,4,9,16,0,23,43,49,118,43,21,14,0,0,0,6,2,52,16,0,3,1,0,32,4,36,52,97,146,139,73,32,51,35,57,20,145,63,4,27,145,74,1,47,19,106,10,130,20,0,41,60,4,14,57,22,0,66,26,5,0,85,51,0,17,141,78,19,124,127,70,59,14,104,64,39,61,8,96,8,68,22,32,18,51,34,35,30,95,74,171,96,111,10,35,0,0,0,50,0,12,81,0,0,0,5,46,26,84,26,25,5,14,86,77,56,162,80,20,127,112,57,61,64,108,4,29,30,1,11,57,150,58,11,13,4,24,7,2,12,22,4,78,16,107,2,35,90,140,38,46,7,23,0,63,0,62,14,98,24,40,154,128,62,49,81,77,97,37,108,94,168,157,69,33,30,0,2,3,8,2,0,8,2,26,1,53,101,32,48,131,126,16,54,0,9,2,30,2,0,6,12,74,74,20,0,0,62,0,17,31,103,68,12,56,2,126,35,74,45,141,28,0,118,62,2,10,111,73,5,25,73,51,139,108,67,5,103,112,17,100,42,3,24,78,84,6,0,77,56,2,14,46,17,2,58,75,13,4,31,98,41,118,45,99,5,158,26,43,18,71,76,48,149,133,66,2,5,0,3,0,4,22,0,7,31,12,75,41,96,24,69,3,38,76,76,67,122,56,63,165,69,31,60,84,63,68,32,98,45,48,1,2,39,0,18,20,18,6,53,10,34,1,108,18,128,48,56,112,52,24,32,6,18,0,20,0,58,10,74,29,22,152,80,62,45,85,46,123,44,155,102,183,9,115,31,5,70,25,28,69,0,82,71,64,139,106